Protein AF-A0A4P9WCX5-F1 (afdb_monomer)

pLDDT: mean 70.74, std 22.82, range [24.03, 95.81]

Organism: NCBI:txid388810

Sequence (407 aa):
MIKIRRFYTFLVVFSREDASEALGAHTALRAFDELIESEYTDEAGVLLNRIITFFSETEYRLDWGEIGRALEACVVLSEQESAFAILRLLLDKISDGDGIWYRPEDCKSLVPVLEAVVNEFGGHDVASTLDVEALMTPNGAQPSCSSTTSSLPAAATPTRLCPSRRAHHLFHRKNGTPATSPTLLTMPEPEIAESFADAVIQASPDAAAQLLPAVLSSSACTASESAQYTRPVIRYLATLFRGDTPHVVDAAHWLLTTPAPSVAQAFADVVTSASPSVSDPLLPTVLKAAPRAAGSPQYTPLARHRLAMLPQTDSAPAVSWSQPDATLPDYPNLEAFLRGPNKGAIVTGIFSGIHQAREFAARFTGAYNATMKCSATAKASGSGSSPAALLRRSLCRMGARVWNGGR

Radius of gyration: 34.43 Å; Cα contacts (8 Å, |Δi|>4): 401; chains: 1; bounding box: 81×79×103 Å

Foldseek 3Di:
DVVLVVVVCQVVPDDLPPRCVPQHLVNLLVNLVVCVVVVVLVVSVVSLVSSLVCLVVDPDQDQLVSLLSSLLSCLSSVPLVSNLSSLVSVLVCVVVVVDNPDDLVSVLSNLVSVLSSLQSVPVVVSLVSNPLVVLVDDPDDDPDDDDDDDDDDDDDDDDDDDDDDYDDDDDDDDDDDPDDDPDDDDHDDLVSLLVSLVSSLVRDPVSLLSCVVVVCVVLLVPLPPSLSNLLSSLLSLLVSLLDPDPSNLVSLQCQLPPPRVSSVQSNLVNLLVSCPALPRCNLVSSCVSHVVSCPGPSSVVSVVSNVVRPPPDPDDPDQAQALCQFADPVCVVVNVVNRDRDQKDKDWDPDQALVVLVVVQVVACQAQDPVRRFGWGWDWDDHDRTTMIIIGGHRHCPPVVVVPPPD

Solvent-accessible surface area (backbone atoms only — not comparable to full-atom values): 24352 Å² total; per-residue (Å²): 114,77,65,60,56,54,54,48,53,49,68,71,66,43,57,100,71,54,51,59,72,74,57,34,69,70,50,54,52,51,55,36,50,57,24,55,79,65,71,37,58,70,62,29,52,56,50,50,55,49,52,52,50,50,59,72,75,42,94,69,84,79,50,52,68,55,51,29,50,54,41,43,51,18,52,78,68,69,36,59,70,61,36,50,52,51,53,45,54,51,50,52,49,60,68,69,66,66,72,73,82,79,49,69,72,47,56,58,65,29,50,67,35,53,41,48,43,25,59,73,63,36,22,68,59,51,43,65,66,61,42,59,70,68,78,64,56,76,91,76,82,73,86,79,82,82,80,86,81,85,89,88,88,84,90,81,86,88,82,90,81,86,81,89,80,90,85,82,88,87,85,89,81,80,93,74,78,82,82,77,74,85,78,77,87,73,77,80,60,68,70,56,54,45,51,50,44,54,40,46,56,74,43,26,71,68,40,46,66,65,50,42,64,54,59,50,56,64,41,58,75,44,86,83,68,33,72,71,61,47,48,53,57,42,49,47,49,54,58,56,37,70,48,98,49,75,67,43,29,57,51,42,29,47,46,53,60,45,90,48,64,67,60,20,40,54,42,39,52,42,46,52,68,74,38,86,47,76,85,44,61,42,52,61,48,42,56,69,41,21,62,89,26,64,83,32,85,45,41,48,57,49,54,48,53,54,58,67,54,43,84,84,58,94,60,73,76,77,87,68,62,44,31,76,70,34,51,39,87,96,37,58,73,56,28,53,43,43,38,35,77,62,62,61,50,76,49,64,88,83,41,90,26,48,65,53,21,40,60,56,18,66,75,25,77,42,56,77,38,79,88,35,42,38,34,28,31,36,45,50,45,67,63,69,92,55,18,26,27,44,36,34,60,37,82,69,60,86,66,57,66,74,66,74,75,76,126

Structure (mmCIF, N/CA/C/O backbone):
data_AF-A0A4P9WCX5-F1
#
_entry.id   AF-A0A4P9WCX5-F1
#
loop_
_atom_site.group_PDB
_atom_site.id
_atom_site.type_symbol
_atom_site.label_atom_id
_atom_site.label_alt_id
_atom_site.label_comp_id
_atom_site.label_asym_id
_atom_site.label_entity_id
_atom_site.label_seq_id
_atom_site.pdbx_PDB_ins_code
_atom_site.Cartn_x
_atom_site.Cartn_y
_atom_site.Cartn_z
_atom_site.occupancy
_atom_site.B_iso_or_equiv
_atom_site.auth_seq_id
_atom_site.auth_comp_id
_atom_site.auth_asym_id
_atom_site.auth_atom_id
_atom_site.pdbx_PDB_model_num
ATOM 1 N N . MET A 1 1 ? -39.458 -10.944 41.171 1.00 47.16 1 MET A N 1
ATOM 2 C CA . MET A 1 1 ? -40.546 -10.781 40.174 1.00 47.16 1 MET A CA 1
ATOM 3 C C . MET A 1 1 ? -41.413 -9.522 40.333 1.00 47.16 1 MET A C 1
ATOM 5 O O . MET A 1 1 ? -41.577 -8.824 39.345 1.00 47.16 1 MET A O 1
ATOM 9 N N . ILE A 1 2 ? -41.959 -9.163 41.508 1.00 45.25 2 ILE A N 1
ATOM 10 C CA . ILE A 1 2 ? -42.890 -8.002 41.619 1.00 45.25 2 ILE A CA 1
ATOM 11 C C . ILE A 1 2 ? -42.202 -6.625 41.432 1.00 45.25 2 ILE A C 1
ATOM 13 O O . ILE A 1 2 ? -42.839 -5.685 40.963 1.00 45.25 2 ILE A O 1
ATOM 17 N N . LYS A 1 3 ? -40.903 -6.493 41.746 1.00 47.34 3 LYS A N 1
ATOM 18 C CA . LYS A 1 3 ? -40.152 -5.232 41.563 1.00 47.34 3 LYS A CA 1
ATOM 19 C C . LYS A 1 3 ? -39.859 -4.905 40.089 1.00 47.34 3 LYS A C 1
ATOM 21 O O . LYS A 1 3 ? -40.093 -3.773 39.687 1.00 47.34 3 LYS A O 1
ATOM 26 N N . ILE A 1 4 ? -39.477 -5.903 39.288 1.00 50.22 4 ILE A N 1
ATOM 27 C CA . ILE A 1 4 ? -39.166 -5.745 37.853 1.00 50.22 4 ILE A CA 1
ATOM 28 C C . ILE A 1 4 ? -40.412 -5.298 37.073 1.00 50.22 4 ILE A C 1
ATOM 30 O O . ILE A 1 4 ? -40.366 -4.322 36.330 1.00 50.22 4 ILE A O 1
ATOM 34 N N . ARG A 1 5 ? -41.583 -5.897 37.349 1.00 51.50 5 ARG A N 1
ATOM 35 C CA . ARG A 1 5 ? -42.853 -5.458 36.737 1.00 51.50 5 ARG A CA 1
ATOM 36 C C . ARG A 1 5 ? -43.216 -4.003 37.054 1.00 51.50 5 ARG A C 1
ATOM 38 O O . ARG A 1 5 ? -43.783 -3.331 36.198 1.00 51.50 5 ARG A O 1
ATOM 45 N N . ARG A 1 6 ? -42.905 -3.497 38.256 1.00 52.69 6 ARG A N 1
ATOM 46 C CA . ARG A 1 6 ? -43.191 -2.095 38.621 1.00 52.69 6 ARG A CA 1
ATOM 47 C C . ARG A 1 6 ? -42.276 -1.106 37.901 1.00 52.69 6 ARG A C 1
ATOM 49 O O . ARG A 1 6 ? -42.759 -0.050 37.514 1.00 52.69 6 ARG A O 1
ATOM 56 N N . PHE A 1 7 ? -41.013 -1.466 37.684 1.00 51.97 7 PHE A N 1
ATOM 57 C CA . PHE A 1 7 ? -40.073 -0.650 36.911 1.00 51.97 7 PHE A CA 1
ATOM 58 C C . PHE A 1 7 ? -40.469 -0.592 35.426 1.00 51.97 7 PHE A C 1
ATOM 60 O O . PHE A 1 7 ? -40.500 0.474 34.819 1.00 51.97 7 PHE A O 1
ATOM 67 N N . TYR A 1 8 ? -40.930 -1.719 34.881 1.00 50.72 8 TYR A N 1
ATOM 68 C CA . TYR A 1 8 ? -41.467 -1.801 33.522 1.00 50.72 8 TYR A CA 1
ATOM 69 C C . TYR A 1 8 ? -42.765 -1.031 33.318 1.00 50.72 8 TYR A C 1
ATOM 71 O O . TYR A 1 8 ? -42.955 -0.376 32.299 1.00 50.72 8 TYR A O 1
ATOM 79 N N . THR A 1 9 ? -43.650 -1.054 34.315 1.00 52.22 9 THR A N 1
ATOM 80 C CA . THR A 1 9 ? -44.855 -0.220 34.270 1.00 52.22 9 THR A CA 1
ATOM 81 C C . THR A 1 9 ? -44.480 1.267 34.266 1.00 52.22 9 THR A C 1
ATOM 83 O O . THR A 1 9 ? -45.201 2.061 33.684 1.00 52.22 9 THR A O 1
ATOM 86 N N . PHE A 1 10 ? -43.335 1.657 34.835 1.00 48.38 10 PHE A N 1
ATOM 87 C CA . PHE A 1 10 ? -42.815 3.022 34.728 1.00 48.38 10 PHE A CA 1
ATOM 88 C C . PHE A 1 10 ? -42.277 3.334 33.313 1.00 48.38 10 PHE A C 1
ATOM 90 O O . PHE A 1 10 ? -42.664 4.342 32.735 1.00 48.38 10 PHE A O 1
ATOM 97 N N . LEU A 1 11 ? -41.476 2.455 32.700 1.00 47.53 11 LEU A N 1
ATOM 98 C CA . LEU A 1 11 ? -40.892 2.671 31.357 1.00 47.53 11 LEU A CA 1
ATOM 99 C C . LEU A 1 11 ? -41.883 2.552 30.180 1.00 47.53 11 LEU A C 1
ATOM 101 O O . LEU A 1 11 ? -41.611 3.052 29.087 1.00 47.53 11 LEU A O 1
ATOM 105 N N . VAL A 1 12 ? -43.019 1.878 30.378 1.00 49.12 12 VAL A N 1
ATOM 106 C CA . VAL A 1 12 ? -44.081 1.732 29.362 1.00 49.12 12 VAL A CA 1
ATOM 107 C C . VAL A 1 12 ? -45.147 2.833 29.475 1.00 49.12 12 VAL A C 1
ATOM 109 O O . VAL A 1 12 ? -45.846 3.097 28.501 1.00 49.12 12 VAL A O 1
ATOM 112 N N . VAL A 1 13 ? -45.280 3.488 30.636 1.00 45.97 13 VAL A N 1
ATOM 113 C CA . VAL A 1 13 ? -46.341 4.486 30.893 1.00 45.97 13 VAL A CA 1
ATOM 114 C C . VAL A 1 13 ? -45.868 5.931 30.718 1.00 45.97 13 VAL A C 1
ATOM 116 O O . VAL A 1 13 ? -46.693 6.798 30.436 1.00 45.97 13 VAL A O 1
ATOM 119 N N . PHE A 1 14 ? -44.572 6.217 30.847 1.00 44.09 14 PHE A N 1
ATOM 120 C CA . PHE A 1 14 ? -44.064 7.560 30.576 1.00 44.09 14 PHE A CA 1
ATOM 121 C C . PHE A 1 14 ? -43.942 7.827 29.071 1.00 44.09 14 PHE A C 1
ATOM 123 O O . PHE A 1 14 ? -43.569 6.950 28.289 1.00 44.09 14 PHE A O 1
ATOM 130 N N . SER A 1 15 ? -44.308 9.049 28.680 1.00 51.72 15 SER A N 1
ATOM 131 C CA . SER A 1 15 ? -44.218 9.536 27.307 1.00 51.72 15 SER A CA 1
ATOM 132 C C . SER A 1 15 ? -42.763 9.510 26.814 1.00 51.72 15 SER A C 1
ATOM 134 O O . SER A 1 15 ? -41.828 9.441 27.614 1.00 51.72 15 SER A O 1
ATOM 136 N N . ARG A 1 16 ? -42.588 9.567 25.488 1.00 50.97 16 ARG A N 1
ATOM 137 C CA . ARG A 1 16 ? -41.303 9.522 24.767 1.00 50.97 16 ARG A CA 1
ATOM 138 C C . ARG A 1 16 ? -40.243 10.500 25.310 1.00 50.97 16 ARG A C 1
ATOM 140 O O . ARG A 1 16 ? -39.065 10.247 25.106 1.00 50.97 16 ARG A O 1
ATOM 147 N N . GLU A 1 17 ? -40.655 11.558 26.005 1.00 52.25 17 GLU A N 1
ATOM 148 C CA . GLU A 1 17 ? -39.787 12.652 26.459 1.00 52.25 17 GLU A CA 1
ATOM 149 C C . GLU A 1 17 ? -39.430 12.565 27.962 1.00 52.25 17 GLU A C 1
ATOM 151 O O . GLU A 1 17 ? -38.344 12.967 28.360 1.00 52.25 17 GLU A O 1
ATOM 156 N N . ASP A 1 18 ? -40.266 11.949 28.807 1.00 53.28 18 ASP A N 1
ATOM 157 C CA . ASP A 1 18 ? -40.163 12.129 30.267 1.00 53.28 18 ASP A CA 1
ATOM 158 C C . ASP A 1 18 ? -39.355 11.040 31.010 1.00 53.28 18 ASP A C 1
ATOM 160 O O . ASP A 1 18 ? -38.816 11.279 32.094 1.00 53.28 18 ASP A O 1
ATOM 164 N N . ALA A 1 19 ? -39.289 9.810 30.485 1.00 52.75 19 ALA A N 1
ATOM 165 C CA . ALA A 1 19 ? -38.733 8.671 31.234 1.00 52.75 19 ALA A CA 1
ATOM 166 C C . ALA A 1 19 ? -37.197 8.667 31.291 1.00 52.75 19 ALA A C 1
ATOM 168 O O . ALA A 1 19 ? -36.610 8.328 32.321 1.00 52.75 19 ALA A O 1
ATOM 169 N N . SER A 1 20 ? -36.544 9.014 30.180 1.00 50.69 20 SER A N 1
ATOM 170 C CA . SER A 1 20 ? -35.083 9.035 30.062 1.00 50.69 20 SER A CA 1
ATOM 171 C C . SER A 1 20 ? -34.480 10.309 30.651 1.00 50.69 20 SER A C 1
ATOM 173 O O . SER A 1 20 ? -33.439 10.224 31.302 1.00 50.69 20 SER A O 1
ATOM 175 N N . GLU A 1 21 ? -35.160 11.458 30.533 1.00 54.97 21 GLU A N 1
ATOM 176 C CA . GLU A 1 21 ? -34.751 12.694 31.214 1.00 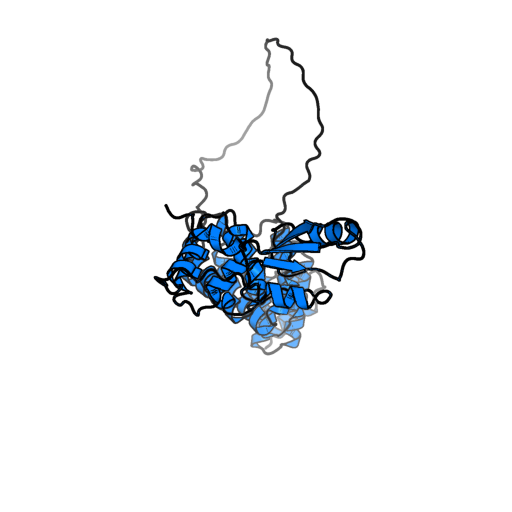54.97 21 GLU A CA 1
ATOM 177 C C . GLU A 1 21 ? -34.812 12.561 32.743 1.00 54.97 21 GLU A C 1
ATOM 179 O O . GLU A 1 21 ? -33.905 13.018 33.438 1.00 54.97 21 GLU A O 1
ATOM 184 N N . ALA A 1 22 ? -35.841 11.902 33.290 1.00 52.94 22 ALA A N 1
ATOM 185 C CA . ALA A 1 22 ? -36.034 11.830 34.741 1.00 52.94 22 ALA A CA 1
ATOM 186 C C . ALA A 1 22 ? -35.112 10.824 35.459 1.00 52.94 22 ALA A C 1
ATOM 188 O O . ALA A 1 22 ? -34.839 10.990 36.650 1.00 52.94 22 ALA A O 1
ATOM 189 N N . LEU A 1 23 ? -34.656 9.768 34.774 1.00 65.31 23 LEU A N 1
ATOM 190 C CA . LEU A 1 23 ? -33.861 8.681 35.373 1.00 65.31 23 LEU A CA 1
ATOM 191 C C . LEU A 1 23 ? -32.391 8.671 34.924 1.00 65.31 23 LEU A C 1
ATOM 193 O O . LEU A 1 23 ? -31.553 8.114 35.638 1.00 65.31 23 LEU A O 1
ATOM 197 N N . GLY A 1 24 ? -32.061 9.313 33.800 1.00 81.88 24 GLY A N 1
ATOM 198 C CA . GLY A 1 24 ? -30.706 9.386 33.254 1.00 81.88 24 GLY A CA 1
ATOM 199 C C . GLY A 1 24 ? -30.243 8.105 32.546 1.00 81.88 24 GLY A C 1
ATOM 200 O O . GLY A 1 24 ? -30.719 6.999 32.824 1.00 81.88 24 GLY A O 1
ATOM 201 N N . ALA A 1 25 ? -29.273 8.269 31.643 1.00 81.44 25 ALA A N 1
ATOM 202 C CA . ALA A 1 25 ? -28.664 7.214 30.827 1.00 81.44 25 ALA A CA 1
ATOM 203 C C . ALA A 1 25 ? -28.180 6.017 31.658 1.00 81.44 25 ALA A C 1
ATOM 205 O O . ALA A 1 25 ? -28.523 4.868 31.377 1.00 81.44 25 ALA A O 1
ATOM 206 N N . HIS A 1 26 ? -27.472 6.304 32.749 1.00 84.25 26 HIS A N 1
ATOM 207 C CA . HIS A 1 26 ? -26.986 5.310 33.696 1.00 84.25 26 HIS A CA 1
ATOM 208 C C . HIS A 1 26 ? -28.076 4.367 34.226 1.00 84.25 26 HIS A C 1
ATOM 210 O O . HIS A 1 26 ? -27.865 3.159 34.334 1.00 84.25 26 HIS A O 1
ATOM 216 N N . THR A 1 27 ? -29.253 4.898 34.568 1.00 88.00 27 THR A N 1
ATOM 217 C CA . THR A 1 27 ? -30.344 4.076 35.110 1.00 88.00 27 THR A CA 1
ATOM 218 C C . THR A 1 27 ? -30.988 3.224 34.024 1.00 88.00 27 THR A C 1
ATOM 220 O O . THR A 1 27 ? -31.379 2.090 34.295 1.00 88.00 27 THR A O 1
ATOM 223 N N . ALA A 1 28 ? -31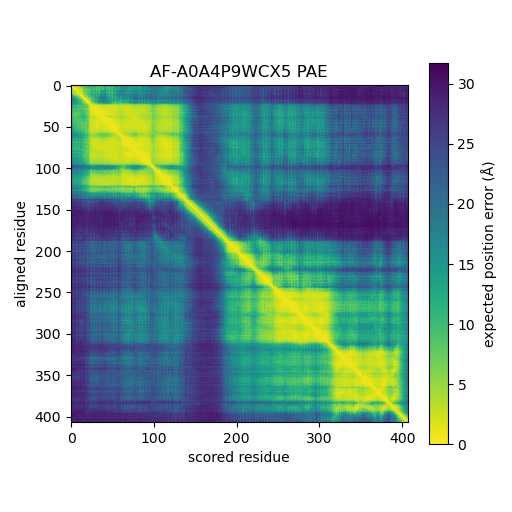.068 3.742 32.796 1.00 87.19 28 ALA A N 1
ATOM 224 C CA . ALA A 1 28 ? -31.549 2.981 31.650 1.00 87.19 28 ALA A CA 1
ATOM 225 C C . ALA A 1 28 ? -30.598 1.822 31.308 1.00 87.19 28 ALA A C 1
ATOM 227 O O . ALA A 1 28 ? -31.062 0.697 31.145 1.00 87.19 28 ALA A O 1
ATOM 228 N N . LEU A 1 29 ? -29.282 2.061 31.304 1.00 88.38 29 LEU A N 1
ATOM 229 C CA . LEU A 1 29 ? -28.271 1.013 31.112 1.00 88.38 29 LEU A CA 1
ATOM 230 C C . LEU A 1 29 ? -28.308 -0.036 32.230 1.00 88.38 29 LEU A C 1
ATOM 232 O O . LEU A 1 29 ? -28.245 -1.227 31.965 1.00 88.38 29 LEU A O 1
ATOM 236 N N . ARG A 1 30 ? -28.525 0.371 33.483 1.00 90.00 30 ARG A N 1
ATOM 237 C CA . ARG A 1 30 ? -28.704 -0.593 34.577 1.00 90.00 30 ARG A CA 1
ATOM 238 C C . ARG A 1 30 ? -29.968 -1.446 34.413 1.00 90.00 30 ARG A C 1
ATOM 240 O O . ARG A 1 30 ? -29.956 -2.632 34.721 1.00 90.00 30 ARG A O 1
ATOM 247 N N . ALA A 1 31 ? -31.071 -0.847 33.965 1.00 88.81 31 ALA A N 1
ATOM 248 C CA . ALA A 1 31 ? -32.296 -1.593 33.682 1.00 88.81 31 ALA A CA 1
ATOM 249 C C . ALA A 1 31 ? -32.112 -2.552 32.494 1.00 88.81 31 ALA A C 1
ATOM 251 O O . ALA A 1 31 ? -32.724 -3.617 32.478 1.00 88.81 31 ALA A O 1
ATOM 252 N N . PHE A 1 32 ? -31.263 -2.182 31.533 1.00 90.75 32 PHE A N 1
ATOM 253 C CA . PHE A 1 32 ? -30.822 -3.061 30.458 1.00 90.75 32 PHE A CA 1
ATOM 254 C C . PHE A 1 32 ? -30.051 -4.270 31.005 1.00 90.75 32 PHE A C 1
ATOM 256 O O . PHE A 1 32 ? -30.420 -5.398 30.687 1.00 90.75 32 PHE A O 1
ATOM 263 N N . ASP A 1 33 ? -29.078 -4.064 31.898 1.00 89.88 33 ASP A N 1
ATOM 264 C CA . ASP A 1 33 ? -28.328 -5.166 32.524 1.00 89.88 33 ASP A CA 1
ATOM 265 C C . ASP A 1 33 ? -29.275 -6.152 33.237 1.00 89.88 33 ASP A C 1
ATOM 267 O O . ASP A 1 33 ? -29.197 -7.364 33.036 1.00 89.88 33 ASP A O 1
ATOM 271 N N . GLU A 1 34 ? -30.256 -5.637 33.992 1.00 91.62 34 GLU A N 1
ATOM 272 C CA . GLU A 1 34 ? -31.268 -6.463 34.673 1.00 91.62 34 GLU A CA 1
ATOM 273 C C . GLU A 1 34 ? -32.137 -7.284 33.698 1.00 91.62 34 GLU A C 1
ATOM 275 O O . GLU A 1 34 ? -32.651 -8.347 34.068 1.00 91.62 34 GLU A O 1
ATOM 280 N N . LEU A 1 35 ? -32.325 -6.808 32.462 1.00 90.69 35 LEU A N 1
ATOM 281 C CA . LEU A 1 35 ? -33.081 -7.514 31.426 1.00 90.69 35 LEU A CA 1
ATOM 282 C C . LEU A 1 35 ? -32.282 -8.622 30.771 1.00 90.69 35 LEU A C 1
ATOM 284 O O . LEU A 1 35 ? -32.819 -9.717 30.600 1.00 90.69 35 LEU A O 1
ATOM 288 N N . ILE A 1 36 ? -31.018 -8.344 30.460 1.00 91.00 36 ILE A N 1
ATOM 289 C CA . ILE A 1 36 ? -30.084 -9.340 29.939 1.00 91.00 36 ILE A CA 1
ATOM 290 C C . ILE A 1 36 ? -29.913 -10.472 30.954 1.00 91.00 36 ILE A C 1
ATOM 292 O O . ILE A 1 36 ? -30.078 -11.636 30.596 1.00 91.00 36 ILE A O 1
ATOM 296 N N . GLU A 1 37 ? -29.700 -10.150 32.236 1.00 91.62 37 GLU A N 1
ATOM 297 C CA . GLU A 1 37 ? -29.608 -11.148 33.316 1.00 91.62 37 GLU A CA 1
ATOM 298 C C . GLU A 1 37 ? -30.886 -11.986 33.476 1.00 91.62 37 GLU A C 1
ATOM 300 O O . GLU A 1 37 ? -30.843 -13.114 33.968 1.00 91.62 37 GLU A O 1
ATOM 305 N N . SER A 1 38 ? -32.031 -11.430 33.082 1.00 92.88 38 SER A N 1
ATOM 306 C CA . SER A 1 38 ? -33.333 -12.092 33.162 1.00 92.88 38 SER A CA 1
ATOM 307 C C . SER A 1 38 ? -33.766 -12.761 31.847 1.00 92.88 38 SER A C 1
ATOM 309 O O . SER A 1 38 ? -34.910 -13.207 31.770 1.00 92.88 38 SER A O 1
ATOM 311 N N . GLU A 1 39 ? -32.882 -12.829 30.843 1.00 92.44 39 GLU A N 1
ATOM 312 C CA . GLU A 1 39 ? -33.108 -13.432 29.516 1.00 92.44 39 GLU A CA 1
ATOM 313 C C . GLU A 1 39 ? -34.236 -12.775 28.682 1.00 92.44 39 GLU A C 1
ATOM 315 O O . GLU A 1 39 ? -34.808 -13.401 27.792 1.00 92.44 39 GLU A O 1
ATOM 320 N N . TYR A 1 40 ? -34.558 -11.500 28.931 1.00 92.62 40 TYR A N 1
ATOM 321 C CA . TYR A 1 40 ? -35.544 -10.729 28.151 1.00 92.62 40 TYR A CA 1
ATOM 322 C C . TYR A 1 40 ? -34.857 -9.937 27.025 1.00 92.62 40 TYR A C 1
ATOM 324 O O . TYR A 1 40 ? -34.746 -8.709 27.085 1.00 92.62 40 TYR A O 1
ATOM 332 N N . THR A 1 41 ? -34.334 -10.644 26.018 1.00 92.56 41 THR A N 1
ATOM 333 C CA . THR A 1 41 ? -33.506 -10.056 24.945 1.00 92.56 41 THR A CA 1
ATOM 334 C C . THR A 1 41 ? -34.273 -9.090 24.043 1.00 92.56 41 THR A C 1
ATOM 336 O O . THR A 1 41 ? -33.740 -8.039 23.691 1.00 92.56 41 THR A O 1
ATOM 339 N N . ASP A 1 42 ? -35.533 -9.391 23.719 1.00 91.88 42 ASP A N 1
ATOM 340 C CA . ASP A 1 42 ? -36.357 -8.547 22.843 1.00 91.88 42 ASP A CA 1
ATOM 341 C C . ASP A 1 42 ? -36.634 -7.186 23.498 1.00 91.88 42 ASP A C 1
ATOM 343 O O . ASP A 1 42 ? -36.483 -6.124 22.888 1.00 91.88 42 ASP A O 1
ATOM 347 N N . GLU A 1 43 ? -37.001 -7.193 24.781 1.00 91.19 43 GLU A N 1
ATOM 348 C CA . GLU A 1 43 ? -37.235 -5.967 25.535 1.00 91.19 43 GLU A CA 1
ATOM 349 C C . GLU A 1 43 ? -35.942 -5.186 25.798 1.00 91.19 43 GLU A C 1
ATOM 351 O O . GLU A 1 43 ? -35.963 -3.949 25.783 1.00 91.19 43 GLU A O 1
ATOM 356 N N . ALA A 1 44 ? -34.819 -5.884 25.991 1.00 90.38 44 ALA A N 1
ATOM 357 C CA . ALA A 1 44 ? -33.501 -5.265 26.089 1.00 90.38 44 ALA A CA 1
ATOM 358 C C . ALA A 1 44 ? -33.137 -4.524 24.789 1.00 90.38 44 ALA A C 1
ATOM 360 O O . ALA A 1 44 ? -32.733 -3.362 24.853 1.00 90.38 44 ALA A O 1
ATOM 361 N N . GLY A 1 45 ? -33.379 -5.126 23.618 1.00 90.94 45 GLY A N 1
ATOM 362 C CA . GLY A 1 45 ? -33.164 -4.482 22.315 1.00 90.94 45 GLY A CA 1
ATOM 363 C C . GLY A 1 45 ? -34.026 -3.229 22.115 1.00 90.94 45 GLY A C 1
ATOM 364 O O . GLY A 1 45 ? -33.541 -2.183 21.672 1.00 90.94 45 GLY A O 1
ATOM 365 N N . VAL A 1 46 ? -35.298 -3.268 22.531 1.00 91.88 46 VAL A N 1
ATOM 366 C CA . VAL A 1 46 ? -36.174 -2.078 22.507 1.00 91.88 46 VAL A CA 1
ATOM 367 C C . VAL A 1 46 ? -35.643 -0.975 23.428 1.00 91.88 46 VAL A C 1
ATOM 369 O O . VAL A 1 46 ? -35.676 0.202 23.056 1.00 91.88 46 VAL A O 1
ATOM 372 N N . LEU A 1 47 ? -35.160 -1.324 24.623 1.00 90.12 47 LEU A N 1
ATOM 373 C CA . LEU A 1 47 ? -34.595 -0.356 25.563 1.00 90.12 47 LEU A CA 1
ATOM 374 C C . LEU A 1 47 ? -33.289 0.253 25.034 1.00 90.12 47 LEU A C 1
ATOM 376 O O . LEU A 1 47 ? -33.124 1.469 25.110 1.00 90.12 47 LEU A O 1
ATOM 380 N N . LEU A 1 48 ? -32.409 -0.554 24.438 1.00 91.94 48 LEU A N 1
ATOM 381 C CA . LEU A 1 48 ? -31.162 -0.102 23.819 1.00 91.94 48 LEU A CA 1
ATOM 382 C C . LEU A 1 48 ? -31.422 0.900 22.688 1.00 91.94 48 LEU A C 1
ATOM 384 O O . LEU A 1 48 ? -30.845 1.984 22.679 1.00 91.94 48 LEU A O 1
ATOM 388 N N . ASN A 1 49 ? -32.371 0.611 21.794 1.00 91.50 49 ASN A N 1
ATOM 389 C CA . ASN A 1 49 ? -32.742 1.545 20.727 1.00 91.50 49 ASN A CA 1
ATOM 390 C C . ASN A 1 49 ? -33.293 2.875 21.264 1.00 91.50 49 ASN A C 1
ATOM 392 O O . ASN A 1 49 ? -33.016 3.941 20.705 1.00 91.50 49 ASN A O 1
ATOM 396 N N . ARG A 1 50 ? -34.025 2.847 22.385 1.00 89.75 50 ARG A N 1
ATOM 397 C CA . ARG A 1 50 ? -34.472 4.075 23.065 1.00 89.75 50 ARG A CA 1
ATOM 398 C C . ARG A 1 50 ? -33.304 4.855 23.659 1.00 89.75 50 ARG A C 1
ATOM 400 O O . ARG A 1 50 ? -33.287 6.075 23.537 1.00 89.75 50 ARG A O 1
ATOM 407 N N . ILE A 1 51 ? -32.339 4.166 24.266 1.00 88.94 51 ILE A N 1
ATOM 408 C CA . ILE A 1 51 ? -31.117 4.769 24.811 1.00 88.94 51 ILE A CA 1
ATOM 409 C C . ILE A 1 51 ? -30.327 5.470 23.694 1.00 88.94 51 ILE A C 1
ATOM 411 O O . ILE A 1 51 ? -29.966 6.634 23.840 1.00 88.94 51 ILE A O 1
ATOM 415 N N . ILE A 1 52 ? -30.139 4.812 22.548 1.00 89.88 52 ILE A N 1
ATOM 416 C CA . ILE A 1 52 ? -29.432 5.378 21.386 1.00 89.88 52 ILE A CA 1
ATOM 417 C C . ILE A 1 52 ? -30.169 6.594 20.826 1.00 89.88 52 ILE A C 1
ATOM 419 O O . ILE A 1 52 ? -29.555 7.629 20.573 1.00 89.88 52 ILE A O 1
ATOM 423 N N . THR A 1 53 ? -31.493 6.493 20.676 1.00 90.12 53 THR A N 1
ATOM 424 C CA . THR A 1 53 ? -32.323 7.618 20.218 1.00 90.12 53 THR A CA 1
ATOM 425 C C . THR A 1 53 ? -32.173 8.808 21.166 1.00 90.12 53 THR A C 1
ATOM 427 O O . THR A 1 53 ? -31.906 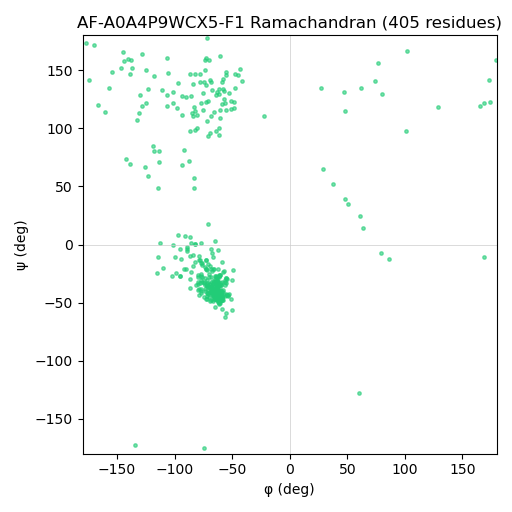9.923 20.721 1.00 90.12 53 THR A O 1
ATOM 430 N N . PHE A 1 54 ? -32.241 8.565 22.476 1.00 87.38 54 PHE A N 1
ATOM 431 C CA . PHE A 1 54 ? -32.037 9.595 23.491 1.00 87.38 54 PHE A CA 1
ATOM 432 C C . PHE A 1 54 ? -30.648 10.244 23.390 1.00 87.38 54 PHE A C 1
ATOM 434 O O . PHE A 1 54 ? -30.541 11.467 23.466 1.00 87.38 54 PHE A O 1
ATOM 441 N N . PHE A 1 55 ? -29.592 9.462 23.151 1.00 85.62 55 PHE A N 1
ATOM 442 C CA . PHE A 1 55 ? -28.243 9.996 22.931 1.00 85.62 55 PHE A CA 1
ATOM 443 C C . PHE A 1 55 ? -28.123 10.841 21.666 1.00 85.62 55 PHE A C 1
ATOM 445 O O . PHE A 1 55 ? -27.367 11.808 21.659 1.00 85.62 55 PHE A O 1
ATOM 452 N N . SER A 1 56 ? -28.869 10.503 20.614 1.00 86.94 56 SER A N 1
ATOM 453 C CA . SER A 1 56 ? -28.877 11.288 19.378 1.00 86.94 56 SER A CA 1
ATOM 454 C C . SER A 1 56 ? -29.651 12.600 19.484 1.00 86.94 56 SER A C 1
ATOM 456 O O . SER A 1 56 ? -29.278 13.581 18.847 1.00 86.94 56 SER A O 1
ATOM 458 N N . GLU A 1 57 ? -30.715 12.631 20.289 1.00 88.00 57 GLU A N 1
ATOM 459 C CA . GLU A 1 57 ? -31.617 13.783 20.385 1.00 88.00 57 GLU A CA 1
ATOM 460 C C . GLU A 1 57 ? -31.189 14.787 21.469 1.00 88.00 57 GLU A C 1
ATOM 462 O O . GLU A 1 57 ? -31.576 15.954 21.411 1.00 88.00 57 GLU A O 1
ATOM 467 N N . THR A 1 58 ? -30.386 14.368 22.452 1.00 82.94 58 THR A N 1
ATOM 468 C CA . THR A 1 58 ? -30.013 15.219 23.590 1.00 82.94 58 THR A CA 1
ATOM 469 C C . THR A 1 58 ? -28.572 15.724 23.516 1.00 82.94 58 THR A C 1
ATOM 471 O O . THR A 1 58 ? -27.651 15.028 23.098 1.00 82.94 58 THR A O 1
ATOM 474 N N . GLU A 1 59 ? -28.329 16.934 24.034 1.00 81.00 59 GLU A N 1
ATOM 475 C CA . GLU A 1 59 ? -26.972 17.437 24.326 1.00 81.00 59 GLU A CA 1
ATOM 476 C C . GLU A 1 59 ? -26.329 16.727 25.539 1.00 81.00 59 GLU A C 1
ATOM 478 O O . GLU A 1 59 ? -25.373 17.223 26.143 1.00 81.00 59 GLU A O 1
ATOM 483 N N . TYR A 1 60 ? -26.857 15.567 25.936 1.00 77.50 60 TYR A N 1
ATOM 484 C CA . TYR A 1 60 ? -26.379 14.843 27.097 1.00 77.50 60 TYR A CA 1
ATOM 485 C C . TYR A 1 60 ? -24.932 14.397 26.884 1.00 77.50 60 TYR A C 1
ATOM 487 O O . TYR A 1 60 ? -24.571 13.789 25.875 1.00 77.50 60 TYR A O 1
ATOM 495 N N . ARG A 1 61 ? -24.083 14.711 27.864 1.00 78.38 61 ARG A N 1
ATOM 496 C CA . ARG A 1 61 ? -22.686 14.286 27.864 1.00 78.38 61 ARG A CA 1
ATOM 497 C C . ARG A 1 61 ? -22.606 12.850 28.344 1.00 78.38 61 ARG A C 1
ATOM 499 O O . ARG A 1 61 ? -22.644 12.594 29.543 1.00 78.38 61 ARG A O 1
ATOM 506 N N . LEU A 1 62 ? -22.485 11.954 27.379 1.00 77.06 62 LEU A N 1
ATOM 507 C CA . LEU A 1 62 ? -22.174 10.555 27.598 1.00 77.06 62 LEU A CA 1
ATOM 508 C C . LEU A 1 62 ? -20.811 10.385 28.272 1.00 77.06 62 LEU A C 1
ATOM 510 O O . LEU A 1 62 ? -19.798 10.918 27.815 1.00 77.06 62 LEU A O 1
ATOM 514 N N . ASP A 1 63 ? -20.805 9.606 29.347 1.00 86.38 63 ASP A N 1
ATOM 515 C CA . ASP A 1 63 ? -19.593 9.041 29.933 1.00 86.38 63 ASP A CA 1
ATOM 516 C C . ASP A 1 63 ? -19.089 7.884 29.042 1.00 86.38 63 ASP A C 1
ATOM 518 O O . ASP A 1 63 ? -19.870 7.078 28.536 1.00 86.38 63 ASP A O 1
ATOM 522 N N . TRP A 1 64 ? -17.773 7.773 28.846 1.00 84.31 64 TRP A N 1
ATOM 523 C CA . TRP A 1 64 ? -17.144 6.671 28.107 1.00 84.31 64 TRP A CA 1
ATOM 524 C C . TRP A 1 64 ? -17.511 5.287 28.656 1.00 84.31 64 TRP A C 1
ATOM 526 O O . TRP A 1 64 ? -17.643 4.338 27.887 1.00 84.31 64 TRP A O 1
ATOM 536 N N . GLY A 1 65 ? -17.715 5.162 29.967 1.00 88.19 65 GLY A N 1
ATOM 537 C CA . GLY A 1 65 ? -18.197 3.945 30.612 1.00 88.19 65 GLY A CA 1
ATOM 538 C C . GLY A 1 65 ? -19.662 3.624 30.304 1.00 88.19 65 GLY A C 1
ATOM 539 O O . GLY A 1 65 ? -20.048 2.455 30.356 1.00 88.19 65 GLY A O 1
ATOM 540 N N . GLU A 1 66 ? -20.481 4.623 29.968 1.00 89.00 66 GLU A N 1
ATOM 541 C CA . GLU A 1 66 ? -21.843 4.423 29.457 1.00 89.00 66 GLU A CA 1
ATOM 542 C C . GLU A 1 66 ? -21.809 3.995 27.988 1.00 89.00 66 GLU A C 1
ATOM 544 O O . GLU A 1 66 ? -22.508 3.055 27.619 1.00 89.00 66 GLU A O 1
ATOM 549 N N . ILE A 1 67 ? -20.943 4.614 27.176 1.00 90.94 67 ILE A N 1
ATOM 550 C CA . ILE A 1 67 ? -20.722 4.227 25.773 1.00 90.94 67 ILE A CA 1
ATOM 551 C C . ILE A 1 67 ? -20.197 2.793 25.688 1.00 90.94 67 ILE A C 1
ATOM 553 O O . ILE A 1 67 ? -20.724 1.993 24.920 1.00 90.94 67 ILE A O 1
ATOM 557 N N . GLY A 1 68 ? -19.196 2.448 26.501 1.00 91.62 68 GLY A N 1
ATOM 558 C CA . GLY A 1 68 ? -18.642 1.098 26.566 1.00 91.62 68 GLY A CA 1
ATOM 559 C C . GLY A 1 68 ? -19.705 0.067 26.932 1.00 91.62 68 GLY A C 1
ATOM 560 O O . GLY A 1 68 ? -19.866 -0.915 26.219 1.00 91.62 68 GLY A O 1
ATOM 561 N N . ARG A 1 69 ? -20.516 0.330 27.962 1.00 90.06 69 ARG A N 1
ATOM 562 C CA . ARG A 1 69 ? -21.624 -0.572 28.315 1.00 90.06 69 ARG A CA 1
ATOM 563 C C . ARG A 1 69 ? -22.682 -0.676 27.221 1.00 90.06 69 ARG A C 1
ATOM 565 O O . ARG A 1 69 ? -23.174 -1.767 26.965 1.00 90.06 69 ARG A O 1
ATOM 572 N N . ALA A 1 70 ? -23.013 0.426 26.552 1.00 91.69 70 ALA A N 1
ATOM 573 C CA . ALA A 1 70 ? -23.970 0.408 25.451 1.00 91.69 70 ALA A CA 1
ATOM 574 C C . ALA A 1 70 ? -23.447 -0.380 24.233 1.00 91.69 70 ALA A C 1
ATOM 576 O O . ALA A 1 70 ? -24.215 -1.081 23.581 1.00 91.69 70 ALA A O 1
ATOM 577 N N . LEU A 1 71 ? -22.148 -0.307 23.933 1.00 94.12 71 LEU A N 1
ATOM 578 C CA . LEU A 1 71 ? -21.525 -1.101 22.870 1.00 94.12 71 LEU A CA 1
ATOM 579 C C . LEU A 1 71 ? -21.426 -2.584 23.246 1.00 94.12 71 LEU A C 1
ATOM 581 O O . LEU A 1 71 ? -21.740 -3.436 22.421 1.00 94.12 71 LEU A O 1
ATOM 585 N N . GLU A 1 72 ? -21.056 -2.898 24.488 1.00 93.25 72 GLU A N 1
ATOM 586 C CA . GLU A 1 72 ? -21.047 -4.271 25.007 1.00 93.25 72 GLU A CA 1
ATOM 587 C C . GLU A 1 72 ? -22.452 -4.889 24.944 1.00 93.25 72 GLU A C 1
ATOM 589 O O . GLU A 1 72 ? -22.625 -6.004 24.459 1.00 93.25 72 GLU A O 1
ATOM 594 N N . ALA A 1 73 ? -23.473 -4.114 25.314 1.00 91.38 73 ALA A N 1
ATOM 595 C CA . ALA A 1 73 ? -24.879 -4.459 25.146 1.00 91.38 73 ALA A CA 1
ATOM 596 C C . ALA A 1 73 ? -25.251 -4.788 23.690 1.00 91.38 73 ALA A C 1
ATOM 598 O O . ALA A 1 73 ? -25.959 -5.766 23.447 1.00 91.38 73 ALA A O 1
ATOM 599 N N . CYS A 1 74 ? -24.760 -4.008 22.719 1.00 94.88 74 CYS A N 1
ATOM 600 C CA . CYS A 1 74 ? -24.988 -4.297 21.302 1.00 94.88 74 CYS A CA 1
ATOM 601 C C . CYS A 1 74 ? -24.348 -5.626 20.890 1.00 94.88 74 CYS A C 1
ATOM 603 O O . CYS A 1 74 ? -24.977 -6.392 20.167 1.00 94.88 74 CYS A O 1
ATOM 605 N N . VAL A 1 75 ? -23.127 -5.907 21.358 1.00 94.69 75 VAL A N 1
ATOM 606 C CA . VAL A 1 75 ? -22.424 -7.171 21.083 1.00 94.69 75 VAL A CA 1
ATOM 607 C C . VAL A 1 75 ? -23.192 -8.356 21.665 1.00 94.69 75 VAL A C 1
ATOM 609 O O . VAL A 1 75 ? -23.430 -9.327 20.958 1.00 94.69 75 VAL A O 1
ATOM 612 N N . VAL A 1 76 ? -23.647 -8.264 22.920 1.00 93.25 76 VAL A N 1
ATOM 613 C CA . VAL A 1 76 ? -24.409 -9.337 23.588 1.00 93.25 76 VAL A CA 1
ATOM 614 C C . VAL A 1 76 ? -25.726 -9.647 22.870 1.00 93.25 76 VAL A C 1
ATOM 616 O O . VAL A 1 76 ? -26.146 -10.802 22.835 1.00 93.25 76 VAL A O 1
ATOM 619 N N . LEU A 1 77 ? -26.378 -8.632 22.300 1.00 93.69 77 LEU A N 1
ATOM 620 C CA . LEU A 1 77 ? -27.623 -8.791 21.545 1.00 93.69 77 LEU A CA 1
ATOM 621 C C . LEU A 1 77 ? -27.410 -9.064 20.046 1.00 93.69 77 LEU A C 1
ATOM 623 O O . LEU A 1 77 ? -28.389 -9.244 19.327 1.00 93.69 77 LEU A O 1
ATOM 627 N N . SER A 1 78 ? -26.161 -9.080 19.568 1.00 94.88 78 SER A N 1
ATOM 628 C CA . SER A 1 78 ? -25.807 -9.111 18.142 1.00 94.88 78 SER A CA 1
ATOM 629 C C . SER A 1 78 ? -26.528 -8.026 17.307 1.00 94.88 78 SER A C 1
ATOM 631 O O . SER A 1 78 ? -26.851 -8.229 16.136 1.00 94.88 78 SER A O 1
ATOM 633 N N . GLU A 1 79 ? -26.752 -6.844 17.891 1.00 95.19 79 GLU A N 1
ATOM 634 C CA . GLU A 1 79 ? -27.441 -5.701 17.268 1.00 95.19 79 GLU A CA 1
ATOM 635 C C . GLU A 1 79 ? -26.437 -4.767 16.565 1.00 95.19 79 GLU A C 1
ATOM 637 O O . GLU A 1 79 ? -26.008 -3.737 17.099 1.00 95.19 79 GLU A O 1
ATOM 642 N N . GLN A 1 80 ? -26.041 -5.138 15.342 1.00 94.19 80 GLN A N 1
ATOM 643 C CA . GLN A 1 80 ? -25.010 -4.434 14.563 1.00 94.19 80 GLN A CA 1
ATOM 644 C C . GLN A 1 80 ? -25.359 -2.960 14.289 1.00 94.19 80 GLN A C 1
ATOM 646 O O . GLN A 1 80 ? -24.516 -2.075 14.454 1.00 94.19 80 GLN A O 1
ATOM 651 N N . GLU A 1 81 ? -26.598 -2.672 13.878 1.00 93.12 81 GLU A N 1
ATOM 652 C CA . GLU A 1 81 ? -27.017 -1.307 13.526 1.00 93.12 81 GLU A CA 1
ATOM 653 C C . GLU A 1 81 ? -26.953 -0.365 14.735 1.00 93.12 81 GLU A C 1
ATOM 655 O O . GLU A 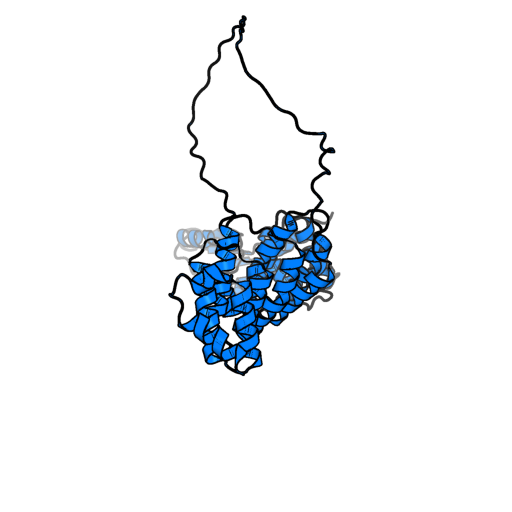1 81 ? -26.503 0.779 14.617 1.00 93.12 81 GLU A O 1
ATOM 660 N N . SER A 1 82 ? -27.333 -0.867 15.912 1.00 94.06 82 SER A N 1
ATOM 661 C CA . SER A 1 82 ? -27.253 -0.149 17.184 1.00 94.06 82 SER A CA 1
ATOM 662 C C . SER A 1 82 ? -25.801 0.154 17.573 1.00 94.06 82 SER A C 1
ATOM 664 O O . SER A 1 82 ? -25.492 1.296 17.926 1.00 94.06 82 SER A O 1
ATOM 666 N N . ALA A 1 83 ? -24.888 -0.816 17.426 1.00 94.44 83 ALA A N 1
ATOM 667 C CA . ALA A 1 83 ? -23.461 -0.601 17.682 1.00 94.44 83 ALA A CA 1
ATOM 668 C C . ALA A 1 83 ? -22.898 0.510 16.785 1.00 94.44 83 ALA A C 1
ATOM 670 O O . ALA A 1 83 ? -22.196 1.413 17.244 1.00 94.44 83 ALA A O 1
ATOM 671 N N . PHE A 1 84 ? -23.252 0.480 15.501 1.00 92.56 84 PHE A N 1
ATOM 672 C CA . PHE A 1 84 ? -22.783 1.450 14.513 1.00 92.56 84 PHE A CA 1
ATOM 673 C C . PHE A 1 84 ? -23.356 2.845 14.753 1.00 92.56 84 PHE A C 1
ATOM 675 O O . PHE A 1 84 ? -22.641 3.835 14.589 1.00 92.56 84 PHE A O 1
ATOM 682 N N . ALA A 1 85 ? -24.611 2.942 15.191 1.00 92.44 85 ALA A N 1
ATOM 683 C CA . ALA A 1 85 ? -25.211 4.210 15.588 1.00 92.44 85 ALA A CA 1
ATOM 684 C C . ALA A 1 85 ? -24.473 4.842 16.780 1.00 92.44 85 ALA A C 1
ATOM 686 O O . ALA A 1 85 ? -24.174 6.036 16.743 1.00 92.44 85 ALA A O 1
ATOM 687 N N . ILE A 1 86 ? -24.111 4.048 17.796 1.00 92.19 86 ILE A N 1
ATOM 688 C CA . ILE A 1 86 ? -23.342 4.529 18.956 1.00 92.19 86 ILE A CA 1
ATOM 689 C C . ILE A 1 86 ? -21.936 4.971 18.542 1.00 92.19 86 ILE A C 1
ATOM 691 O O . ILE A 1 86 ? -21.477 6.029 18.970 1.00 92.19 86 ILE A O 1
ATOM 695 N N . LEU A 1 87 ? -21.256 4.195 17.693 1.00 92.00 87 LEU A N 1
ATOM 696 C CA . LEU A 1 87 ? -19.927 4.558 17.197 1.00 92.00 87 LEU A CA 1
ATOM 697 C C . LEU A 1 87 ? -19.949 5.865 16.399 1.00 92.00 87 LEU A C 1
ATOM 699 O O . LEU A 1 87 ? -19.085 6.712 16.609 1.00 92.00 87 LEU A O 1
ATOM 703 N N . ARG A 1 88 ? -20.948 6.072 15.533 1.00 90.31 88 ARG A N 1
ATOM 704 C CA . ARG A 1 88 ? -21.114 7.341 14.802 1.00 90.31 88 ARG A CA 1
ATOM 705 C C . ARG A 1 88 ? -21.360 8.512 15.745 1.00 90.31 88 ARG A C 1
ATOM 707 O O . ARG A 1 88 ? -20.685 9.526 15.630 1.00 90.31 88 ARG A O 1
ATOM 714 N N . LEU A 1 89 ? -22.248 8.336 16.724 1.00 88.12 89 LEU A N 1
ATOM 715 C CA . LEU A 1 89 ? -22.490 9.330 17.773 1.00 88.12 89 LEU A CA 1
ATOM 716 C C . LEU A 1 89 ? -21.204 9.717 18.505 1.00 88.12 89 LEU A C 1
ATOM 718 O O . LEU A 1 89 ? -20.951 10.896 18.746 1.00 88.12 89 LEU A O 1
ATOM 722 N N . LEU A 1 90 ? -20.381 8.724 18.840 1.00 88.12 90 LEU A N 1
ATOM 723 C CA . LEU A 1 90 ? -19.098 8.949 19.485 1.00 88.12 90 LEU A CA 1
ATOM 724 C C . LEU A 1 90 ? -18.155 9.769 18.590 1.00 88.12 90 LEU A C 1
ATOM 726 O O . LEU A 1 90 ? -17.543 10.726 19.064 1.00 88.12 90 LEU A O 1
ATOM 730 N N . LEU A 1 91 ? -18.048 9.417 17.308 1.00 85.62 91 LEU A N 1
ATOM 731 C CA . LEU A 1 91 ? -17.196 10.123 16.351 1.00 85.62 91 LEU A CA 1
ATOM 732 C C . LEU A 1 91 ? -17.635 11.567 16.108 1.00 85.62 91 LEU A C 1
ATOM 734 O O . LEU A 1 91 ? -16.780 12.457 16.094 1.00 85.62 91 LEU A O 1
ATOM 738 N N . ASP A 1 92 ? -18.937 11.809 15.966 1.00 84.44 92 ASP A N 1
ATOM 739 C CA . ASP A 1 92 ? -19.491 13.154 15.788 1.00 84.44 92 ASP A CA 1
ATOM 740 C C . ASP A 1 92 ? -19.132 14.029 16.996 1.00 84.44 92 ASP A C 1
ATOM 742 O O . ASP A 1 92 ? -18.571 15.116 16.847 1.00 84.44 92 ASP A O 1
ATOM 746 N N . LYS A 1 93 ? -19.314 13.506 18.217 1.00 80.69 93 LYS A N 1
ATOM 747 C CA . LYS A 1 93 ? -18.973 14.233 19.451 1.00 80.69 93 LYS A CA 1
ATOM 748 C C . LYS A 1 93 ? -17.473 14.497 19.609 1.00 80.69 93 LYS A C 1
ATOM 750 O O . LYS A 1 93 ? -17.097 15.529 20.166 1.00 80.69 93 LYS A O 1
ATOM 755 N N . ILE A 1 94 ? -16.609 13.595 19.136 1.00 80.12 94 ILE A N 1
ATOM 756 C CA . ILE A 1 94 ? -15.155 13.832 19.090 1.00 80.12 94 ILE A CA 1
ATOM 757 C C . ILE A 1 94 ? -14.829 14.938 18.073 1.00 80.12 94 ILE A C 1
ATOM 759 O O . ILE A 1 94 ? -13.990 15.801 18.346 1.00 80.12 94 ILE A O 1
ATOM 763 N N . SER A 1 95 ? -15.498 14.924 16.920 1.00 77.81 95 SER A N 1
ATOM 764 C CA . SER A 1 95 ? -15.240 15.831 15.794 1.00 77.81 95 SER A CA 1
ATOM 765 C C . SER A 1 95 ? -15.689 17.266 16.061 1.00 77.81 95 SER A C 1
ATOM 767 O O . SER A 1 95 ? -14.986 18.205 15.676 1.00 77.81 95 SER A O 1
ATOM 769 N N . ASP A 1 96 ? -16.796 17.442 16.784 1.00 79.50 96 ASP A N 1
ATOM 770 C CA . ASP A 1 96 ? -17.334 18.758 17.151 1.00 79.50 96 ASP A CA 1
ATOM 771 C C . ASP A 1 96 ? -16.432 19.529 18.130 1.00 79.50 96 ASP A C 1
ATOM 773 O O . ASP A 1 96 ? -16.669 20.703 18.423 1.00 79.50 96 ASP A O 1
ATOM 777 N N . GLY A 1 97 ? -15.367 18.897 18.643 1.00 64.50 97 GLY A N 1
ATOM 778 C CA . GLY A 1 97 ? -14.440 19.515 19.590 1.00 64.50 97 GLY A CA 1
ATOM 779 C C . GLY A 1 97 ? -15.111 19.889 20.911 1.00 64.50 97 GLY A C 1
ATOM 780 O O . GLY A 1 97 ? -14.537 20.637 21.709 1.00 64.50 97 GLY A O 1
ATOM 781 N N . ASP A 1 98 ? -16.315 19.364 21.149 1.00 57.50 98 ASP A N 1
ATOM 782 C CA . ASP A 1 98 ? -17.205 19.760 22.227 1.00 57.50 98 ASP A CA 1
ATOM 783 C C . ASP A 1 98 ? -16.821 19.047 23.528 1.00 57.50 98 ASP A C 1
ATOM 785 O O . ASP A 1 98 ? -17.588 18.312 24.141 1.00 57.50 98 ASP A O 1
ATOM 789 N N . GLY A 1 99 ? -15.561 19.243 23.929 1.00 48.78 99 GLY A N 1
ATOM 790 C CA . GLY A 1 99 ? -15.018 18.977 25.255 1.00 48.78 99 GLY A CA 1
ATOM 791 C C . GLY A 1 99 ? -15.554 17.725 25.940 1.00 48.78 99 GLY A C 1
ATOM 792 O O . GLY A 1 99 ? -15.987 17.819 27.098 1.00 48.78 99 GLY A O 1
ATOM 793 N N . ILE A 1 100 ? -15.510 16.572 25.260 1.00 53.66 100 ILE A N 1
ATOM 794 C CA . ILE A 1 100 ? -15.515 15.295 25.966 1.00 53.66 100 ILE A CA 1
ATOM 795 C C . ILE A 1 100 ? -14.265 15.335 26.839 1.00 53.66 100 ILE A C 1
ATOM 797 O O . ILE A 1 100 ? -13.137 15.333 26.344 1.00 53.66 100 ILE A O 1
ATOM 801 N N . TRP A 1 101 ? -14.456 15.463 28.149 1.00 52.09 101 TRP A N 1
ATOM 802 C CA . TRP A 1 101 ? -13.354 15.400 29.094 1.00 52.09 101 TRP A CA 1
ATOM 803 C C . TRP A 1 101 ? -12.852 13.961 29.091 1.00 52.09 101 TRP A C 1
ATOM 805 O O . TRP A 1 101 ? -13.419 13.095 29.747 1.00 52.09 101 TRP A O 1
ATOM 815 N N . TYR A 1 102 ? -11.817 13.699 28.302 1.00 62.59 102 TYR A N 1
ATOM 816 C CA . TYR A 1 102 ? -11.164 12.404 28.268 1.00 62.59 102 TYR A CA 1
ATOM 817 C C . TYR A 1 102 ? -10.307 12.267 29.524 1.00 62.59 102 TYR A C 1
ATOM 819 O O . TYR A 1 102 ? -9.340 13.006 29.732 1.00 62.59 102 TYR A O 1
ATOM 827 N N . ARG A 1 103 ? -10.658 11.312 30.383 1.00 64.88 103 ARG A N 1
ATOM 828 C CA . ARG A 1 103 ? -9.667 10.729 31.281 1.00 64.88 103 ARG A CA 1
ATOM 829 C C . ARG A 1 103 ? -9.057 9.543 30.544 1.00 64.88 103 ARG A C 1
ATOM 831 O O . ARG A 1 103 ? -9.811 8.701 30.058 1.00 64.88 103 ARG A O 1
ATOM 838 N N . PRO A 1 104 ? -7.724 9.464 30.413 1.00 63.34 104 PRO A N 1
ATOM 839 C CA . PRO A 1 104 ? -7.061 8.328 29.776 1.00 63.34 104 PRO A CA 1
ATOM 840 C C . PRO A 1 104 ? -7.517 6.971 30.330 1.00 63.34 104 PRO A C 1
ATOM 842 O O . PRO A 1 104 ? -7.543 5.984 29.600 1.00 63.34 104 PRO A O 1
ATOM 845 N N . GLU A 1 105 ? -7.896 6.921 31.608 1.00 71.25 105 GLU A N 1
ATOM 846 C CA . GLU A 1 105 ? -8.427 5.738 32.282 1.00 71.25 105 GLU A CA 1
ATOM 847 C C . GLU A 1 105 ? -9.758 5.259 31.692 1.00 71.25 105 GLU A C 1
ATOM 849 O O . GLU A 1 105 ? -9.961 4.052 31.574 1.00 71.25 105 GLU A O 1
ATOM 854 N N . ASP A 1 106 ? -10.619 6.179 31.261 1.00 69.56 106 ASP A N 1
ATOM 855 C CA . ASP A 1 106 ? -11.943 5.853 30.728 1.00 69.56 106 ASP A CA 1
ATOM 856 C C . ASP A 1 106 ? -11.858 5.387 29.260 1.00 69.56 106 ASP A C 1
ATOM 858 O O . ASP A 1 106 ? -12.657 4.574 28.806 1.00 69.56 106 ASP A O 1
ATOM 862 N N . CYS A 1 107 ? -10.834 5.817 28.512 1.00 71.94 107 CYS A N 1
ATOM 863 C CA . CYS A 1 107 ? -10.562 5.271 27.177 1.00 71.94 107 CYS A CA 1
ATOM 864 C C . CYS A 1 107 ? -10.004 3.838 27.238 1.00 71.94 107 CYS A C 1
ATOM 866 O O . CYS A 1 107 ? -10.242 3.045 26.327 1.00 71.94 107 CYS A O 1
ATOM 868 N N . LYS A 1 108 ? -9.266 3.485 28.305 1.00 74.31 108 LYS A N 1
ATOM 869 C CA . LYS A 1 108 ? -8.714 2.128 28.480 1.00 74.31 108 LYS A CA 1
ATOM 870 C C . LYS A 1 108 ? -9.813 1.076 28.608 1.00 74.31 108 LYS A C 1
ATOM 872 O O . LYS A 1 108 ? -9.638 -0.026 28.100 1.00 74.31 108 LYS A O 1
ATOM 877 N N . SER A 1 109 ? -10.924 1.396 29.269 1.00 80.12 109 SER A N 1
ATOM 878 C CA . SER A 1 109 ? -12.051 0.464 29.407 1.00 80.12 109 SER A CA 1
ATOM 879 C C . SER A 1 109 ? -12.839 0.289 28.107 1.00 80.12 109 SER A C 1
ATOM 881 O O . SER A 1 109 ? -13.488 -0.738 27.938 1.00 80.12 109 SER A O 1
ATOM 883 N N . LEU A 1 110 ? -12.746 1.237 27.167 1.00 84.94 110 LEU A N 1
ATOM 884 C CA . LEU A 1 110 ? -13.428 1.160 25.874 1.00 84.94 110 LEU A CA 1
ATOM 885 C C . LEU A 1 110 ? -12.729 0.215 24.884 1.00 84.94 110 LEU A C 1
ATOM 887 O O . LEU A 1 110 ? -13.384 -0.402 24.052 1.00 84.94 110 LEU A O 1
ATOM 891 N N . VAL A 1 111 ? -11.404 0.082 24.980 1.00 81.25 111 VAL A N 1
ATOM 892 C CA . VAL A 1 111 ? -10.589 -0.785 24.110 1.00 81.25 111 VAL A CA 1
ATOM 893 C C . VAL A 1 111 ? -11.124 -2.221 23.991 1.00 81.25 111 VAL A C 1
ATOM 895 O O . VAL A 1 111 ? -11.397 -2.630 22.861 1.00 81.25 111 VAL A O 1
ATOM 898 N N . PRO A 1 112 ? -11.312 -2.985 25.086 1.00 87.69 112 PRO A N 1
ATOM 899 C CA . PRO A 1 112 ? -11.798 -4.364 24.982 1.00 87.69 112 PRO A CA 1
ATOM 900 C C . PRO A 1 112 ? -13.212 -4.442 24.393 1.00 87.69 112 PRO A C 1
ATOM 902 O O . PRO A 1 112 ? -13.558 -5.415 23.729 1.00 87.69 112 PRO A O 1
ATOM 905 N N . VAL A 1 113 ? -14.025 -3.401 24.586 1.00 91.19 113 VAL A N 1
ATOM 906 C CA . VAL A 1 113 ? -15.370 -3.332 24.011 1.00 91.19 113 VAL A CA 1
ATOM 907 C C . VAL A 1 113 ? -15.309 -3.103 22.502 1.00 91.19 113 VAL A C 1
ATOM 909 O O . VAL A 1 113 ? -16.009 -3.776 21.753 1.00 91.19 113 VAL A O 1
ATOM 912 N N . LEU A 1 114 ? -14.452 -2.193 22.031 1.00 88.62 114 LEU A N 1
ATOM 913 C CA . LEU A 1 114 ? -14.248 -1.980 20.596 1.00 88.62 114 LEU A CA 1
ATOM 914 C C . LEU A 1 114 ? -13.707 -3.242 19.921 1.00 88.62 114 LEU A C 1
ATOM 916 O O . LEU A 1 114 ? -14.163 -3.589 18.837 1.00 88.62 114 LEU A O 1
ATOM 920 N N . GLU A 1 115 ? -12.787 -3.953 20.570 1.00 81.00 115 GLU A N 1
ATOM 921 C CA . GLU A 1 115 ? -12.317 -5.258 20.100 1.00 81.00 115 GLU A CA 1
ATOM 922 C C . GLU A 1 115 ? -13.475 -6.257 19.966 1.00 81.00 115 GLU A C 1
ATOM 924 O O . GLU A 1 115 ? -13.623 -6.885 18.917 1.00 81.00 115 GLU A O 1
ATOM 929 N N . ALA A 1 116 ? -14.340 -6.357 20.980 1.00 87.56 116 ALA A N 1
ATOM 930 C CA . ALA A 1 116 ? -15.516 -7.224 20.937 1.00 87.56 116 ALA A CA 1
ATOM 931 C C . ALA A 1 116 ? -16.471 -6.855 19.785 1.00 87.56 116 ALA A C 1
ATOM 933 O O . ALA A 1 116 ? -16.926 -7.739 19.065 1.00 87.56 116 ALA A O 1
ATOM 934 N N . VAL A 1 117 ? -16.708 -5.560 19.551 1.00 90.62 117 VAL A N 1
ATOM 935 C CA . VAL A 1 117 ? -17.536 -5.054 18.437 1.00 90.62 117 VAL A CA 1
ATOM 936 C C . VAL A 1 117 ? -16.943 -5.437 17.077 1.00 90.62 117 VAL A C 1
ATOM 938 O O . VAL A 1 117 ? -17.672 -5.886 16.194 1.00 90.62 117 VAL A O 1
ATOM 941 N N . VAL A 1 118 ? -15.629 -5.280 16.889 1.00 83.81 118 VAL A N 1
ATOM 942 C CA . VAL A 1 118 ? -14.951 -5.621 15.623 1.00 83.81 118 VAL A CA 1
ATOM 943 C C . VAL A 1 118 ? -14.955 -7.133 15.384 1.00 83.81 118 VAL A C 1
ATOM 945 O O . VAL A 1 118 ? -15.147 -7.564 14.246 1.00 83.81 118 VAL A O 1
ATOM 948 N N . ASN A 1 119 ? -14.782 -7.928 16.441 1.00 84.25 119 ASN A N 1
ATOM 949 C CA . ASN A 1 119 ? -14.812 -9.386 16.359 1.00 84.25 119 ASN A CA 1
ATOM 950 C C . ASN A 1 119 ? -16.217 -9.928 16.053 1.00 84.25 119 ASN A C 1
ATOM 952 O O . ASN A 1 119 ? -16.337 -10.839 15.238 1.00 84.25 119 ASN A O 1
ATOM 956 N N . GLU A 1 120 ? -17.263 -9.362 16.663 1.00 92.88 120 GLU A N 1
ATOM 957 C CA . GLU A 1 120 ? -18.650 -9.812 16.473 1.00 92.88 120 GLU A CA 1
ATOM 958 C C . GLU A 1 120 ? -19.217 -9.386 15.110 1.00 92.88 120 GLU A C 1
ATOM 960 O O . GLU A 1 120 ? -19.811 -10.195 14.399 1.00 92.88 120 GLU A O 1
ATOM 965 N N . PHE A 1 121 ? -19.009 -8.128 14.707 1.00 90.81 121 PHE A N 1
ATOM 966 C CA . PHE A 1 121 ? -19.654 -7.560 13.512 1.00 90.81 121 PHE A CA 1
ATOM 967 C C . PHE A 1 121 ? -18.757 -7.493 12.272 1.00 90.81 121 PHE A C 1
ATOM 969 O O . PHE A 1 121 ? -19.200 -7.044 11.217 1.00 90.81 121 PHE A O 1
ATOM 976 N N . GLY A 1 122 ? -17.503 -7.934 12.380 1.00 83.25 122 GLY A N 1
ATOM 977 C CA . GLY A 1 122 ? -16.532 -7.928 11.290 1.00 83.25 122 GLY A CA 1
ATOM 978 C C . GLY A 1 122 ? -15.872 -6.563 11.071 1.00 83.25 122 GLY A C 1
ATOM 979 O O . GLY A 1 122 ? -16.518 -5.527 10.896 1.00 83.25 122 GLY A O 1
ATOM 980 N N . GLY A 1 123 ? -14.537 -6.548 11.011 1.00 70.50 123 GLY A N 1
ATOM 981 C CA . GLY A 1 123 ? -13.791 -5.289 10.961 1.00 70.50 123 GLY A CA 1
ATOM 982 C C . GLY A 1 123 ? -13.928 -4.473 9.678 1.00 70.50 123 GLY A C 1
ATOM 983 O O . GLY A 1 123 ? -13.663 -3.274 9.708 1.00 70.50 123 GLY A O 1
ATOM 984 N N . HIS A 1 124 ? -14.368 -5.072 8.569 1.00 68.44 124 HIS A N 1
ATOM 985 C CA . HIS A 1 124 ? -14.642 -4.326 7.339 1.00 68.44 124 HIS A CA 1
ATOM 986 C C . HIS A 1 124 ? -15.853 -3.390 7.506 1.00 68.44 124 HIS A C 1
ATOM 988 O O . HIS A 1 124 ? -15.796 -2.218 7.128 1.00 68.44 124 HIS A O 1
ATOM 994 N N . ASP A 1 125 ? -16.925 -3.876 8.131 1.00 73.88 125 ASP A N 1
ATOM 995 C CA . ASP A 1 125 ? -18.169 -3.119 8.281 1.00 73.88 125 ASP A CA 1
ATOM 996 C C . ASP A 1 125 ? -18.015 -2.007 9.325 1.00 73.88 125 ASP A C 1
ATOM 998 O O . ASP A 1 125 ? -18.441 -0.870 9.093 1.00 73.88 125 ASP A O 1
ATOM 1002 N N . VAL A 1 126 ? -17.288 -2.288 10.413 1.00 73.00 126 VAL A N 1
ATOM 1003 C CA . VAL A 1 126 ? -16.908 -1.278 11.413 1.00 73.00 126 VAL A CA 1
ATOM 1004 C C . VAL A 1 126 ? -16.032 -0.187 10.788 1.00 73.00 126 VAL A C 1
ATOM 1006 O O . VAL A 1 126 ? -16.328 0.996 10.948 1.00 73.00 126 VAL A O 1
ATOM 1009 N N . ALA A 1 127 ? -14.992 -0.555 10.029 1.00 66.62 127 ALA A N 1
ATOM 1010 C CA . ALA A 1 127 ? -14.095 0.416 9.397 1.00 66.62 127 ALA A CA 1
ATOM 1011 C C . ALA A 1 127 ? -14.827 1.320 8.393 1.00 66.62 127 ALA A C 1
ATOM 1013 O O . ALA A 1 127 ? -14.611 2.530 8.389 1.00 66.62 127 ALA A O 1
ATOM 1014 N N . SER A 1 128 ? -15.736 0.752 7.592 1.00 69.56 128 SER A N 1
ATOM 1015 C CA . SER A 1 128 ? -16.549 1.525 6.642 1.00 69.56 128 SER A CA 1
ATOM 1016 C C . SER A 1 128 ? -17.502 2.511 7.330 1.00 69.56 128 SER A C 1
ATOM 1018 O O . SER A 1 128 ? -17.782 3.583 6.802 1.00 69.56 128 SER A O 1
ATOM 1020 N N . THR A 1 129 ? -17.977 2.166 8.528 1.00 66.94 129 THR A N 1
ATOM 1021 C CA . THR A 1 129 ? -18.904 2.986 9.317 1.00 66.94 129 THR A CA 1
ATOM 1022 C C . THR A 1 129 ? -18.205 4.143 10.017 1.00 66.94 129 THR A C 1
ATOM 1024 O O . THR A 1 129 ? -18.809 5.203 10.174 1.00 66.94 129 THR A O 1
ATOM 1027 N N . LEU A 1 130 ? -16.950 3.947 10.428 1.00 65.75 130 LEU A N 1
ATOM 1028 C CA . LEU A 1 130 ? -16.158 4.946 11.144 1.00 65.75 130 LEU A CA 1
ATOM 1029 C C . LEU A 1 130 ? -15.603 6.061 10.240 1.00 65.75 130 LEU A C 1
ATOM 1031 O O . LEU A 1 130 ? -14.892 6.915 10.758 1.00 65.75 130 LEU A O 1
ATOM 1035 N N . ASP A 1 131 ? -15.897 6.037 8.930 1.00 57.69 131 ASP A N 1
ATOM 1036 C CA . ASP A 1 131 ? -15.403 6.966 7.897 1.00 57.69 131 ASP A CA 1
ATOM 1037 C C . ASP A 1 131 ? -14.019 7.534 8.241 1.00 57.69 131 ASP A C 1
ATOM 1039 O O . ASP A 1 131 ? -13.835 8.710 8.564 1.00 57.69 131 ASP A O 1
ATOM 1043 N N . VAL A 1 132 ? -13.033 6.634 8.267 1.00 47.44 132 VAL A N 1
ATOM 1044 C CA . VAL A 1 132 ? -11.686 6.927 8.767 1.00 47.44 132 VAL A CA 1
ATOM 1045 C C . VAL A 1 132 ? -11.044 8.098 8.006 1.00 47.44 132 VAL A C 1
ATOM 1047 O O . VAL A 1 132 ? -10.191 8.783 8.564 1.00 47.44 132 VAL A O 1
ATOM 1050 N N . GLU A 1 133 ? -11.479 8.400 6.775 1.00 36.91 133 GLU A N 1
ATOM 1051 C CA . GLU A 1 133 ? -11.054 9.597 6.035 1.00 36.91 133 GLU A CA 1
ATOM 1052 C C . GLU A 1 133 ? -11.511 10.910 6.693 1.00 36.91 133 GLU A C 1
ATOM 1054 O O . GLU A 1 133 ? -10.720 11.856 6.754 1.00 36.91 133 GLU A O 1
ATOM 1059 N N . ALA A 1 134 ? -12.725 10.976 7.248 1.00 38.06 134 ALA A N 1
ATOM 1060 C CA . ALA A 1 134 ? -13.244 12.167 7.926 1.00 38.06 134 ALA A CA 1
ATOM 1061 C C . ALA A 1 134 ? -12.459 12.491 9.213 1.00 38.06 134 ALA A C 1
ATOM 1063 O O . ALA A 1 134 ? -12.164 13.658 9.490 1.00 38.06 134 ALA A O 1
ATOM 1064 N N . LEU A 1 135 ? -12.016 11.458 9.942 1.00 34.31 135 LEU A N 1
ATOM 1065 C CA . LEU A 1 135 ? -11.129 11.573 11.112 1.00 34.31 135 LEU A CA 1
ATOM 1066 C C . LEU A 1 135 ? -9.717 12.076 10.765 1.00 34.31 135 LEU A C 1
ATOM 1068 O O . LEU A 1 135 ? -8.996 12.566 11.638 1.00 34.31 135 LEU A O 1
ATOM 1072 N N . MET A 1 136 ? -9.304 11.943 9.503 1.00 31.61 136 MET A N 1
ATOM 1073 C CA . MET A 1 136 ? -7.953 12.262 9.027 1.00 31.61 136 MET A CA 1
ATOM 1074 C C . MET A 1 136 ? -7.822 13.676 8.461 1.00 31.61 136 MET A C 1
ATOM 1076 O O . MET A 1 136 ? -6.700 14.138 8.241 1.00 31.61 136 MET A O 1
ATOM 1080 N N . THR A 1 137 ? -8.929 14.381 8.220 1.00 30.31 137 THR A N 1
ATOM 1081 C CA . THR A 1 137 ? -8.899 15.784 7.794 1.00 30.31 137 THR A CA 1
ATOM 1082 C C . THR A 1 137 ? -8.677 16.708 8.994 1.00 30.31 137 THR A C 1
ATOM 1084 O O . THR A 1 137 ? -9.568 16.851 9.829 1.00 30.31 137 THR A O 1
ATOM 1087 N N . PRO A 1 138 ? -7.519 17.388 9.112 1.00 30.23 138 PRO A N 1
ATOM 1088 C CA . PRO A 1 138 ? -7.311 18.341 10.192 1.00 30.23 138 PRO A CA 1
ATOM 1089 C C . PRO A 1 138 ? -8.271 19.528 10.035 1.00 30.23 138 PRO A C 1
ATOM 1091 O O . PRO A 1 138 ? -8.151 20.325 9.098 1.00 30.23 138 PRO A O 1
ATOM 1094 N N . ASN A 1 139 ? -9.199 19.672 10.982 1.00 35.25 139 ASN A N 1
ATOM 1095 C CA . ASN A 1 139 ? -10.032 20.861 11.133 1.00 35.25 139 ASN A CA 1
ATOM 1096 C C . ASN A 1 139 ? -9.130 22.076 11.415 1.00 35.25 139 ASN A C 1
ATOM 1098 O O . ASN A 1 139 ? -8.652 22.273 12.530 1.00 35.25 139 ASN A O 1
ATOM 1102 N N . GLY A 1 140 ? -8.853 22.886 10.386 1.00 35.91 140 GLY A N 1
ATOM 1103 C CA . GLY A 1 140 ? -8.064 24.112 10.554 1.00 35.91 140 GLY A CA 1
ATOM 1104 C C . GLY A 1 140 ? -7.584 24.838 9.295 1.00 35.91 140 GLY A C 1
ATOM 1105 O O . GLY A 1 140 ? -7.132 25.976 9.405 1.00 35.91 140 GLY A O 1
ATOM 1106 N N . ALA A 1 141 ? -7.689 24.267 8.093 1.00 30.58 141 ALA A N 1
ATOM 1107 C CA . ALA A 1 141 ? -7.286 24.974 6.874 1.00 30.58 141 ALA A CA 1
ATOM 1108 C C . ALA A 1 141 ? -8.436 25.825 6.296 1.00 30.58 141 ALA A C 1
ATOM 1110 O O . ALA A 1 141 ? -8.995 25.506 5.249 1.00 30.58 141 ALA A O 1
ATOM 1111 N N . GLN A 1 142 ? -8.787 26.936 6.956 1.00 33.06 142 GLN A N 1
ATOM 1112 C CA . GLN A 1 142 ? -9.526 28.000 6.267 1.00 33.06 142 GLN A CA 1
ATOM 1113 C C . GLN A 1 142 ? -8.614 28.656 5.211 1.00 33.06 142 GLN A C 1
ATOM 1115 O O . GLN A 1 142 ? -7.477 29.020 5.529 1.00 33.06 142 GLN A O 1
ATOM 1120 N N . PRO A 1 143 ? -9.084 28.863 3.967 1.00 32.81 143 PRO A N 1
ATOM 1121 C CA . PRO A 1 143 ? -8.337 29.609 2.966 1.00 32.81 143 PRO A CA 1
ATOM 1122 C C . PRO A 1 143 ? -8.352 31.092 3.347 1.00 32.81 143 PRO A C 1
ATOM 1124 O O . PRO A 1 143 ? -9.365 31.779 3.227 1.00 32.81 143 PRO A O 1
ATOM 1127 N N . SER A 1 144 ? -7.223 31.604 3.827 1.00 31.06 144 SER A N 1
ATOM 1128 C CA . SER A 1 144 ? -7.057 33.031 4.080 1.00 31.06 144 SER A CA 1
ATOM 1129 C C . SER A 1 144 ? -7.039 33.795 2.751 1.00 31.06 144 SER A C 1
ATOM 1131 O O . SER A 1 144 ? -6.106 33.699 1.954 1.00 31.06 144 SER A O 1
ATOM 1133 N N . CYS A 1 145 ? -8.096 34.575 2.508 1.00 30.73 145 CYS A N 1
ATOM 1134 C CA . CYS A 1 145 ? -8.130 35.587 1.460 1.00 30.73 145 CYS A CA 1
ATOM 1135 C C . CYS A 1 145 ? -7.036 36.633 1.716 1.00 30.73 145 CYS A C 1
ATOM 1137 O O . CYS A 1 145 ? -7.071 37.371 2.700 1.00 30.73 145 CYS A O 1
ATOM 1139 N N . SER A 1 146 ? -6.072 36.719 0.807 1.00 30.03 146 SER A N 1
ATOM 1140 C CA . SER A 1 146 ? -5.030 37.738 0.798 1.00 30.03 146 SER A CA 1
ATOM 1141 C C . SER A 1 146 ? -5.545 39.029 0.152 1.00 30.03 146 SER A C 1
ATOM 1143 O O . SER A 1 146 ? -5.537 39.188 -1.066 1.00 30.03 146 SER A O 1
ATOM 1145 N N . SER A 1 147 ? -5.964 39.997 0.969 1.00 33.22 147 SER A N 1
ATOM 1146 C CA . SER A 1 147 ? -6.091 41.392 0.535 1.00 33.22 147 SER A CA 1
ATOM 1147 C C . SER A 1 147 ? -4.740 42.095 0.667 1.00 33.22 147 SER A C 1
ATOM 1149 O O . SER A 1 147 ? -4.215 42.284 1.764 1.00 33.22 147 SER A O 1
ATOM 1151 N N . THR A 1 148 ? -4.170 42.469 -0.474 1.00 33.56 148 THR A N 1
ATOM 11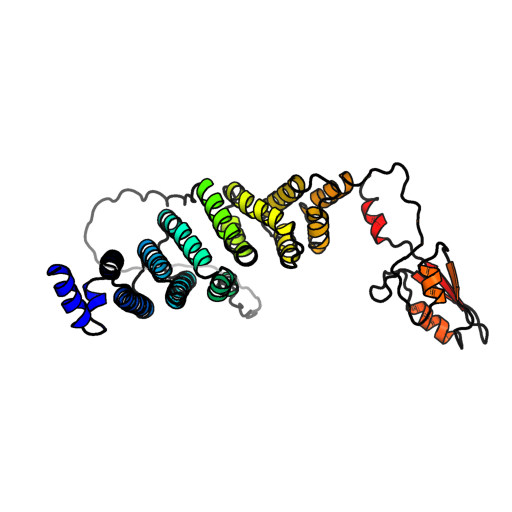52 C CA . THR A 1 148 ? -2.946 43.259 -0.604 1.00 33.56 148 THR A CA 1
ATOM 1153 C C . THR A 1 148 ? -3.253 44.733 -0.329 1.00 33.56 148 THR A C 1
ATOM 1155 O O . THR A 1 148 ? -4.040 45.332 -1.058 1.00 33.56 148 THR A O 1
ATOM 1158 N N . THR A 1 149 ? -2.599 45.358 0.654 1.00 33.22 149 THR A N 1
ATOM 1159 C CA . THR A 1 149 ? -2.524 46.828 0.727 1.00 33.22 149 THR A CA 1
ATOM 1160 C C . THR A 1 149 ? -1.098 47.308 0.934 1.00 33.22 149 THR A C 1
ATOM 1162 O O . THR A 1 149 ? -0.359 46.841 1.796 1.00 33.22 149 THR A O 1
ATOM 1165 N N . SER A 1 150 ? -0.756 48.237 0.050 1.00 30.70 150 SER A N 1
ATOM 1166 C CA . SER A 1 150 ? 0.528 48.862 -0.218 1.00 30.70 150 SER A CA 1
ATOM 1167 C C . SER A 1 150 ? 0.952 49.872 0.856 1.00 30.70 150 SER A C 1
ATOM 1169 O O . SER A 1 150 ? 0.134 50.570 1.447 1.00 30.70 150 SER A O 1
ATOM 1171 N N . SER A 1 151 ? 2.269 49.968 1.008 1.00 33.62 151 SER A N 1
ATOM 1172 C CA . SER A 1 151 ? 3.107 50.913 1.756 1.00 33.62 151 SER A CA 1
ATOM 1173 C C . SER A 1 151 ? 2.773 52.410 1.638 1.00 33.62 151 SER A C 1
ATOM 1175 O O . SER A 1 151 ? 2.509 52.877 0.533 1.00 33.62 151 SER A O 1
ATOM 1177 N N . LEU A 1 152 ? 2.976 53.176 2.726 1.00 33.62 152 LEU A N 1
ATOM 1178 C CA . LEU A 1 152 ? 3.984 54.262 2.861 1.00 33.62 152 LEU A CA 1
ATOM 1179 C C . LEU A 1 152 ? 3.915 54.946 4.260 1.00 33.62 152 LEU A C 1
ATOM 1181 O O . LEU A 1 152 ? 2.895 54.828 4.936 1.00 33.62 152 LEU A O 1
ATOM 1185 N N . PRO A 1 153 ? 4.994 55.625 4.720 1.00 51.19 153 PRO A N 1
ATOM 1186 C CA . PRO A 1 153 ? 5.211 55.999 6.120 1.00 51.19 153 PRO A CA 1
ATOM 1187 C C . PRO A 1 153 ? 5.020 57.500 6.406 1.00 51.19 153 PRO A C 1
ATOM 1189 O O . PRO A 1 153 ? 5.192 58.334 5.521 1.00 51.19 153 PRO A O 1
ATOM 1192 N N . ALA A 1 154 ? 4.801 57.857 7.676 1.00 33.25 154 ALA A N 1
ATOM 1193 C CA . ALA A 1 154 ? 5.136 59.183 8.202 1.00 33.25 154 ALA A CA 1
ATOM 1194 C C . ALA A 1 154 ? 5.331 59.152 9.727 1.00 33.25 154 ALA A C 1
ATOM 1196 O O . ALA A 1 154 ? 4.548 58.561 10.467 1.00 33.25 154 ALA A O 1
ATOM 1197 N N . ALA A 1 155 ? 6.403 59.802 10.172 1.00 37.31 155 ALA A N 1
ATOM 1198 C CA . ALA A 1 155 ? 6.772 60.027 11.561 1.00 37.31 155 ALA A CA 1
ATOM 1199 C C . ALA A 1 155 ? 6.034 61.237 12.162 1.00 37.31 155 ALA A C 1
ATOM 1201 O O . ALA A 1 155 ? 5.850 62.224 11.457 1.00 37.31 155 ALA A O 1
ATOM 1202 N N . ALA A 1 156 ? 5.708 61.180 13.461 1.00 30.98 156 ALA A N 1
ATOM 1203 C CA . ALA A 1 156 ? 5.802 62.282 14.436 1.00 30.98 156 ALA A CA 1
ATOM 1204 C C . ALA A 1 156 ? 5.187 61.879 15.798 1.00 30.98 156 ALA A C 1
ATOM 1206 O O . ALA A 1 156 ? 4.016 61.525 15.895 1.00 30.98 156 ALA A O 1
ATOM 1207 N N . THR A 1 157 ? 5.981 61.967 16.864 1.00 33.44 157 THR A N 1
ATOM 1208 C CA . THR A 1 157 ? 5.565 62.132 18.276 1.00 33.44 157 THR A CA 1
ATOM 1209 C C . THR A 1 157 ? 5.029 63.569 18.505 1.00 33.44 157 THR A C 1
ATOM 1211 O O . THR A 1 157 ? 5.213 64.391 17.607 1.00 33.44 157 THR A O 1
ATOM 1214 N N . PRO A 1 158 ? 4.538 64.005 19.696 1.00 47.88 158 PRO A N 1
ATOM 1215 C CA . PRO A 1 158 ? 4.059 63.312 20.910 1.00 47.88 158 PRO A CA 1
ATOM 1216 C C . PRO A 1 158 ? 2.719 63.896 21.469 1.00 47.88 158 PRO A C 1
ATOM 1218 O O . PRO A 1 158 ? 2.161 64.840 20.919 1.00 47.88 158 PRO A O 1
ATOM 1221 N N . THR A 1 159 ? 2.294 63.435 22.662 1.00 29.77 159 THR A N 1
ATOM 1222 C CA . THR A 1 159 ? 1.809 64.242 23.828 1.00 29.77 159 THR A CA 1
ATOM 1223 C C . THR A 1 159 ? 0.453 63.822 24.439 1.00 29.77 159 THR A C 1
ATOM 1225 O O . THR A 1 159 ? -0.586 63.905 23.805 1.00 29.77 159 THR A O 1
ATOM 1228 N N . ARG A 1 160 ? 0.535 63.436 25.729 1.00 27.50 160 ARG A N 1
ATOM 1229 C CA . ARG A 1 160 ? -0.395 63.542 26.884 1.00 27.50 160 ARG A CA 1
ATOM 1230 C C . ARG A 1 160 ? -1.923 63.602 26.663 1.00 27.50 160 ARG A C 1
ATOM 1232 O O . ARG A 1 160 ? -2.414 64.526 26.036 1.00 27.50 160 ARG A O 1
ATOM 1239 N N . LEU A 1 161 ? -2.658 62.813 27.460 1.00 27.47 161 LEU A N 1
ATOM 1240 C CA . LEU A 1 161 ? -3.459 63.252 28.632 1.00 27.47 161 LEU A CA 1
ATOM 1241 C C . LEU A 1 161 ? -4.433 62.131 29.056 1.00 27.47 161 LEU A C 1
ATOM 1243 O O . LEU A 1 161 ? -5.325 61.759 28.305 1.00 27.47 161 LEU A O 1
ATOM 1247 N N . CYS A 1 162 ? -4.305 61.638 30.292 1.00 30.19 162 CYS A N 1
ATOM 1248 C CA . CYS A 1 162 ? -5.446 61.089 31.042 1.00 30.19 162 CYS A CA 1
ATOM 1249 C C . CYS A 1 162 ? -6.323 62.279 31.505 1.00 30.19 162 CYS A C 1
ATOM 1251 O O . CYS A 1 162 ? -5.773 63.379 31.637 1.00 30.19 162 CYS A O 1
ATOM 1253 N N . PRO A 1 163 ? -7.626 62.113 31.834 1.00 40.72 163 PRO A N 1
ATOM 1254 C CA . PRO A 1 163 ? -7.946 61.548 33.150 1.00 40.72 163 PRO A CA 1
ATOM 1255 C C . PRO A 1 163 ? -9.300 60.803 33.290 1.00 40.72 163 PRO A C 1
ATOM 1257 O O . PRO A 1 163 ? -10.320 61.173 32.730 1.00 40.72 163 PRO A O 1
ATOM 1260 N N . SER A 1 164 ? -9.278 59.795 34.171 1.00 26.73 164 SER A N 1
ATOM 1261 C CA . SER A 1 164 ? -10.227 59.527 35.270 1.00 26.73 164 SER A CA 1
ATOM 1262 C C . SER A 1 164 ? -11.751 59.581 35.046 1.00 26.73 164 SER A C 1
ATOM 1264 O O . SER A 1 164 ? -12.291 60.643 34.757 1.00 26.73 164 SER A O 1
ATOM 1266 N N . ARG A 1 165 ? -12.466 58.544 35.512 1.00 29.02 165 ARG A N 1
ATOM 1267 C CA . ARG A 1 165 ? -13.226 58.509 36.796 1.00 29.02 165 ARG A CA 1
ATOM 1268 C C . ARG A 1 165 ? -14.134 57.267 36.833 1.00 29.02 165 ARG A C 1
ATOM 1270 O O . ARG A 1 165 ? -14.845 57.020 35.877 1.00 29.02 165 ARG A O 1
ATOM 1277 N N . ARG A 1 166 ? -13.961 56.405 37.851 1.00 28.50 166 ARG A N 1
ATOM 1278 C CA . ARG A 1 166 ? -14.819 56.233 39.061 1.00 28.50 166 ARG A CA 1
ATOM 1279 C C . ARG A 1 166 ? -16.144 55.507 38.760 1.00 28.50 166 ARG A C 1
ATOM 1281 O O . ARG A 1 166 ? -16.792 55.841 37.791 1.00 28.50 166 ARG A O 1
ATOM 1288 N N . ALA A 1 167 ? -16.666 54.610 39.591 1.00 27.09 167 ALA A N 1
ATOM 1289 C CA . ALA A 1 167 ? -16.257 54.076 40.891 1.00 27.09 167 ALA A CA 1
ATOM 1290 C C . ALA A 1 167 ? -17.264 52.990 41.330 1.00 27.09 167 ALA A C 1
ATOM 1292 O O . ALA A 1 167 ? -18.344 52.889 40.758 1.00 27.09 167 ALA A O 1
ATOM 1293 N N . HIS A 1 168 ? -16.898 52.346 42.447 1.00 26.53 168 HIS A N 1
ATOM 1294 C CA . HIS A 1 168 ? -17.678 51.563 43.420 1.00 26.53 168 HIS A CA 1
ATOM 1295 C C . HIS A 1 168 ? -17.572 50.037 43.249 1.00 26.53 168 HIS A C 1
ATOM 1297 O O . HIS A 1 168 ? -18.078 49.480 42.288 1.00 26.53 168 HIS A O 1
ATOM 1303 N N . HIS A 1 169 ? -16.702 49.358 44.026 1.00 26.86 169 HIS A N 1
ATOM 1304 C CA . HIS A 1 169 ? -16.851 48.940 45.449 1.00 26.86 169 HIS A CA 1
ATOM 1305 C C . HIS A 1 169 ? -18.041 47.977 45.618 1.00 26.86 169 HIS A C 1
ATOM 1307 O O . HIS A 1 169 ? -19.115 48.285 45.135 1.00 26.86 169 HIS A O 1
ATOM 1313 N N . LEU A 1 170 ? -18.008 46.847 46.328 1.00 25.67 170 LEU A N 1
ATOM 1314 C CA . LEU A 1 170 ? -17.122 46.239 47.332 1.00 25.67 170 LEU A CA 1
ATOM 1315 C C . LEU A 1 170 ? -17.711 44.826 47.575 1.00 25.67 170 LEU A C 1
ATOM 1317 O O . LEU A 1 170 ? -18.929 44.727 47.632 1.00 25.67 170 LEU A O 1
ATOM 1321 N N . PHE A 1 171 ? -16.909 43.771 47.762 1.00 27.34 171 PHE A N 1
ATOM 1322 C CA . PHE A 1 171 ? -16.878 42.959 48.997 1.00 27.34 171 PHE A CA 1
ATOM 1323 C C . PHE A 1 171 ? -15.987 41.708 48.881 1.00 27.34 171 PHE A C 1
ATOM 1325 O O . PHE A 1 171 ? -15.909 41.029 47.865 1.00 27.34 171 PHE A O 1
ATOM 1332 N N . HIS A 1 172 ? -15.312 41.459 50.001 1.00 25.64 172 HIS A N 1
ATOM 1333 C CA . HIS A 1 172 ? -14.384 40.393 50.364 1.00 25.64 172 HIS A CA 1
ATOM 1334 C C . HIS A 1 172 ? -14.722 38.961 49.915 1.00 25.64 172 HIS A C 1
ATOM 1336 O O . HIS A 1 172 ? -15.803 38.469 50.230 1.00 25.64 172 HIS A O 1
ATOM 1342 N N . ARG A 1 173 ? -13.695 38.201 49.490 1.00 27.00 173 ARG A N 1
ATOM 1343 C CA . ARG A 1 173 ? -13.452 36.848 50.037 1.00 27.00 173 ARG A CA 1
ATOM 1344 C C . ARG A 1 173 ? -12.021 36.327 49.801 1.00 27.00 173 ARG A C 1
ATOM 1346 O O . ARG A 1 173 ? -11.620 36.072 48.680 1.00 27.00 173 ARG A O 1
ATOM 1353 N N . LYS A 1 174 ? -11.309 36.168 50.924 1.00 27.34 174 LYS A N 1
ATOM 1354 C CA . LYS A 1 174 ? -10.458 35.035 51.348 1.00 27.34 174 LYS A CA 1
ATOM 1355 C C . LYS A 1 174 ? -9.431 34.443 50.357 1.00 27.34 174 LYS A C 1
ATOM 1357 O O . LYS A 1 174 ? -9.781 33.774 49.398 1.00 27.34 174 LYS A O 1
ATOM 1362 N N . ASN A 1 175 ? -8.163 34.613 50.740 1.00 30.52 175 ASN A N 1
ATOM 1363 C CA . ASN A 1 175 ? -6.942 33.921 50.314 1.00 30.52 175 ASN A CA 1
ATOM 1364 C C . ASN A 1 175 ? -7.167 32.527 49.698 1.00 30.52 175 ASN A C 1
ATOM 1366 O O . ASN A 1 175 ? -7.488 31.578 50.416 1.00 30.52 175 ASN A O 1
ATOM 1370 N N . GLY A 1 176 ? -6.924 32.419 48.391 1.00 28.11 176 GLY A N 1
ATOM 1371 C CA . GLY A 1 176 ? -6.688 31.163 47.685 1.00 28.11 176 GLY A CA 1
ATOM 1372 C C . GLY A 1 176 ? -5.191 30.978 47.441 1.00 28.11 176 GLY A C 1
ATOM 1373 O O . GLY A 1 176 ? -4.506 31.900 47.001 1.00 28.11 176 GLY A O 1
ATOM 1374 N N . THR A 1 177 ? -4.695 29.794 47.780 1.00 32.97 177 THR A N 1
ATOM 1375 C CA . THR A 1 177 ? -3.385 29.239 47.419 1.00 32.97 177 THR A CA 1
ATOM 1376 C C . THR A 1 177 ? -3.084 29.389 45.921 1.00 32.97 177 THR A C 1
ATOM 1378 O O . THR A 1 177 ? -4.012 29.300 45.115 1.00 32.97 177 THR A O 1
ATOM 1381 N N . PRO A 1 178 ? -1.814 29.593 45.518 1.00 30.98 178 PRO A N 1
ATOM 1382 C CA . PRO A 1 178 ? -1.457 29.665 44.106 1.00 30.98 178 PRO A CA 1
ATOM 1383 C C . PRO A 1 178 ? -1.783 28.336 43.420 1.00 30.98 178 PRO A C 1
ATOM 1385 O O . PRO A 1 178 ? -1.479 27.266 43.947 1.00 30.98 178 PRO A O 1
ATOM 1388 N N . ALA A 1 179 ? -2.427 28.438 42.258 1.00 28.20 179 ALA A N 1
ATOM 1389 C CA . ALA A 1 179 ? -2.741 27.327 41.378 1.00 28.20 179 ALA A CA 1
ATOM 1390 C C . ALA A 1 179 ? -1.493 26.462 41.151 1.00 28.20 179 ALA A C 1
ATOM 1392 O O . ALA A 1 179 ? -0.487 26.928 40.615 1.00 28.20 179 ALA A O 1
ATOM 1393 N N . THR A 1 180 ? -1.566 25.202 41.573 1.00 28.80 180 THR A N 1
ATOM 1394 C CA . THR A 1 180 ? -0.678 24.152 41.083 1.00 28.80 180 THR A CA 1
ATOM 1395 C C . THR A 1 180 ? -0.822 24.067 39.569 1.00 28.80 180 THR A C 1
ATOM 1397 O O . THR A 1 180 ? -1.932 24.071 39.038 1.00 28.80 180 THR A O 1
ATOM 1400 N N . SER A 1 181 ? 0.328 24.046 38.902 1.00 26.44 181 SER A N 1
ATOM 1401 C CA . SER A 1 181 ? 0.520 23.889 37.463 1.00 26.44 181 SER A CA 1
ATOM 1402 C C . SER A 1 181 ? -0.368 22.793 36.855 1.00 26.44 181 SER A C 1
ATOM 1404 O O . SER A 1 181 ? -0.674 21.822 37.549 1.00 26.44 181 SER A O 1
ATOM 1406 N N . PRO A 1 182 ? -0.754 22.904 35.568 1.00 26.86 182 PRO A N 1
ATOM 1407 C CA . PRO A 1 182 ? -1.490 21.846 34.885 1.00 26.86 182 PRO A CA 1
ATOM 1408 C C . PRO A 1 182 ? -0.686 20.546 34.955 1.00 26.86 182 PRO A C 1
ATOM 1410 O O . PRO A 1 182 ? 0.476 20.493 34.547 1.00 26.86 182 PRO A O 1
ATOM 1413 N N . THR A 1 183 ? -1.301 19.521 35.538 1.00 25.45 183 THR A N 1
ATOM 1414 C CA . THR A 1 183 ? -0.753 18.172 35.633 1.00 25.45 183 THR A CA 1
ATOM 1415 C C . THR A 1 183 ? -0.499 17.649 34.222 1.00 25.45 183 THR A C 1
ATOM 1417 O O . THR A 1 183 ? -1.405 17.606 33.392 1.00 25.45 183 THR A O 1
ATOM 1420 N N . LEU A 1 184 ? 0.760 17.309 33.952 1.00 24.03 184 LEU A N 1
ATOM 1421 C CA . LEU A 1 184 ? 1.215 16.683 32.718 1.00 24.03 184 LEU A CA 1
ATOM 1422 C C . LEU A 1 184 ? 0.454 15.371 32.485 1.00 24.03 184 LEU A C 1
ATOM 1424 O O . LEU A 1 184 ? 0.429 14.493 33.346 1.00 24.03 184 LEU A O 1
ATOM 1428 N N . LEU A 1 185 ? -0.159 15.288 31.304 1.00 26.44 185 LEU A N 1
ATOM 1429 C CA . LEU A 1 185 ? -0.803 14.113 30.726 1.00 26.44 185 LEU A CA 1
ATOM 1430 C C . LEU A 1 185 ? 0.133 12.904 30.822 1.00 26.44 185 LEU A C 1
ATOM 1432 O O . LEU A 1 185 ? 1.246 12.949 30.305 1.00 26.44 185 LEU A O 1
ATOM 1436 N N . THR A 1 186 ? -0.320 11.835 31.467 1.00 25.31 186 THR A N 1
ATOM 1437 C CA . THR A 1 186 ? 0.361 10.536 31.466 1.00 25.31 186 THR A CA 1
ATOM 1438 C C . THR A 1 186 ? -0.454 9.594 30.582 1.00 25.31 186 THR A C 1
ATOM 1440 O O . THR A 1 186 ? -1.645 9.393 30.806 1.00 25.31 186 THR A O 1
ATOM 1443 N N . MET A 1 187 ? 0.170 9.098 29.514 1.00 35.06 187 MET A N 1
ATOM 1444 C CA . MET A 1 187 ? -0.408 8.133 28.570 1.00 35.06 187 MET A CA 1
ATOM 1445 C C . MET A 1 187 ? -0.569 6.740 29.220 1.00 35.06 187 MET A C 1
ATOM 1447 O O . MET A 1 187 ? 0.100 6.460 30.217 1.00 35.06 187 MET A O 1
ATOM 1451 N N . PRO A 1 188 ? -1.453 5.862 28.695 1.00 38.16 188 PRO A N 1
ATOM 1452 C CA . PRO A 1 188 ? -1.630 4.492 29.186 1.00 38.16 188 PRO A CA 1
ATOM 1453 C C . PRO A 1 188 ? -0.313 3.702 29.186 1.00 38.16 188 PRO A C 1
ATOM 1455 O O . PRO A 1 188 ? 0.526 3.927 28.326 1.00 38.16 188 PRO A O 1
ATOM 1458 N N . GLU A 1 189 ? -0.152 2.761 30.124 1.00 44.16 189 GLU A N 1
ATOM 1459 C CA . GLU A 1 189 ? 1.040 1.909 30.214 1.00 44.16 189 GLU A CA 1
ATOM 1460 C C . GLU A 1 189 ? 1.318 1.153 28.896 1.00 44.16 189 GLU A C 1
ATOM 1462 O O . GLU A 1 189 ? 0.373 0.750 28.208 1.00 44.16 189 GLU A O 1
ATOM 1467 N N . PRO A 1 190 ? 2.599 0.929 28.543 1.00 44.34 190 PRO A N 1
ATOM 1468 C CA . PRO A 1 190 ? 3.020 0.318 27.276 1.00 44.34 190 PRO A CA 1
ATOM 1469 C C . PRO A 1 190 ? 2.383 -1.051 26.989 1.00 44.34 190 PRO A C 1
ATOM 1471 O O . PRO A 1 190 ? 2.117 -1.360 25.829 1.00 44.34 190 PRO A O 1
ATOM 1474 N N . GLU A 1 191 ? 2.056 -1.823 28.026 1.00 45.56 191 GLU A N 1
ATOM 1475 C CA . GLU A 1 191 ? 1.403 -3.136 27.916 1.00 45.56 191 GLU A CA 1
ATOM 1476 C C . GLU A 1 191 ? -0.009 -3.049 27.298 1.00 45.56 191 GLU A C 1
ATOM 1478 O O . GLU A 1 191 ? -0.440 -3.940 26.569 1.00 45.56 191 GLU A O 1
ATOM 1483 N N . ILE A 1 192 ? -0.720 -1.938 27.516 1.00 44.72 192 ILE A N 1
ATOM 1484 C CA . ILE A 1 192 ? -2.096 -1.738 27.033 1.00 44.72 192 ILE A CA 1
ATOM 1485 C C . ILE A 1 192 ? -2.106 -1.341 25.554 1.00 44.72 192 ILE A C 1
ATOM 1487 O O . ILE A 1 192 ? -2.999 -1.732 24.806 1.00 44.72 192 ILE A O 1
ATOM 1491 N N . ALA A 1 193 ? -1.102 -0.586 25.107 1.00 45.75 193 ALA A N 1
ATOM 1492 C CA . ALA A 1 193 ? -0.957 -0.241 23.697 1.00 45.75 193 ALA A CA 1
ATOM 1493 C C . ALA A 1 193 ? -0.526 -1.445 22.846 1.00 45.75 193 ALA A C 1
ATOM 1495 O O . ALA A 1 193 ? -0.963 -1.555 21.702 1.00 45.75 193 ALA A O 1
ATOM 1496 N N . GLU A 1 194 ? 0.291 -2.348 23.403 1.00 46.59 194 GLU A N 1
ATOM 1497 C CA . GLU A 1 194 ? 0.572 -3.653 22.791 1.00 46.59 194 GLU A CA 1
ATOM 1498 C C . GLU A 1 194 ? -0.705 -4.493 22.692 1.00 46.59 194 GLU A C 1
ATOM 1500 O O . GLU A 1 194 ? -1.024 -4.954 21.602 1.00 46.59 194 GLU A O 1
ATOM 1505 N N . SER A 1 195 ? -1.494 -4.585 23.770 1.00 47.28 195 SER A N 1
ATOM 1506 C CA . SER A 1 195 ? -2.774 -5.310 23.773 1.00 47.28 195 SER A CA 1
ATOM 1507 C C . SER A 1 195 ? -3.795 -4.740 22.777 1.00 47.28 195 SER A C 1
ATOM 1509 O O . SER A 1 195 ? -4.468 -5.505 22.097 1.00 47.28 195 SER A O 1
ATOM 1511 N N . PHE A 1 196 ? -3.919 -3.411 22.665 1.00 47.19 196 PHE A N 1
ATOM 1512 C CA . PHE A 1 196 ? -4.825 -2.762 21.706 1.00 47.19 196 PHE A CA 1
ATOM 1513 C C . PHE A 1 196 ? -4.377 -2.965 20.261 1.00 47.19 196 PHE A C 1
ATOM 1515 O O . PHE A 1 196 ? -5.205 -3.214 19.387 1.00 47.19 196 PHE A O 1
ATOM 1522 N N . ALA A 1 197 ? -3.069 -2.859 20.004 1.00 48.31 197 ALA A N 1
ATOM 1523 C CA . ALA A 1 197 ? -2.535 -3.209 18.704 1.00 48.31 197 ALA A CA 1
ATOM 1524 C C . ALA A 1 197 ? -2.888 -4.673 18.417 1.00 48.31 197 ALA A C 1
ATOM 1526 O O . ALA A 1 197 ? -3.600 -4.911 17.456 1.00 48.31 197 ALA A O 1
ATOM 1527 N N . ASP A 1 198 ? -2.523 -5.625 19.279 1.00 45.25 198 ASP A N 1
ATOM 1528 C CA . ASP A 1 198 ? -2.778 -7.063 19.087 1.00 45.25 198 ASP A CA 1
ATOM 1529 C C . ASP A 1 198 ? -4.268 -7.411 18.881 1.00 45.25 198 ASP A C 1
ATOM 1531 O O . ASP A 1 198 ? -4.588 -8.268 18.057 1.00 45.25 198 ASP A O 1
ATOM 1535 N N . ALA A 1 199 ? -5.177 -6.695 19.541 1.00 45.72 199 ALA A N 1
ATOM 1536 C CA . ALA A 1 199 ? -6.625 -6.783 19.352 1.00 45.72 199 ALA A CA 1
ATOM 1537 C C . ALA A 1 199 ? -7.082 -6.323 17.955 1.00 45.72 199 ALA A C 1
ATOM 1539 O O . ALA A 1 199 ? -7.724 -7.065 17.210 1.00 45.72 199 ALA A O 1
ATOM 1540 N N . VAL A 1 200 ? -6.694 -5.107 17.550 1.00 43.78 200 VAL A N 1
ATOM 1541 C CA . VAL A 1 200 ? -6.994 -4.552 16.213 1.00 43.78 200 VAL A CA 1
ATOM 1542 C C . VAL A 1 200 ? -6.350 -5.408 15.108 1.00 43.78 200 VAL A C 1
ATOM 1544 O O . VAL A 1 200 ? -6.913 -5.572 14.024 1.00 43.78 200 VAL A O 1
ATOM 1547 N N . ILE A 1 201 ? -5.189 -5.995 15.412 1.00 46.88 201 ILE A N 1
ATOM 1548 C CA . ILE A 1 201 ? -4.400 -6.909 14.579 1.00 46.88 201 ILE A CA 1
ATOM 1549 C C . ILE A 1 201 ? -5.119 -8.237 14.330 1.00 46.88 201 ILE A C 1
ATOM 1551 O O . ILE A 1 201 ? -5.107 -8.727 13.200 1.00 46.88 201 ILE A O 1
ATOM 1555 N N . GLN A 1 202 ? -5.729 -8.834 15.357 1.00 45.25 202 GLN A N 1
ATOM 1556 C CA . GLN A 1 202 ? -6.467 -10.094 15.209 1.00 45.25 202 GLN A CA 1
ATOM 1557 C C . GLN A 1 202 ? -7.805 -9.902 14.493 1.00 45.25 202 GLN A C 1
ATOM 1559 O O . GLN A 1 202 ? -8.257 -10.810 13.796 1.00 45.25 202 GLN A O 1
ATOM 1564 N N . ALA A 1 203 ? -8.401 -8.719 14.625 1.00 43.03 203 ALA A N 1
ATOM 1565 C CA . ALA A 1 203 ? -9.759 -8.473 14.175 1.00 43.03 203 ALA A CA 1
ATOM 1566 C C . ALA A 1 203 ? -9.863 -8.057 12.689 1.00 43.03 203 ALA A C 1
ATOM 1568 O O . ALA A 1 203 ? -10.796 -8.482 12.006 1.00 43.03 203 ALA A O 1
ATOM 1569 N N . SER A 1 204 ? -8.925 -7.257 12.143 1.00 52.47 204 SER A N 1
ATOM 1570 C CA . SER A 1 204 ? -8.876 -6.975 10.691 1.00 52.47 204 SER A CA 1
ATOM 1571 C C . SER A 1 204 ? -7.568 -6.313 10.204 1.00 52.47 204 SER A C 1
ATOM 1573 O O . SER A 1 204 ? -7.271 -5.170 10.574 1.00 52.47 204 SER A O 1
ATOM 1575 N N . PRO A 1 205 ? -6.817 -6.952 9.281 1.00 52.44 205 PRO A N 1
ATOM 1576 C CA . PRO A 1 205 ? -5.603 -6.375 8.704 1.00 52.44 205 PRO A CA 1
ATOM 1577 C C . PRO A 1 205 ? -5.829 -5.108 7.863 1.00 52.44 205 PRO A C 1
ATOM 1579 O O . PRO A 1 205 ? -4.967 -4.224 7.850 1.00 52.44 205 PRO A O 1
ATOM 1582 N N . ASP A 1 206 ? -6.998 -4.971 7.235 1.00 51.38 206 ASP A N 1
ATOM 1583 C CA . ASP A 1 206 ? -7.344 -3.802 6.417 1.00 51.38 206 ASP A CA 1
ATOM 1584 C C . ASP A 1 206 ? -7.760 -2.597 7.275 1.00 51.38 206 ASP A C 1
ATOM 1586 O O . ASP A 1 206 ? -7.357 -1.467 6.992 1.00 51.38 206 ASP A O 1
ATOM 1590 N N . ALA A 1 207 ? -8.496 -2.824 8.371 1.00 52.53 207 ALA A N 1
ATOM 1591 C CA . ALA A 1 207 ? -8.878 -1.761 9.307 1.00 52.53 207 ALA A CA 1
ATOM 1592 C C . ALA A 1 207 ? -7.644 -1.151 9.986 1.00 52.53 207 ALA A C 1
ATOM 1594 O O . ALA A 1 207 ? -7.526 0.068 10.133 1.00 52.53 207 ALA A O 1
ATOM 1595 N N . ALA A 1 208 ? -6.674 -1.998 10.331 1.00 52.94 208 ALA A N 1
ATOM 1596 C CA . ALA A 1 208 ? -5.432 -1.553 10.931 1.00 52.94 208 ALA A CA 1
ATOM 1597 C C . ALA A 1 208 ? -4.613 -0.668 9.975 1.00 52.94 208 ALA A C 1
ATOM 1599 O O . ALA A 1 208 ? -4.090 0.354 10.411 1.00 52.94 208 ALA A O 1
ATOM 1600 N N . ALA A 1 209 ? -4.548 -0.999 8.678 1.00 54.03 209 ALA A N 1
ATOM 1601 C CA . ALA A 1 209 ? -3.864 -0.178 7.674 1.00 54.03 209 ALA A CA 1
ATOM 1602 C C . ALA A 1 209 ? -4.499 1.219 7.505 1.00 54.03 209 ALA A C 1
ATOM 1604 O O . ALA A 1 209 ? -3.776 2.187 7.262 1.00 54.03 209 ALA A O 1
ATOM 1605 N N . GLN A 1 210 ? -5.821 1.334 7.676 1.00 54.88 210 GLN A N 1
ATOM 1606 C CA . GLN A 1 210 ? -6.557 2.600 7.563 1.00 54.88 210 GLN A CA 1
ATOM 1607 C C . GLN A 1 210 ? -6.459 3.474 8.822 1.00 54.88 210 GLN A C 1
ATOM 1609 O O . GLN A 1 210 ? -6.307 4.687 8.710 1.00 54.88 210 GLN A O 1
ATOM 1614 N N . LEU A 1 211 ? -6.493 2.883 10.020 1.00 53.75 211 LEU A N 1
ATOM 1615 C CA . LEU A 1 211 ? -6.402 3.618 11.296 1.00 53.75 211 LEU A CA 1
ATOM 1616 C C . LEU A 1 211 ? -4.974 4.086 11.620 1.00 53.75 211 LEU A C 1
ATOM 1618 O O . LEU A 1 211 ? -4.750 4.982 12.437 1.00 53.75 211 LEU A O 1
ATOM 1622 N N . LEU A 1 212 ? -3.989 3.487 10.962 1.00 57.41 212 LEU A N 1
ATOM 1623 C CA . LEU A 1 212 ? -2.576 3.648 11.264 1.00 57.41 212 LEU A CA 1
ATOM 1624 C C . LEU A 1 212 ? -2.039 5.081 11.123 1.00 57.41 212 LEU A C 1
ATOM 1626 O O . LEU A 1 212 ? -1.334 5.532 12.030 1.00 57.41 212 LEU A O 1
ATOM 1630 N N . PRO A 1 213 ? -2.364 5.839 10.058 1.00 55.50 213 PRO A N 1
ATOM 1631 C CA . PRO A 1 213 ? -1.934 7.228 9.961 1.00 55.50 213 PRO A CA 1
ATOM 1632 C C . PRO A 1 213 ? -2.511 8.105 11.084 1.00 55.50 213 PRO A C 1
ATOM 1634 O O . PRO A 1 213 ? -1.813 9.010 11.535 1.00 55.50 213 PRO A O 1
ATOM 1637 N N . ALA A 1 214 ? -3.712 7.816 11.603 1.00 54.06 214 ALA A N 1
ATOM 1638 C CA . ALA A 1 214 ? -4.340 8.577 12.689 1.00 54.06 214 ALA A CA 1
ATOM 1639 C C . ALA A 1 214 ? -3.641 8.305 14.028 1.00 54.06 214 ALA A C 1
ATOM 1641 O O . ALA A 1 214 ? -3.256 9.239 14.734 1.00 54.06 214 ALA A O 1
ATOM 1642 N N . VAL A 1 215 ? -3.387 7.028 14.334 1.00 56.47 215 VAL A N 1
ATOM 1643 C CA . VAL A 1 215 ? -2.660 6.596 15.543 1.00 56.47 215 VAL A CA 1
ATOM 1644 C C . VAL A 1 215 ? -1.218 7.121 15.541 1.00 56.47 215 VAL A C 1
ATOM 1646 O O . VAL A 1 215 ? -0.688 7.563 16.564 1.00 56.47 215 VAL A O 1
ATOM 1649 N N . LEU A 1 216 ? -0.562 7.119 14.380 1.00 57.62 216 LEU A N 1
ATOM 1650 C CA . LEU A 1 216 ? 0.801 7.633 14.253 1.00 57.62 216 LEU A CA 1
ATOM 1651 C C . LEU A 1 216 ? 0.864 9.162 14.242 1.00 57.62 216 LEU A C 1
ATOM 1653 O O . LEU A 1 216 ? 1.822 9.725 14.767 1.00 57.62 216 LEU A O 1
ATOM 1657 N N . SER A 1 217 ? -0.150 9.846 13.709 1.00 55.19 217 SER A N 1
ATOM 1658 C CA . SER A 1 217 ? -0.222 11.312 13.748 1.00 55.19 217 SER A CA 1
ATOM 1659 C C . SER A 1 217 ? -0.512 11.829 15.158 1.00 55.19 217 SER A C 1
ATOM 1661 O O . SER A 1 217 ? 0.109 12.804 15.577 1.00 55.19 217 SER A O 1
ATOM 1663 N N . SER A 1 218 ? -1.376 11.152 15.924 1.00 50.28 218 SER A N 1
ATOM 1664 C CA . SER A 1 218 ? -1.650 11.524 17.319 1.00 50.28 218 SER A CA 1
ATOM 1665 C C . SER A 1 218 ? -0.446 11.264 18.235 1.00 50.28 218 SER A C 1
ATOM 1667 O O . SER A 1 218 ? -0.120 12.096 19.081 1.00 50.28 218 SER A O 1
ATOM 1669 N N . SER A 1 219 ? 0.283 10.160 18.021 1.00 50.19 219 SER A N 1
ATOM 1670 C CA . SER A 1 219 ? 1.491 9.831 18.795 1.00 50.19 219 SER A CA 1
ATOM 1671 C C . SER A 1 219 ? 2.733 10.638 18.389 1.00 50.19 219 SER A C 1
ATOM 1673 O O . SER A 1 219 ? 3.616 10.868 19.217 1.00 50.19 219 SER A O 1
ATOM 1675 N N . ALA A 1 220 ? 2.813 11.134 17.149 1.00 48.78 220 ALA A N 1
ATOM 1676 C CA . ALA A 1 220 ? 3.893 12.021 16.706 1.00 48.78 220 ALA A CA 1
ATOM 1677 C C . ALA A 1 220 ? 3.884 13.390 17.418 1.00 48.78 220 ALA A C 1
ATOM 1679 O O . ALA A 1 220 ? 4.927 14.044 17.493 1.00 48.78 220 ALA A O 1
ATOM 1680 N N . CYS A 1 221 ? 2.749 13.811 17.988 1.00 43.28 221 CYS A N 1
ATOM 1681 C CA . CYS A 1 221 ? 2.633 15.067 18.733 1.00 43.28 221 CYS A CA 1
ATOM 1682 C C . CYS A 1 221 ? 3.326 15.048 20.113 1.00 43.28 221 CYS A C 1
ATOM 1684 O O . CYS A 1 221 ? 3.556 16.116 20.680 1.00 43.28 221 CYS A O 1
ATOM 1686 N N . THR A 1 222 ? 3.725 13.885 20.646 1.00 47.97 222 THR A N 1
ATOM 1687 C CA . THR A 1 222 ? 4.387 13.757 21.962 1.00 47.97 222 THR A CA 1
ATOM 1688 C C . THR A 1 222 ? 5.807 13.187 21.821 1.00 47.97 222 THR A C 1
ATOM 1690 O O . THR A 1 222 ? 6.089 12.009 22.025 1.00 47.97 222 THR A O 1
ATOM 1693 N N . ALA A 1 223 ? 6.751 14.060 21.457 1.00 45.19 223 ALA A N 1
ATOM 1694 C CA . ALA A 1 223 ? 8.081 13.710 20.938 1.00 45.19 223 ALA A CA 1
ATOM 1695 C C . ALA A 1 223 ? 9.045 12.922 21.865 1.00 45.19 223 ALA A C 1
ATOM 1697 O O . ALA A 1 223 ? 10.127 12.558 21.410 1.00 45.19 223 ALA A O 1
ATOM 1698 N N . SER A 1 224 ? 8.707 12.651 23.134 1.00 44.09 224 SER A N 1
ATOM 1699 C CA . SER A 1 224 ? 9.637 12.031 24.101 1.00 44.09 224 SER A CA 1
ATOM 1700 C C . SER A 1 224 ? 9.235 10.637 24.599 1.00 44.09 224 SER A C 1
ATOM 1702 O O . SER A 1 224 ? 10.115 9.878 24.995 1.00 44.09 224 SER A O 1
ATOM 1704 N N . GLU A 1 225 ? 7.950 10.273 24.578 1.00 51.38 225 GLU A N 1
ATOM 1705 C CA . GLU A 1 225 ? 7.462 8.975 25.094 1.00 51.38 225 GLU A CA 1
ATOM 1706 C C . GLU A 1 225 ? 6.882 8.074 23.992 1.00 51.38 225 GLU A C 1
ATOM 1708 O O . GLU A 1 225 ? 6.693 6.877 24.198 1.00 51.38 225 GLU A O 1
ATOM 1713 N N . SER A 1 226 ? 6.672 8.604 22.780 1.00 54.28 226 SER A N 1
ATOM 1714 C CA . SER A 1 226 ? 5.976 7.896 21.700 1.00 54.28 226 SER A CA 1
ATOM 1715 C C . SER A 1 226 ? 6.716 6.676 21.143 1.00 54.28 226 SER A C 1
ATOM 1717 O O . SER A 1 226 ? 6.067 5.766 20.631 1.00 54.28 226 SER A O 1
ATOM 1719 N N . ALA A 1 227 ? 8.045 6.600 21.289 1.00 54.66 227 ALA A N 1
ATOM 1720 C CA . ALA A 1 227 ? 8.871 5.534 20.709 1.00 54.66 227 ALA A CA 1
ATOM 1721 C C . ALA A 1 227 ? 8.569 4.128 21.265 1.00 54.66 227 ALA A C 1
ATOM 1723 O O . ALA A 1 227 ? 8.764 3.137 20.556 1.00 54.66 227 ALA A O 1
ATOM 1724 N N . GLN A 1 228 ? 8.092 4.025 22.513 1.00 54.38 228 GLN A N 1
ATOM 1725 C CA . GLN A 1 228 ? 7.678 2.741 23.096 1.00 54.38 228 GLN A CA 1
ATOM 1726 C C . GLN A 1 228 ? 6.367 2.239 22.476 1.00 54.38 228 GLN A C 1
ATOM 1728 O O . GLN A 1 228 ? 6.240 1.048 22.214 1.00 54.38 228 GLN A O 1
ATOM 1733 N N . TYR A 1 229 ? 5.455 3.149 22.130 1.00 58.88 229 TYR A N 1
ATOM 1734 C CA . TYR A 1 229 ? 4.140 2.837 21.562 1.00 58.88 229 TYR A CA 1
ATOM 1735 C C . TYR A 1 229 ? 4.159 2.659 20.040 1.00 58.88 229 TYR A C 1
ATOM 1737 O O . TYR A 1 229 ? 3.313 1.971 19.476 1.00 58.88 229 TYR A O 1
ATOM 1745 N N . THR A 1 230 ? 5.140 3.249 19.349 1.00 60.94 230 THR A N 1
ATOM 1746 C CA . THR A 1 230 ? 5.260 3.094 17.891 1.00 60.94 230 THR A CA 1
ATOM 1747 C C . THR A 1 230 ? 5.785 1.717 17.507 1.00 60.94 230 THR A C 1
ATOM 1749 O O . THR A 1 230 ? 5.432 1.196 16.454 1.00 60.94 230 THR A O 1
ATOM 1752 N N . ARG A 1 231 ? 6.638 1.113 18.342 1.00 62.25 231 ARG A N 1
ATOM 1753 C CA . ARG A 1 231 ? 7.304 -0.159 18.032 1.00 62.25 231 ARG A CA 1
ATOM 1754 C C . ARG A 1 231 ? 6.340 -1.324 17.776 1.00 62.25 231 ARG A C 1
ATOM 1756 O O . ARG A 1 231 ? 6.567 -1.998 16.774 1.00 62.25 231 ARG A O 1
ATOM 1763 N N . PRO A 1 232 ? 5.298 -1.568 18.589 1.00 64.25 232 PRO A N 1
ATOM 1764 C CA . PRO A 1 232 ? 4.327 -2.637 18.342 1.00 64.25 232 PRO A CA 1
ATOM 1765 C C . PRO A 1 232 ? 3.581 -2.459 17.019 1.00 64.25 232 PRO A C 1
ATOM 1767 O O . PRO A 1 232 ? 3.577 -3.361 16.186 1.00 64.25 232 PRO A O 1
ATOM 1770 N N . VAL A 1 233 ? 3.070 -1.250 16.765 1.00 64.62 233 VAL A N 1
ATOM 1771 C CA . VAL A 1 233 ? 2.367 -0.893 15.519 1.00 64.62 233 VAL A CA 1
ATOM 1772 C C . VAL A 1 233 ? 3.276 -1.078 14.300 1.00 64.62 233 VAL A C 1
ATOM 1774 O O . VAL A 1 233 ? 2.885 -1.636 13.279 1.00 64.62 233 VAL A O 1
ATOM 1777 N N . ILE A 1 234 ? 4.532 -0.659 14.420 1.00 64.69 234 ILE A N 1
ATOM 1778 C CA . ILE A 1 234 ? 5.547 -0.815 13.381 1.00 64.69 234 ILE A CA 1
ATOM 1779 C C . ILE A 1 234 ? 5.918 -2.295 13.166 1.00 64.69 234 ILE A C 1
ATOM 1781 O O . ILE A 1 234 ? 6.123 -2.727 12.029 1.00 64.69 234 ILE A O 1
ATOM 1785 N N . ARG A 1 235 ? 6.013 -3.087 14.238 1.00 66.62 235 ARG A N 1
ATOM 1786 C CA . ARG A 1 235 ? 6.279 -4.534 14.178 1.00 66.62 235 ARG A CA 1
ATOM 1787 C C . ARG A 1 235 ? 5.140 -5.262 13.488 1.00 66.62 235 ARG A C 1
ATOM 1789 O O . ARG A 1 235 ? 5.393 -6.129 12.655 1.00 66.62 235 ARG A O 1
ATOM 1796 N N . TYR A 1 236 ? 3.918 -4.844 13.771 1.00 67.00 236 TYR A N 1
ATOM 1797 C CA . TYR A 1 236 ? 2.739 -5.351 13.108 1.00 67.00 236 TYR A CA 1
ATOM 1798 C C . TYR A 1 236 ? 2.706 -5.011 11.618 1.00 67.00 236 TYR A C 1
ATOM 1800 O O . TYR A 1 236 ? 2.514 -5.900 10.790 1.00 67.00 236 TYR A O 1
ATOM 1808 N N . LEU A 1 237 ? 2.984 -3.761 11.253 1.00 65.12 237 LEU A N 1
ATOM 1809 C CA . LEU A 1 237 ? 3.141 -3.375 9.853 1.00 65.12 237 LEU A CA 1
ATOM 1810 C C . LEU A 1 237 ? 4.165 -4.261 9.147 1.00 65.12 237 LEU A C 1
ATOM 1812 O O . LEU A 1 237 ? 3.890 -4.774 8.072 1.00 65.12 237 LEU A O 1
ATOM 1816 N N . ALA A 1 238 ? 5.312 -4.528 9.775 1.00 62.78 238 ALA A N 1
ATOM 1817 C CA . ALA A 1 238 ? 6.306 -5.437 9.212 1.00 62.78 238 ALA A CA 1
ATOM 1818 C C . ALA A 1 238 ? 5.790 -6.882 9.055 1.00 62.78 238 ALA A C 1
ATOM 1820 O O . ALA A 1 238 ? 6.197 -7.564 8.114 1.00 62.78 238 ALA A O 1
ATOM 1821 N N . THR A 1 239 ? 4.886 -7.352 9.925 1.00 66.69 239 THR A N 1
ATOM 1822 C CA . THR A 1 239 ? 4.210 -8.651 9.748 1.00 66.69 239 THR A CA 1
ATOM 1823 C C . THR A 1 239 ? 3.145 -8.628 8.650 1.00 66.69 239 THR A C 1
ATOM 1825 O O . THR A 1 239 ? 3.112 -9.562 7.852 1.00 66.69 239 THR A O 1
ATOM 1828 N N . LEU A 1 240 ? 2.353 -7.555 8.532 1.00 64.31 240 LEU A N 1
ATOM 1829 C CA . LEU A 1 240 ? 1.408 -7.335 7.429 1.00 64.31 240 LEU A CA 1
ATOM 1830 C C . LEU A 1 240 ? 2.120 -7.278 6.081 1.00 64.31 240 LEU A C 1
ATOM 1832 O O . LEU A 1 240 ? 1.649 -7.833 5.095 1.00 64.31 240 LEU A O 1
ATOM 1836 N N . PHE A 1 241 ? 3.293 -6.650 6.053 1.00 64.25 241 PHE A N 1
ATOM 1837 C CA . PHE A 1 241 ? 4.116 -6.475 4.863 1.00 64.25 241 PHE A CA 1
ATOM 1838 C C . PHE A 1 241 ? 4.734 -7.778 4.334 1.00 64.25 241 PHE A C 1
ATOM 1840 O O . PHE A 1 241 ? 5.375 -7.769 3.282 1.00 64.25 241 PHE A O 1
ATOM 1847 N N . ARG A 1 242 ? 4.543 -8.907 5.032 1.00 65.44 242 ARG A N 1
ATOM 1848 C CA . ARG A 1 242 ? 4.812 -10.246 4.482 1.00 65.44 242 ARG A CA 1
ATOM 1849 C C . ARG A 1 242 ? 3.715 -10.721 3.522 1.00 65.44 242 ARG A C 1
ATOM 1851 O O . ARG A 1 242 ? 3.955 -11.670 2.779 1.00 65.44 242 ARG A O 1
ATOM 1858 N N . GLY A 1 243 ? 2.546 -10.080 3.532 1.00 62.19 243 GLY A N 1
ATOM 1859 C CA . GLY A 1 243 ? 1.494 -10.244 2.534 1.00 62.19 243 GLY A CA 1
ATOM 1860 C C . GLY A 1 243 ? 1.704 -9.320 1.333 1.00 62.19 243 GLY A C 1
ATOM 1861 O O . GLY A 1 243 ? 2.205 -8.206 1.462 1.00 62.19 243 GLY A O 1
ATOM 1862 N N . ASP A 1 244 ? 1.317 -9.784 0.148 1.00 57.53 244 ASP A N 1
ATOM 1863 C CA . ASP A 1 244 ? 1.499 -9.085 -1.133 1.00 57.53 244 ASP A CA 1
ATOM 1864 C C . ASP A 1 244 ? 0.371 -8.054 -1.374 1.00 57.53 244 ASP A C 1
ATOM 1866 O O . ASP A 1 244 ? -0.294 -8.058 -2.411 1.00 57.53 244 ASP A O 1
ATOM 1870 N N . THR A 1 245 ? 0.073 -7.205 -0.383 1.00 61.50 245 THR A N 1
ATOM 1871 C CA . THR A 1 245 ? -1.075 -6.286 -0.449 1.00 61.50 245 THR A CA 1
ATOM 1872 C C . THR A 1 245 ? -0.679 -4.875 -0.918 1.00 61.50 245 THR A C 1
ATOM 1874 O O . THR A 1 245 ? 0.340 -4.329 -0.498 1.00 61.50 245 THR A O 1
ATOM 1877 N N . PRO A 1 246 ? -1.473 -4.219 -1.785 1.00 69.19 246 PRO A N 1
ATOM 1878 C CA . PRO A 1 246 ? -1.220 -2.840 -2.219 1.00 69.19 246 PRO A CA 1
ATOM 1879 C C . PRO A 1 246 ? -1.106 -1.844 -1.050 1.00 69.19 246 PRO A C 1
ATOM 1881 O O . PRO A 1 246 ? -0.323 -0.902 -1.124 1.00 69.19 246 PRO A O 1
ATOM 1884 N N . HIS A 1 247 ? -1.778 -2.111 0.073 1.00 68.06 247 HIS A N 1
ATOM 1885 C CA . HIS A 1 247 ? -1.688 -1.320 1.306 1.00 68.06 247 HIS A CA 1
ATOM 1886 C C . HIS A 1 247 ? -0.275 -1.271 1.907 1.00 68.06 247 HIS A C 1
ATOM 1888 O O . HIS A 1 247 ? 0.090 -0.287 2.554 1.00 68.06 247 HIS A O 1
ATOM 1894 N N . VAL A 1 248 ? 0.556 -2.286 1.637 1.00 70.19 248 VAL A N 1
ATOM 1895 C CA . VAL A 1 248 ? 1.972 -2.296 2.024 1.00 70.19 248 VAL A CA 1
ATOM 1896 C C . VAL A 1 248 ? 2.728 -1.137 1.397 1.00 70.19 248 VAL A C 1
ATOM 1898 O O . VAL A 1 248 ? 3.590 -0.521 2.029 1.00 70.19 248 VAL A O 1
ATOM 1901 N N . VAL A 1 249 ? 2.398 -0.837 0.142 1.00 72.62 249 VAL A N 1
ATOM 1902 C CA . VAL A 1 249 ? 3.118 0.148 -0.653 1.00 72.62 249 VAL A CA 1
ATOM 1903 C C . VAL A 1 249 ? 2.877 1.554 -0.118 1.00 72.62 249 VAL A C 1
ATOM 1905 O O . VAL A 1 249 ? 3.830 2.301 0.127 1.00 72.62 249 VAL A O 1
ATOM 1908 N N . ASP A 1 250 ? 1.611 1.880 0.119 1.00 75.75 250 ASP A N 1
ATOM 1909 C CA . ASP A 1 250 ? 1.204 3.211 0.556 1.00 75.75 250 ASP A CA 1
ATOM 1910 C C . ASP A 1 250 ? 1.642 3.486 2.001 1.00 75.75 250 ASP A C 1
ATOM 1912 O O . ASP A 1 250 ? 2.220 4.542 2.280 1.00 75.75 250 ASP A O 1
ATOM 1916 N N . ALA A 1 251 ? 1.491 2.504 2.900 1.00 83.69 251 ALA A N 1
ATOM 1917 C CA . ALA A 1 251 ? 1.926 2.631 4.289 1.00 83.69 251 ALA A CA 1
ATOM 1918 C C . ALA A 1 251 ? 3.452 2.782 4.400 1.00 83.69 251 ALA A C 1
ATOM 1920 O O . ALA A 1 251 ? 3.936 3.687 5.082 1.00 83.69 251 ALA A O 1
ATOM 1921 N N . ALA A 1 252 ? 4.231 1.952 3.695 1.00 88.31 252 ALA A N 1
ATOM 1922 C CA . ALA A 1 252 ? 5.691 2.049 3.712 1.00 88.31 252 ALA A CA 1
ATOM 1923 C C . ALA A 1 252 ? 6.188 3.395 3.163 1.00 88.31 252 ALA A C 1
ATOM 1925 O O . ALA A 1 252 ? 7.113 3.992 3.722 1.00 88.31 252 ALA A O 1
ATOM 1926 N N . HIS A 1 253 ? 5.573 3.893 2.085 1.00 88.06 253 HIS A N 1
ATOM 1927 C CA . HIS A 1 253 ? 5.905 5.209 1.549 1.00 88.06 253 HIS A CA 1
ATOM 1928 C C . HIS A 1 253 ? 5.619 6.320 2.564 1.00 88.06 253 HIS A C 1
ATOM 1930 O O . HIS A 1 253 ? 6.501 7.150 2.814 1.00 88.06 253 HIS A O 1
ATOM 1936 N N . TRP A 1 254 ? 4.431 6.318 3.170 1.00 88.38 254 TRP A N 1
ATOM 1937 C CA . TRP A 1 254 ? 4.036 7.314 4.164 1.00 88.38 254 TRP A CA 1
ATOM 1938 C C . TRP A 1 254 ? 4.959 7.288 5.390 1.00 88.38 254 TRP A C 1
ATOM 1940 O O . TRP A 1 254 ? 5.523 8.317 5.753 1.00 88.38 254 TRP A O 1
ATOM 1950 N N . LEU A 1 255 ? 5.230 6.110 5.961 1.00 90.19 255 LEU A N 1
ATOM 1951 C CA . LEU A 1 255 ? 6.094 5.952 7.140 1.00 90.19 255 LEU A CA 1
ATOM 1952 C C . LEU A 1 255 ? 7.530 6.418 6.902 1.00 90.19 255 LEU A C 1
ATOM 1954 O O . LEU A 1 255 ? 8.155 6.965 7.804 1.00 90.19 255 LEU A O 1
ATOM 1958 N N . LEU A 1 256 ? 8.068 6.217 5.696 1.00 91.69 256 LEU A N 1
ATOM 1959 C CA . LEU A 1 256 ? 9.425 6.656 5.350 1.00 91.69 256 LEU A CA 1
ATOM 1960 C C . LEU A 1 256 ? 9.512 8.132 4.954 1.00 91.69 256 LEU A C 1
ATOM 1962 O O . LEU A 1 256 ? 10.621 8.668 4.880 1.00 91.69 256 LEU A O 1
ATOM 1966 N N . THR A 1 257 ? 8.379 8.776 4.667 1.00 90.12 257 THR A N 1
ATOM 1967 C CA . THR A 1 257 ? 8.306 10.202 4.303 1.00 90.12 257 THR A CA 1
ATOM 1968 C C . THR A 1 257 ? 7.609 11.069 5.344 1.00 90.12 257 THR A C 1
ATOM 1970 O O . THR A 1 257 ? 7.520 12.282 5.160 1.00 90.12 257 THR A O 1
ATOM 1973 N N . THR A 1 258 ? 7.166 10.475 6.453 1.00 88.44 258 THR A N 1
ATOM 1974 C CA . THR A 1 258 ? 6.554 11.200 7.562 1.00 88.44 258 THR A CA 1
ATOM 1975 C C . THR A 1 258 ? 7.520 12.255 8.117 1.00 88.44 258 THR A C 1
ATOM 1977 O O . THR A 1 258 ? 8.723 11.994 8.240 1.00 88.44 258 THR A O 1
ATOM 1980 N N . PRO A 1 259 ? 7.032 13.456 8.476 1.00 87.06 259 PRO A N 1
ATOM 1981 C CA . PRO A 1 259 ? 7.869 14.510 9.043 1.00 87.06 259 PRO A CA 1
ATOM 1982 C C . PRO A 1 259 ? 8.422 14.169 10.435 1.00 87.06 259 PRO A C 1
ATOM 1984 O O . PRO A 1 259 ? 9.294 14.886 10.917 1.00 87.06 259 PRO A O 1
ATOM 1987 N N . ALA A 1 260 ? 7.944 13.098 11.080 1.00 87.00 260 ALA A N 1
ATOM 1988 C CA . ALA A 1 260 ? 8.430 12.624 12.373 1.00 87.00 260 ALA A CA 1
ATOM 1989 C C . ALA A 1 260 ? 9.634 11.665 12.203 1.00 87.00 260 ALA A C 1
ATOM 1991 O O . ALA A 1 260 ? 9.445 10.466 11.972 1.00 87.00 260 ALA A O 1
ATOM 1992 N N . PRO A 1 261 ? 10.893 12.133 12.349 1.00 88.12 261 PRO A N 1
ATOM 1993 C CA . PRO A 1 261 ? 12.075 11.323 12.046 1.00 88.12 261 PRO A CA 1
ATOM 1994 C C . PRO A 1 261 ? 12.229 10.099 12.959 1.00 88.12 261 PRO A C 1
ATOM 1996 O O . PRO A 1 261 ? 12.813 9.104 12.534 1.00 88.12 261 PRO A O 1
ATOM 1999 N N . SER A 1 262 ? 11.707 10.153 14.190 1.00 86.75 262 SER A N 1
ATOM 2000 C CA . SER A 1 262 ? 11.714 9.034 15.142 1.00 86.75 262 SER A CA 1
ATOM 2001 C C . SER A 1 262 ? 10.838 7.870 14.675 1.00 86.75 262 SER A C 1
ATOM 2003 O O . SER A 1 262 ? 11.271 6.723 14.755 1.00 86.75 262 SER A O 1
ATOM 2005 N N . VAL A 1 263 ? 9.651 8.157 14.131 1.00 84.38 263 VAL A N 1
ATOM 2006 C CA . VAL A 1 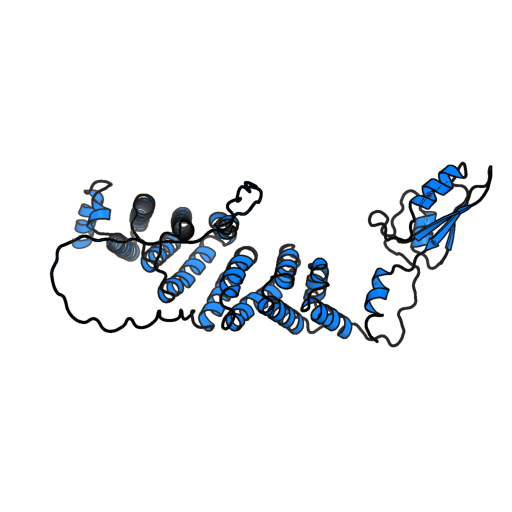263 ? 8.720 7.151 13.590 1.00 84.38 263 VAL A CA 1
ATOM 2007 C C . VAL A 1 263 ? 9.323 6.489 12.356 1.00 84.38 263 VAL A C 1
ATOM 2009 O O . VAL A 1 263 ? 9.398 5.263 12.285 1.00 84.38 263 VAL A O 1
ATOM 2012 N N . ALA A 1 264 ? 9.836 7.295 11.421 1.00 90.06 264 ALA A N 1
ATOM 2013 C CA . ALA A 1 264 ? 10.507 6.789 10.226 1.00 90.06 264 ALA A CA 1
ATOM 2014 C C . ALA A 1 264 ? 11.722 5.913 10.578 1.00 90.06 264 ALA A C 1
ATOM 2016 O O . ALA A 1 264 ? 11.952 4.881 9.944 1.00 90.06 264 ALA A O 1
ATOM 2017 N N . GLN A 1 265 ? 12.506 6.311 11.590 1.00 92.38 265 GLN A N 1
ATOM 2018 C CA . GLN A 1 265 ? 13.678 5.553 12.030 1.00 92.38 265 GLN A CA 1
ATOM 2019 C C . GLN A 1 265 ? 13.273 4.232 12.682 1.00 92.38 265 GLN A C 1
ATOM 2021 O O . GLN A 1 265 ? 13.801 3.190 12.308 1.00 92.38 265 GLN A O 1
ATOM 2026 N N . ALA A 1 266 ? 12.304 4.257 13.601 1.00 87.19 266 ALA A N 1
ATOM 2027 C CA . ALA A 1 266 ? 11.784 3.045 14.223 1.00 87.19 266 ALA A CA 1
ATOM 2028 C C . ALA A 1 266 ? 11.230 2.075 13.167 1.00 87.19 266 ALA A C 1
ATOM 2030 O O . ALA A 1 266 ? 11.467 0.871 13.256 1.00 87.19 266 ALA A O 1
ATOM 2031 N N . PHE A 1 267 ? 10.562 2.597 12.131 1.00 90.12 267 PHE A N 1
ATOM 2032 C CA . PHE A 1 267 ? 10.083 1.797 11.009 1.00 90.12 267 PHE A CA 1
ATOM 2033 C C . PHE A 1 267 ? 11.232 1.136 10.248 1.00 90.12 267 PHE A C 1
ATOM 2035 O O . PHE A 1 267 ? 11.222 -0.080 10.046 1.00 90.12 267 PHE A O 1
ATOM 2042 N N . ALA A 1 268 ? 12.262 1.905 9.894 1.00 92.69 268 ALA A N 1
ATOM 2043 C CA . ALA A 1 268 ? 13.441 1.373 9.222 1.00 92.69 268 ALA A CA 1
ATOM 2044 C C . ALA A 1 268 ? 14.173 0.305 10.062 1.00 92.69 268 ALA A C 1
ATOM 2046 O O . ALA A 1 268 ? 14.571 -0.736 9.529 1.00 92.69 268 ALA A O 1
ATOM 2047 N N . ASP A 1 269 ? 14.313 0.517 11.372 1.00 91.56 269 ASP A N 1
ATOM 2048 C CA . ASP A 1 269 ? 14.962 -0.435 12.283 1.00 91.56 269 ASP A CA 1
ATOM 2049 C C . ASP A 1 269 ? 14.182 -1.755 12.359 1.00 91.56 269 ASP A C 1
ATOM 2051 O O . ASP A 1 269 ? 14.763 -2.844 12.291 1.00 91.56 269 ASP A O 1
ATOM 2055 N N . VAL A 1 270 ? 12.851 -1.676 12.437 1.00 88.81 270 VAL A N 1
ATOM 2056 C CA . VAL A 1 270 ? 12.000 -2.867 12.457 1.00 88.81 270 VAL A CA 1
ATOM 2057 C C . VAL A 1 270 ? 12.070 -3.614 11.132 1.00 88.81 270 VAL A C 1
ATOM 2059 O O . VAL A 1 270 ? 12.310 -4.817 11.160 1.00 88.81 270 VAL A O 1
ATOM 2062 N N . VAL A 1 271 ? 11.957 -2.940 9.982 1.00 90.88 271 VAL A N 1
ATOM 2063 C CA . VAL A 1 271 ? 12.089 -3.595 8.664 1.00 90.88 271 VAL A CA 1
ATOM 2064 C C . VAL A 1 271 ? 13.450 -4.285 8.527 1.00 90.88 271 VAL A C 1
ATOM 2066 O O . VAL A 1 271 ? 13.524 -5.414 8.039 1.00 90.88 271 VAL A O 1
ATOM 2069 N N . THR A 1 272 ? 14.519 -3.639 9.002 1.00 93.19 272 THR A N 1
ATOM 2070 C CA . THR A 1 272 ? 15.882 -4.193 9.016 1.00 93.19 272 THR A CA 1
ATOM 2071 C C . THR A 1 272 ? 15.958 -5.461 9.868 1.00 93.19 272 THR A C 1
ATOM 2073 O O . THR A 1 272 ? 16.440 -6.489 9.395 1.00 93.19 272 THR A O 1
ATOM 2076 N N . SER A 1 273 ? 15.447 -5.413 11.104 1.00 89.75 273 SER A N 1
ATOM 2077 C CA . SER A 1 273 ? 15.462 -6.557 12.031 1.00 89.75 273 SER A CA 1
ATOM 2078 C C . SER A 1 273 ? 14.547 -7.707 11.595 1.00 89.75 273 SER A C 1
ATOM 2080 O O . SER A 1 273 ? 14.875 -8.871 11.816 1.00 89.75 273 SER A O 1
ATOM 2082 N N . ALA A 1 274 ? 13.428 -7.394 10.938 1.00 87.12 274 ALA A N 1
ATOM 2083 C CA . ALA A 1 274 ? 12.465 -8.365 10.432 1.00 87.12 274 ALA A CA 1
ATOM 2084 C C . ALA A 1 274 ? 12.910 -9.040 9.126 1.00 87.12 274 ALA A C 1
ATOM 2086 O O . ALA A 1 274 ? 12.330 -10.065 8.777 1.00 87.12 274 ALA A O 1
ATOM 2087 N N . SER A 1 275 ? 13.938 -8.502 8.451 1.00 90.62 275 SER A N 1
ATOM 2088 C CA . SER A 1 275 ? 14.480 -9.006 7.180 1.00 90.62 275 SER A CA 1
ATOM 2089 C C . SER A 1 275 ? 15.915 -9.543 7.347 1.00 90.62 275 SER A C 1
ATOM 2091 O O . SER A 1 275 ? 16.867 -8.906 6.883 1.00 90.62 275 SER A O 1
ATOM 2093 N 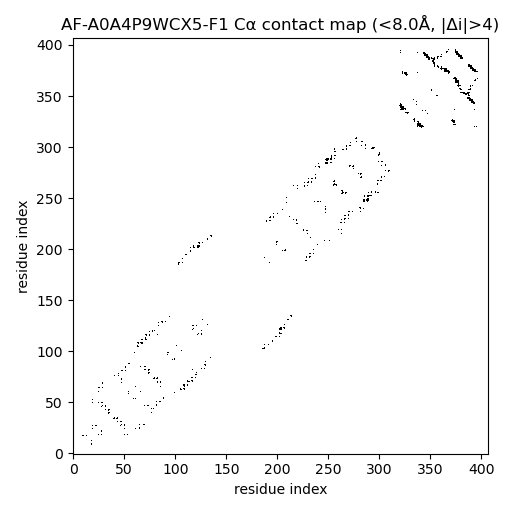N . PRO A 1 276 ? 16.118 -10.699 8.011 1.00 90.75 276 PRO A N 1
ATOM 2094 C CA . PRO A 1 276 ? 17.454 -11.242 8.276 1.00 90.75 276 PRO A CA 1
ATOM 2095 C C . PRO A 1 276 ? 18.088 -11.956 7.069 1.00 90.75 276 PRO A C 1
ATOM 2097 O O . PRO A 1 276 ? 19.275 -12.271 7.103 1.00 90.75 276 PRO A O 1
ATOM 2100 N N . SER A 1 277 ? 17.312 -12.258 6.021 1.00 91.31 277 SER A N 1
ATOM 2101 C CA . SER A 1 277 ? 17.747 -13.060 4.871 1.00 91.31 277 SER A CA 1
ATOM 2102 C C . SER A 1 277 ? 17.538 -12.332 3.544 1.00 91.31 277 SER A C 1
ATOM 2104 O O . SER A 1 277 ? 16.572 -11.593 3.357 1.00 91.31 277 SER A O 1
ATOM 2106 N N . VAL A 1 278 ? 18.392 -12.633 2.560 1.00 89.88 278 VAL A N 1
ATOM 2107 C CA . VAL A 1 278 ? 18.237 -12.199 1.158 1.00 89.88 278 VAL A CA 1
ATOM 2108 C C . VAL A 1 278 ? 16.904 -12.634 0.555 1.00 89.88 278 VAL A C 1
ATOM 2110 O O . VAL A 1 278 ? 16.368 -11.929 -0.306 1.00 89.88 278 VAL A O 1
ATOM 2113 N N . SER A 1 279 ? 16.391 -13.788 0.978 1.00 88.50 279 SER A N 1
ATOM 2114 C CA . SER A 1 279 ? 15.145 -14.364 0.471 1.00 88.50 279 SER A CA 1
ATOM 2115 C C . SER A 1 279 ? 13.889 -13.720 1.058 1.00 88.50 279 SER A C 1
ATOM 2117 O O . SER A 1 279 ? 12.802 -14.027 0.582 1.00 88.50 279 SER A O 1
ATOM 2119 N N . ASP A 1 280 ? 14.014 -12.867 2.081 1.00 87.88 280 ASP A N 1
ATOM 2120 C CA . ASP A 1 280 ? 12.860 -12.200 2.681 1.00 87.88 280 ASP A CA 1
ATOM 2121 C C . ASP A 1 280 ? 12.297 -11.137 1.712 1.00 87.88 280 ASP A C 1
ATOM 2123 O O . ASP A 1 280 ? 13.055 -10.257 1.271 1.00 87.88 280 ASP A O 1
ATOM 2127 N N . PRO A 1 281 ? 11.005 -11.214 1.335 1.00 87.12 281 PRO A N 1
ATOM 2128 C CA . PRO A 1 281 ? 10.397 -10.269 0.402 1.00 87.12 281 PRO A CA 1
ATOM 2129 C C . PRO A 1 281 ? 10.148 -8.887 1.018 1.00 87.12 281 PRO A C 1
ATOM 2131 O O . PRO A 1 281 ? 10.039 -7.921 0.264 1.00 87.12 281 PRO A O 1
ATOM 2134 N N . LEU A 1 282 ? 10.111 -8.762 2.350 1.00 87.31 282 LEU A N 1
ATOM 2135 C CA . LEU A 1 282 ? 9.713 -7.540 3.051 1.00 87.31 282 LEU A CA 1
ATOM 2136 C C . LEU A 1 282 ? 10.537 -6.322 2.617 1.00 87.31 282 LEU A C 1
ATOM 2138 O O . LEU A 1 282 ? 10.003 -5.331 2.116 1.00 87.31 282 LEU A O 1
ATOM 2142 N N . LEU A 1 283 ? 11.858 -6.396 2.781 1.00 91.31 283 LEU A N 1
ATOM 2143 C CA . LEU A 1 283 ? 12.751 -5.283 2.471 1.00 91.31 283 LEU A CA 1
ATOM 2144 C C . LEU A 1 283 ? 12.734 -4.895 0.976 1.00 91.31 283 LEU A C 1
ATOM 2146 O O . LEU A 1 283 ? 12.618 -3.702 0.686 1.00 91.31 283 LEU A O 1
ATOM 2150 N N . PRO A 1 284 ? 12.821 -5.833 0.007 1.00 91.12 284 PRO A N 1
ATOM 2151 C CA . PRO A 1 284 ? 12.592 -5.528 -1.407 1.00 91.12 284 PRO A CA 1
ATOM 2152 C C . PRO A 1 284 ? 11.255 -4.836 -1.686 1.00 91.12 284 PRO A C 1
ATOM 2154 O O . PRO A 1 284 ? 11.234 -3.869 -2.451 1.00 91.12 284 PRO A O 1
ATOM 2157 N N . THR A 1 285 ? 10.165 -5.300 -1.071 1.00 87.56 285 THR A N 1
ATOM 2158 C CA . THR A 1 285 ? 8.825 -4.727 -1.253 1.00 87.56 285 THR A CA 1
ATOM 2159 C C . THR A 1 285 ? 8.763 -3.300 -0.718 1.00 87.56 285 THR A C 1
ATOM 2161 O O . THR A 1 285 ? 8.360 -2.405 -1.457 1.00 87.56 285 THR A O 1
ATOM 2164 N N . VAL A 1 286 ? 9.275 -3.043 0.491 1.00 90.81 286 VAL A N 1
ATOM 2165 C CA . VAL A 1 286 ? 9.350 -1.696 1.093 1.00 90.81 286 VAL A CA 1
ATOM 2166 C C . VAL A 1 286 ? 10.198 -0.738 0.245 1.00 90.81 286 VAL A C 1
ATOM 2168 O O . VAL A 1 286 ? 9.788 0.392 -0.024 1.00 90.81 286 VAL A O 1
ATOM 2171 N N . LEU A 1 287 ? 11.367 -1.178 -0.237 1.00 92.81 287 LEU A N 1
ATOM 2172 C CA . LEU A 1 287 ? 12.230 -0.348 -1.090 1.00 92.81 287 LEU A CA 1
ATOM 2173 C C . LEU A 1 287 ? 11.575 -0.040 -2.445 1.00 92.81 287 LEU A C 1
ATOM 2175 O O . LEU A 1 287 ? 11.687 1.076 -2.953 1.00 92.81 287 LEU A O 1
ATOM 2179 N N . LYS A 1 288 ? 10.871 -1.015 -3.031 1.00 88.69 288 LYS A N 1
ATOM 2180 C CA . LYS A 1 288 ? 10.128 -0.840 -4.287 1.00 88.69 288 LYS A CA 1
ATOM 2181 C C . LYS A 1 288 ? 8.907 0.065 -4.111 1.00 88.69 288 LYS A C 1
ATOM 2183 O O . LYS A 1 288 ? 8.573 0.801 -5.037 1.00 88.69 288 LYS A O 1
ATOM 2188 N N . ALA A 1 289 ? 8.268 0.003 -2.948 1.00 86.31 289 ALA A N 1
ATOM 2189 C CA . ALA A 1 289 ? 7.089 0.776 -2.587 1.00 86.31 289 ALA A CA 1
ATOM 2190 C C . ALA A 1 289 ? 7.368 2.268 -2.388 1.00 86.31 289 ALA A C 1
ATOM 2192 O O . ALA A 1 289 ? 6.552 3.110 -2.751 1.00 86.31 289 ALA A O 1
ATOM 2193 N N . ALA A 1 290 ? 8.536 2.604 -1.835 1.00 88.38 290 ALA A N 1
ATOM 2194 C CA . ALA A 1 290 ? 8.854 3.960 -1.404 1.00 88.38 290 ALA A CA 1
ATOM 2195 C C . ALA A 1 290 ? 9.991 4.626 -2.213 1.00 88.38 290 ALA A C 1
ATOM 2197 O O . ALA A 1 290 ? 10.883 5.230 -1.615 1.00 88.38 290 ALA A O 1
ATOM 2198 N N . PRO A 1 291 ? 9.995 4.618 -3.565 1.00 87.81 291 PRO A N 1
ATOM 2199 C CA . PRO A 1 291 ? 11.102 5.180 -4.343 1.00 87.81 291 PRO A CA 1
ATOM 2200 C C . PRO A 1 291 ? 11.236 6.698 -4.152 1.00 87.81 291 PRO A C 1
ATOM 2202 O O . PRO A 1 291 ? 12.329 7.250 -4.257 1.00 87.81 291 PRO A O 1
ATOM 2205 N N . ARG A 1 292 ? 10.135 7.387 -3.826 1.00 87.19 292 ARG A N 1
ATOM 2206 C CA . ARG A 1 292 ? 10.134 8.820 -3.488 1.00 87.19 292 ARG A CA 1
ATOM 2207 C C . ARG A 1 292 ? 10.842 9.118 -2.162 1.00 87.19 292 ARG A C 1
ATOM 2209 O O . ARG A 1 292 ? 11.293 10.241 -1.971 1.00 87.19 292 ARG A O 1
ATOM 2216 N N . ALA A 1 293 ? 10.991 8.124 -1.286 1.00 89.50 293 ALA A N 1
ATOM 2217 C CA . ALA A 1 293 ? 11.750 8.244 -0.047 1.00 89.50 293 ALA A CA 1
ATOM 2218 C C . ALA A 1 293 ? 13.263 8.053 -0.250 1.00 89.50 293 ALA A C 1
ATOM 2220 O O . ALA A 1 293 ? 14.006 8.167 0.713 1.00 89.50 293 ALA A O 1
ATOM 2221 N N . ALA A 1 294 ? 13.758 7.817 -1.475 1.00 87.94 294 ALA A N 1
ATOM 2222 C CA . ALA A 1 294 ? 15.172 7.512 -1.731 1.00 87.94 294 ALA A CA 1
ATOM 2223 C C . ALA A 1 294 ? 16.181 8.590 -1.274 1.00 87.94 294 ALA A C 1
ATOM 2225 O O . ALA A 1 294 ? 17.376 8.314 -1.200 1.00 87.94 294 ALA A O 1
ATOM 2226 N N . GLY A 1 295 ? 15.717 9.807 -0.972 1.00 86.69 295 GLY A N 1
ATOM 2227 C CA . GLY A 1 295 ? 16.524 10.881 -0.386 1.00 86.69 295 GLY A CA 1
ATOM 2228 C C . GLY A 1 295 ? 16.439 10.998 1.139 1.00 86.69 295 GLY A C 1
ATOM 2229 O O . GLY A 1 295 ? 17.124 11.848 1.704 1.00 86.69 295 GLY A O 1
ATOM 2230 N N . SER A 1 296 ? 15.606 10.198 1.811 1.00 90.25 296 SER A N 1
ATOM 2231 C CA . SER A 1 296 ? 15.438 10.291 3.260 1.00 90.25 296 SER A CA 1
ATOM 2232 C C . SER A 1 296 ? 16.607 9.628 4.008 1.00 90.25 296 SER A C 1
ATOM 2234 O O . SER A 1 296 ? 17.169 8.622 3.541 1.00 90.25 296 SER A O 1
ATOM 2236 N N . PRO A 1 297 ? 16.988 10.159 5.187 1.00 92.94 297 PRO A N 1
ATOM 2237 C CA . PRO A 1 297 ? 18.010 9.554 6.039 1.00 92.94 297 PRO A CA 1
ATOM 2238 C C . PRO A 1 297 ? 17.721 8.095 6.406 1.00 92.94 297 PRO A C 1
ATOM 2240 O O . PRO A 1 297 ? 18.661 7.333 6.588 1.00 92.94 297 PRO A O 1
ATOM 2243 N N . GLN A 1 298 ? 16.446 7.702 6.474 1.00 94.06 298 GLN A N 1
ATOM 2244 C CA . GLN A 1 298 ? 15.982 6.378 6.901 1.00 94.06 298 GLN A CA 1
ATOM 2245 C C . GLN A 1 298 ? 15.937 5.360 5.754 1.00 94.06 298 GLN A C 1
ATOM 2247 O O . GLN A 1 298 ? 16.183 4.172 5.966 1.00 94.06 298 GLN A O 1
ATOM 2252 N N . TYR A 1 299 ? 15.704 5.807 4.516 1.00 94.56 299 TYR A N 1
ATOM 2253 C CA . TYR A 1 299 ? 15.742 4.927 3.343 1.00 94.56 299 TYR A CA 1
ATOM 2254 C C . TYR A 1 299 ? 17.162 4.424 3.048 1.00 94.56 299 TYR A C 1
ATOM 2256 O O . TYR A 1 299 ? 17.364 3.283 2.630 1.00 94.56 299 TYR A O 1
ATOM 2264 N N . THR A 1 300 ? 18.174 5.266 3.279 1.00 92.94 300 THR A N 1
ATOM 2265 C CA . THR A 1 300 ? 19.574 4.932 2.974 1.00 92.94 300 THR A CA 1
ATOM 2266 C C . THR A 1 300 ? 20.079 3.699 3.751 1.00 92.94 300 THR A C 1
ATOM 2268 O O . THR A 1 300 ? 20.641 2.804 3.114 1.00 92.94 300 THR A O 1
ATOM 2271 N N . PRO A 1 301 ? 19.883 3.584 5.081 1.00 93.38 301 PRO A N 1
ATOM 2272 C CA . PRO A 1 301 ? 20.168 2.372 5.848 1.00 93.38 301 PRO A CA 1
ATOM 2273 C C . PRO A 1 301 ? 19.460 1.128 5.318 1.00 93.38 301 PRO A C 1
ATOM 2275 O O . PRO A 1 301 ? 20.114 0.102 5.170 1.00 93.38 301 PRO A O 1
ATOM 2278 N N . LEU A 1 302 ? 18.175 1.219 4.957 1.00 95.00 302 LEU A N 1
ATOM 2279 C CA . LEU A 1 302 ? 17.419 0.092 4.393 1.00 95.00 302 LEU A CA 1
ATOM 2280 C C . LEU A 1 302 ? 18.031 -0.398 3.077 1.00 95.00 302 LEU A C 1
ATOM 2282 O O . LEU A 1 302 ? 18.265 -1.594 2.889 1.00 95.00 302 LEU A O 1
ATOM 2286 N N . ALA A 1 303 ? 18.353 0.532 2.177 1.00 94.62 303 ALA A N 1
ATOM 2287 C CA . ALA A 1 303 ? 19.005 0.211 0.913 1.00 94.62 303 ALA A CA 1
ATOM 2288 C C . ALA A 1 303 ? 20.399 -0.401 1.135 1.00 94.62 303 ALA A C 1
ATOM 2290 O O . ALA A 1 303 ? 20.747 -1.391 0.491 1.00 94.62 303 ALA A O 1
ATOM 2291 N N . ARG A 1 304 ? 21.186 0.140 2.076 1.00 93.12 304 ARG A N 1
ATOM 2292 C CA . ARG A 1 304 ? 22.501 -0.410 2.447 1.00 93.12 304 ARG A CA 1
ATOM 2293 C C . ARG A 1 304 ? 22.391 -1.802 3.056 1.00 93.12 304 ARG A C 1
ATOM 2295 O O . ARG A 1 304 ? 23.161 -2.669 2.661 1.00 93.12 304 ARG A O 1
ATOM 2302 N N . HIS A 1 305 ? 21.435 -2.026 3.954 1.00 94.50 305 HIS A N 1
ATOM 2303 C CA . HIS A 1 305 ? 21.170 -3.338 4.546 1.00 94.50 305 HIS A CA 1
ATOM 2304 C C . HIS A 1 305 ? 20.831 -4.359 3.461 1.00 94.50 305 HIS A C 1
ATOM 2306 O O . HIS A 1 305 ? 21.425 -5.435 3.411 1.00 94.50 305 HIS A O 1
ATOM 2312 N N . ARG A 1 306 ? 19.974 -3.987 2.498 1.00 93.94 306 ARG A N 1
ATOM 2313 C CA . ARG A 1 306 ? 19.675 -4.857 1.353 1.00 93.94 306 ARG A CA 1
ATOM 2314 C C . ARG A 1 306 ? 20.927 -5.193 0.551 1.00 93.94 306 ARG A C 1
ATOM 2316 O O . ARG A 1 306 ? 21.132 -6.358 0.227 1.00 93.94 306 ARG A O 1
ATOM 2323 N N . LEU A 1 307 ? 21.743 -4.192 0.225 1.00 91.06 307 LEU A N 1
ATOM 2324 C CA . LEU A 1 307 ? 22.982 -4.382 -0.533 1.00 91.06 307 LEU A CA 1
ATOM 2325 C C . LEU A 1 307 ? 23.996 -5.252 0.217 1.00 91.06 307 LEU A C 1
ATOM 2327 O O . LEU A 1 307 ? 24.663 -6.065 -0.414 1.00 91.06 307 LEU A O 1
ATOM 2331 N N . ALA A 1 308 ? 24.093 -5.106 1.540 1.00 92.56 308 ALA A N 1
ATOM 2332 C CA . ALA A 1 308 ? 24.980 -5.905 2.380 1.00 92.56 308 ALA A CA 1
ATOM 2333 C C . ALA A 1 308 ? 24.564 -7.381 2.424 1.00 92.56 308 ALA A C 1
ATOM 2335 O O . ALA A 1 308 ? 25.426 -8.253 2.481 1.00 92.56 308 ALA A O 1
ATOM 2336 N N . MET A 1 309 ? 23.258 -7.661 2.358 1.00 92.25 309 MET A N 1
ATOM 2337 C CA . MET A 1 309 ? 22.753 -9.031 2.303 1.00 92.25 309 MET A CA 1
ATOM 2338 C C . MET A 1 309 ? 23.013 -9.706 0.953 1.00 92.25 309 MET A C 1
ATOM 2340 O O . MET A 1 309 ? 23.205 -10.918 0.921 1.00 92.25 309 MET A O 1
ATOM 2344 N N . LEU A 1 310 ? 23.007 -8.965 -0.163 1.00 88.06 310 LEU A N 1
ATOM 2345 C CA . LEU A 1 310 ? 23.238 -9.563 -1.481 1.00 88.06 310 LEU A CA 1
ATOM 2346 C C . LEU A 1 310 ? 24.598 -10.285 -1.519 1.00 88.06 310 LEU A C 1
ATOM 2348 O O . LEU A 1 310 ? 25.563 -9.777 -0.941 1.00 88.06 310 LEU A O 1
ATOM 2352 N N . PRO A 1 311 ? 24.697 -11.439 -2.214 1.00 85.25 311 PRO A N 1
ATOM 2353 C CA . PRO A 1 311 ? 25.956 -12.155 -2.355 1.00 85.25 311 PRO A CA 1
ATOM 2354 C C . PRO A 1 311 ? 27.039 -11.198 -2.849 1.00 85.25 311 PRO A C 1
ATOM 2356 O O . PRO A 1 311 ? 26.927 -10.639 -3.942 1.00 85.25 311 PRO A O 1
ATOM 2359 N N . GLN A 1 312 ? 28.068 -10.989 -2.029 1.00 79.38 312 GLN A N 1
ATOM 2360 C CA . GLN A 1 312 ? 29.233 -10.208 -2.416 1.00 79.38 312 GLN A CA 1
ATOM 2361 C C . GLN A 1 312 ? 29.995 -11.042 -3.442 1.00 79.38 312 GLN A C 1
ATOM 2363 O O . GLN A 1 312 ? 30.742 -11.955 -3.102 1.00 79.38 312 GLN A O 1
ATOM 2368 N N . THR A 1 313 ? 29.722 -10.811 -4.721 1.00 75.31 313 THR A N 1
ATOM 2369 C CA . THR A 1 313 ? 30.487 -11.436 -5.791 1.00 75.31 313 THR A CA 1
ATOM 2370 C C . THR A 1 313 ? 31.757 -10.624 -5.996 1.00 75.31 313 THR A C 1
ATOM 2372 O O . THR A 1 313 ? 31.684 -9.482 -6.449 1.00 75.31 313 THR A O 1
ATOM 2375 N N . ASP A 1 314 ? 32.918 -11.223 -5.719 1.00 74.69 314 ASP A N 1
ATOM 2376 C CA . ASP A 1 314 ? 34.232 -10.618 -6.004 1.00 74.69 314 ASP A CA 1
ATOM 2377 C C . ASP A 1 314 ? 34.401 -10.281 -7.496 1.00 74.69 314 ASP A C 1
ATOM 2379 O O . ASP A 1 314 ? 35.166 -9.396 -7.884 1.00 74.69 314 ASP A O 1
ATOM 2383 N N . SER A 1 315 ? 33.644 -10.963 -8.358 1.00 70.56 315 SER A N 1
ATOM 2384 C CA . SER A 1 315 ? 33.489 -10.593 -9.754 1.00 70.56 315 SER A CA 1
ATOM 2385 C C . SER A 1 315 ? 32.422 -9.512 -9.896 1.00 70.56 315 SER A C 1
ATOM 2387 O O . SER A 1 315 ? 31.241 -9.767 -9.642 1.00 70.56 315 SER A O 1
ATOM 2389 N N . ALA A 1 316 ? 32.814 -8.336 -10.392 1.00 66.94 316 ALA A N 1
ATOM 2390 C CA . ALA A 1 316 ? 31.855 -7.382 -10.935 1.00 66.94 316 ALA A CA 1
ATOM 2391 C C . ALA A 1 316 ? 30.908 -8.126 -11.896 1.00 66.94 316 ALA A C 1
ATOM 2393 O O . ALA A 1 316 ? 31.395 -8.931 -12.704 1.00 66.94 316 ALA A O 1
ATOM 2394 N N . PRO A 1 317 ? 29.583 -7.902 -11.821 1.00 64.75 317 PRO A N 1
ATOM 2395 C CA . PRO A 1 317 ? 28.652 -8.564 -12.720 1.00 64.75 317 PRO A CA 1
ATOM 2396 C C . PRO A 1 317 ? 29.122 -8.323 -14.151 1.00 64.75 317 PRO A C 1
ATOM 2398 O O . PRO A 1 317 ? 29.444 -7.188 -14.521 1.00 64.75 317 PRO A O 1
ATOM 2401 N N . ALA A 1 318 ? 29.214 -9.398 -14.939 1.00 73.56 318 ALA A N 1
ATOM 2402 C CA . ALA A 1 318 ? 29.609 -9.283 -16.332 1.00 73.56 318 ALA A CA 1
ATOM 2403 C C . ALA A 1 318 ? 28.719 -8.219 -16.976 1.00 73.56 318 ALA A C 1
ATOM 2405 O O . ALA A 1 318 ? 27.493 -8.301 -16.884 1.00 73.56 318 ALA A O 1
ATOM 2406 N N . VAL A 1 319 ? 29.335 -7.186 -17.560 1.00 73.31 319 VAL A N 1
ATOM 2407 C CA . VAL A 1 319 ? 28.599 -6.084 -18.183 1.00 73.31 319 VAL A CA 1
ATOM 2408 C C . VAL A 1 319 ? 27.776 -6.667 -19.325 1.00 73.31 319 VAL A C 1
ATOM 2410 O O . VAL A 1 319 ? 28.275 -6.844 -20.439 1.00 73.31 319 VAL A O 1
ATOM 2413 N N . SER A 1 320 ? 26.517 -6.986 -19.036 1.00 78.25 320 SER A N 1
ATOM 2414 C CA . SER A 1 320 ? 25.592 -7.480 -20.033 1.00 78.25 320 SER A CA 1
ATOM 2415 C C . SER A 1 320 ? 24.945 -6.298 -20.727 1.00 78.25 320 SER A C 1
ATOM 2417 O O . SER A 1 320 ? 24.404 -5.386 -20.103 1.00 78.25 320 SER A O 1
ATOM 2419 N N . TRP A 1 321 ? 25.007 -6.324 -22.051 1.00 80.88 321 TRP A N 1
ATOM 2420 C CA . TRP A 1 321 ? 24.297 -5.368 -22.889 1.00 80.88 321 TRP A CA 1
ATOM 2421 C C . TRP A 1 321 ? 22.845 -5.803 -23.115 1.00 80.88 321 TRP A C 1
ATOM 2423 O O . TRP A 1 321 ? 22.070 -5.014 -23.655 1.00 80.88 321 TRP A O 1
ATOM 2433 N N . SER A 1 322 ? 22.473 -7.028 -22.713 1.00 86.69 322 SER A N 1
ATOM 2434 C CA . SER A 1 322 ? 21.137 -7.604 -22.892 1.00 86.69 322 SER A CA 1
ATOM 2435 C C . SER A 1 322 ? 20.071 -6.813 -22.141 1.00 86.69 322 SER A C 1
ATOM 2437 O O . SER A 1 322 ? 20.201 -6.561 -20.944 1.00 86.69 322 SER A O 1
ATOM 2439 N N . GLN A 1 323 ? 18.988 -6.489 -22.834 1.00 91.12 323 GLN A N 1
ATOM 2440 C CA . GLN A 1 323 ? 17.763 -5.936 -22.267 1.00 91.12 323 GLN A CA 1
ATOM 2441 C C . GLN A 1 323 ? 16.671 -6.994 -22.456 1.00 91.12 323 GLN A C 1
ATOM 2443 O O . GLN A 1 323 ? 15.944 -6.929 -23.447 1.00 91.12 323 GLN A O 1
ATOM 2448 N N . PRO A 1 324 ? 16.612 -8.023 -21.586 1.00 91.00 324 PRO A N 1
ATOM 2449 C CA . PRO A 1 324 ? 15.762 -9.200 -21.794 1.00 91.00 324 PRO A CA 1
ATOM 2450 C C . PRO A 1 324 ? 14.279 -8.832 -21.924 1.00 91.00 324 PRO A C 1
ATOM 2452 O O . PRO A 1 324 ? 13.567 -9.428 -22.727 1.00 91.00 324 PRO A O 1
ATOM 2455 N N . ASP A 1 325 ? 13.847 -7.781 -21.228 1.00 92.75 325 ASP A N 1
ATOM 2456 C CA . ASP A 1 325 ? 12.456 -7.328 -21.221 1.00 92.75 325 ASP A CA 1
ATOM 2457 C C . ASP A 1 325 ? 12.098 -6.370 -22.367 1.00 92.75 325 ASP A C 1
ATOM 2459 O O . ASP A 1 325 ? 10.956 -5.915 -22.430 1.00 92.75 325 ASP A O 1
ATOM 2463 N N . ALA A 1 326 ? 13.033 -6.041 -23.270 1.00 94.56 326 ALA A N 1
ATOM 2464 C CA . ALA A 1 326 ? 12.763 -5.139 -24.390 1.00 94.56 326 ALA A CA 1
ATOM 2465 C C . ALA A 1 326 ? 11.609 -5.674 -25.254 1.00 94.56 326 ALA A C 1
ATOM 2467 O O . ALA A 1 326 ? 11.584 -6.858 -25.585 1.00 94.56 326 ALA A O 1
ATOM 2468 N N . THR A 1 327 ? 10.659 -4.812 -25.620 1.00 95.81 327 THR A N 1
ATOM 2469 C CA . THR A 1 327 ? 9.452 -5.166 -26.393 1.00 95.81 327 THR A CA 1
ATOM 2470 C C . THR A 1 327 ? 9.264 -4.201 -27.559 1.00 95.81 327 THR A C 1
ATOM 2472 O O . THR A 1 327 ? 9.069 -3.000 -27.366 1.00 95.81 327 THR A O 1
ATOM 2475 N N . LEU A 1 328 ? 9.406 -4.714 -28.783 1.00 93.69 328 LEU A N 1
ATOM 2476 C CA . LEU A 1 328 ? 9.293 -3.956 -30.028 1.00 93.69 328 LEU A CA 1
ATOM 2477 C C . LEU A 1 328 ? 8.591 -4.827 -31.085 1.00 93.69 328 LEU A C 1
ATOM 2479 O O . LEU A 1 328 ? 9.244 -5.296 -32.021 1.00 93.69 328 LEU A O 1
ATOM 2483 N N . PRO A 1 329 ? 7.264 -5.024 -30.963 1.00 93.12 329 PRO A N 1
ATOM 2484 C CA . PRO A 1 329 ? 6.516 -5.949 -31.819 1.00 93.12 329 PRO A CA 1
ATOM 2485 C C . PRO A 1 329 ? 6.609 -5.591 -33.309 1.00 93.12 329 PRO A C 1
ATOM 2487 O O . PRO A 1 329 ? 6.686 -6.481 -34.152 1.00 93.12 329 PRO A O 1
ATOM 2490 N N . ASP A 1 330 ? 6.703 -4.298 -33.633 1.00 93.50 330 ASP A N 1
ATOM 2491 C CA . ASP A 1 330 ? 6.844 -3.817 -35.014 1.00 93.50 330 ASP A CA 1
ATOM 2492 C C . ASP A 1 330 ? 8.242 -4.087 -35.615 1.00 93.50 330 ASP A C 1
ATOM 2494 O O . ASP A 1 330 ? 8.441 -3.950 -36.822 1.00 93.50 330 ASP A O 1
ATOM 2498 N N . TYR A 1 331 ? 9.235 -4.448 -34.790 1.00 92.81 331 TYR A N 1
ATOM 2499 C CA . TYR A 1 331 ? 10.640 -4.601 -35.187 1.00 92.81 331 TYR A CA 1
ATOM 2500 C C . TYR A 1 331 ? 11.289 -5.841 -34.534 1.00 92.81 331 TYR A C 1
ATOM 2502 O O . TYR A 1 331 ? 12.214 -5.700 -33.726 1.00 92.81 331 TYR A O 1
ATOM 2510 N N . PRO A 1 332 ? 10.896 -7.073 -34.912 1.00 94.06 332 PRO A N 1
ATOM 2511 C CA . PRO A 1 332 ? 11.350 -8.304 -34.248 1.00 94.06 332 PRO A CA 1
ATOM 2512 C C . PRO A 1 332 ? 12.874 -8.504 -34.293 1.00 94.06 332 PRO A C 1
ATOM 2514 O O . PRO A 1 332 ? 13.479 -8.950 -33.321 1.00 94.06 332 PRO A O 1
ATOM 2517 N N . ASN A 1 333 ? 13.531 -8.098 -35.384 1.00 92.88 333 ASN A N 1
ATOM 2518 C CA . ASN A 1 333 ? 14.995 -8.151 -35.495 1.00 92.88 333 ASN A CA 1
ATOM 2519 C C . ASN A 1 333 ? 15.688 -7.202 -34.505 1.00 92.88 333 ASN A C 1
ATOM 2521 O O . ASN A 1 333 ? 16.782 -7.483 -34.016 1.00 92.88 333 ASN A O 1
ATOM 2525 N N . LEU A 1 334 ? 15.048 -6.070 -34.205 1.00 92.56 334 LEU A N 1
ATOM 2526 C CA . LEU A 1 334 ? 15.550 -5.088 -33.254 1.00 92.56 334 LEU A CA 1
ATOM 2527 C C . LEU A 1 334 ? 15.330 -5.538 -31.815 1.00 92.56 334 LEU A C 1
ATOM 2529 O O . LEU A 1 334 ? 16.205 -5.339 -30.979 1.00 92.56 334 LEU A O 1
ATOM 2533 N N . GLU A 1 335 ? 14.191 -6.172 -31.544 1.00 95.00 335 GLU A N 1
ATOM 2534 C CA . GLU A 1 335 ? 13.902 -6.827 -30.269 1.00 95.00 335 GLU A CA 1
ATOM 2535 C C . GLU A 1 335 ? 14.917 -7.943 -29.988 1.00 95.00 335 GLU A C 1
ATOM 2537 O O . GLU A 1 335 ? 15.565 -7.941 -28.941 1.00 95.00 335 GLU A O 1
ATOM 2542 N N . ALA A 1 336 ? 15.145 -8.834 -30.959 1.00 93.88 336 ALA A N 1
ATOM 2543 C CA . ALA A 1 336 ? 16.153 -9.890 -30.867 1.00 93.88 336 ALA A CA 1
ATOM 2544 C C . ALA A 1 336 ? 17.562 -9.316 -30.678 1.00 93.88 336 ALA A C 1
ATOM 2546 O O . ALA A 1 336 ? 18.330 -9.816 -29.851 1.00 93.88 336 ALA A O 1
ATOM 2547 N N . PHE A 1 337 ? 17.889 -8.226 -31.388 1.00 94.19 337 PHE A N 1
ATOM 2548 C CA . PHE A 1 337 ? 19.105 -7.474 -31.120 1.00 94.19 337 PHE A CA 1
ATOM 2549 C C . PHE A 1 337 ? 19.124 -7.034 -29.658 1.00 94.19 337 PHE A C 1
ATOM 2551 O O . PHE A 1 337 ? 19.984 -7.518 -28.941 1.00 94.19 337 PHE A O 1
ATOM 2558 N N . LEU A 1 338 ? 18.188 -6.208 -29.184 1.00 93.38 338 LEU A N 1
ATOM 2559 C CA . LEU A 1 338 ? 18.171 -5.648 -27.823 1.00 93.38 338 LEU A CA 1
ATOM 2560 C C . LEU A 1 338 ? 18.203 -6.706 -26.708 1.00 93.38 338 LEU A C 1
ATOM 2562 O O . LEU A 1 338 ? 18.806 -6.457 -25.663 1.00 93.38 338 LEU A O 1
ATOM 2566 N N . ARG A 1 339 ? 17.649 -7.899 -26.937 1.00 93.44 339 ARG A N 1
ATOM 2567 C CA . ARG A 1 339 ? 17.737 -9.033 -26.002 1.00 93.44 339 ARG A CA 1
ATOM 2568 C C . ARG A 1 339 ? 19.069 -9.787 -26.065 1.00 93.44 339 ARG A C 1
ATOM 2570 O O . ARG A 1 339 ? 19.495 -10.342 -25.059 1.00 93.44 339 ARG A O 1
ATOM 2577 N N . GLY A 1 340 ? 19.751 -9.788 -27.211 1.00 91.19 340 GLY A N 1
ATOM 2578 C CA . GLY A 1 340 ? 21.021 -10.496 -27.422 1.00 91.19 340 GLY A CA 1
ATOM 2579 C C . GLY A 1 340 ? 22.244 -9.836 -26.758 1.00 91.19 340 GLY A C 1
ATOM 2580 O O . GLY A 1 340 ? 22.111 -8.829 -26.072 1.00 91.19 340 GLY A O 1
ATOM 2581 N N . PRO A 1 341 ? 23.468 -10.345 -26.975 1.00 90.31 341 PRO A N 1
ATOM 2582 C CA . PRO A 1 341 ? 24.686 -9.813 -26.341 1.00 90.31 341 PRO A CA 1
ATOM 2583 C C . PRO A 1 341 ? 25.356 -8.639 -27.092 1.00 90.31 341 PRO A C 1
ATOM 2585 O O . PRO A 1 341 ? 26.281 -8.010 -26.577 1.00 90.31 341 PRO A O 1
ATOM 2588 N N . ASN A 1 342 ? 24.927 -8.331 -28.319 1.00 90.00 342 ASN A N 1
ATOM 2589 C CA . ASN A 1 342 ? 25.648 -7.432 -29.231 1.00 90.00 342 ASN A CA 1
ATOM 2590 C C . ASN A 1 342 ? 25.530 -5.937 -28.869 1.00 90.00 342 ASN A C 1
ATOM 2592 O O . ASN A 1 342 ? 24.440 -5.390 -28.767 1.00 90.00 342 ASN A O 1
ATOM 2596 N N . LYS A 1 343 ? 26.639 -5.194 -28.793 1.00 89.12 343 LYS A N 1
ATOM 2597 C CA . LYS A 1 343 ? 26.611 -3.767 -28.386 1.00 89.12 343 LYS A CA 1
ATOM 2598 C C . LYS A 1 343 ? 25.948 -2.817 -29.396 1.00 89.12 343 LYS A C 1
ATOM 2600 O O . LYS A 1 343 ? 25.433 -1.765 -29.012 1.00 89.12 343 LYS A O 1
ATOM 2605 N N . GLY A 1 344 ? 25.978 -3.161 -30.682 1.00 91.44 344 GLY A N 1
ATOM 2606 C CA . GLY A 1 344 ? 25.452 -2.335 -31.768 1.00 91.44 344 GLY A CA 1
ATOM 2607 C C . GLY A 1 344 ? 24.863 -3.173 -32.897 1.00 91.44 344 GLY A C 1
ATOM 2608 O O . GLY A 1 344 ? 25.282 -4.310 -33.102 1.00 91.44 344 GLY A O 1
ATOM 2609 N N . ALA A 1 345 ? 23.899 -2.600 -33.608 1.00 93.25 345 ALA A N 1
ATOM 2610 C CA . ALA A 1 345 ? 23.308 -3.161 -34.815 1.00 93.25 345 ALA A CA 1
ATOM 2611 C C . ALA A 1 345 ? 23.101 -2.056 -35.848 1.00 93.25 345 ALA A C 1
ATOM 2613 O O . ALA A 1 345 ? 22.823 -0.906 -35.505 1.00 93.25 345 ALA A O 1
ATOM 2614 N N . ILE A 1 346 ? 23.237 -2.418 -37.119 1.00 92.06 346 ILE A N 1
ATOM 2615 C CA . ILE A 1 346 ? 22.852 -1.556 -38.231 1.00 92.06 346 ILE A CA 1
ATOM 2616 C C . ILE A 1 346 ? 21.504 -2.064 -38.720 1.00 92.06 346 ILE A C 1
ATOM 2618 O O . ILE A 1 346 ? 21.373 -3.229 -39.086 1.00 92.06 346 ILE A O 1
ATOM 2622 N N . VAL A 1 347 ? 20.510 -1.186 -38.701 1.00 90.25 347 VAL A N 1
ATOM 2623 C CA . VAL A 1 347 ? 19.180 -1.468 -39.226 1.00 90.25 347 VAL A CA 1
ATOM 2624 C C . VAL A 1 347 ? 19.107 -0.886 -40.634 1.00 90.25 347 VAL A C 1
ATOM 2626 O O . VAL A 1 347 ? 19.263 0.324 -40.821 1.00 90.25 347 VAL A O 1
ATOM 2629 N N . THR A 1 348 ? 18.910 -1.753 -41.623 1.00 89.88 348 THR A N 1
ATOM 2630 C CA . THR A 1 348 ? 18.783 -1.405 -43.045 1.00 89.88 348 THR A CA 1
ATOM 2631 C C . THR A 1 348 ? 17.523 -2.039 -43.635 1.00 89.88 348 THR A C 1
ATOM 2633 O O . THR A 1 348 ? 16.926 -2.930 -43.034 1.00 89.88 348 THR A O 1
ATOM 2636 N N . GLY A 1 349 ? 17.087 -1.556 -44.801 1.00 86.81 349 GLY A N 1
ATOM 2637 C CA . GLY A 1 349 ? 16.012 -2.181 -45.585 1.00 86.81 349 GLY A CA 1
ATOM 2638 C C . GLY A 1 349 ? 14.578 -1.904 -45.119 1.00 86.81 349 GLY A C 1
ATOM 2639 O O . GLY A 1 349 ? 13.650 -2.243 -45.841 1.00 86.81 349 GLY A O 1
ATOM 2640 N N . ILE A 1 350 ? 14.381 -1.259 -43.964 1.00 90.19 350 ILE A N 1
ATOM 2641 C CA . ILE A 1 350 ? 13.045 -0.905 -43.445 1.00 90.19 350 ILE A CA 1
ATOM 2642 C C . ILE A 1 350 ? 12.640 0.552 -43.706 1.00 90.19 350 ILE A C 1
ATOM 2644 O O . ILE A 1 350 ? 11.496 0.924 -43.475 1.00 90.19 350 ILE A O 1
ATOM 2648 N N . PHE A 1 351 ? 13.577 1.392 -44.151 1.00 91.00 351 PHE A N 1
ATOM 2649 C CA . PHE A 1 351 ? 13.342 2.818 -44.368 1.00 91.00 351 PHE A CA 1
ATOM 2650 C C . PHE A 1 351 ? 13.256 3.104 -45.868 1.00 91.00 351 PHE A C 1
ATOM 2652 O O . PHE A 1 351 ? 14.171 2.758 -46.611 1.00 91.00 351 PHE A O 1
ATOM 2659 N N . SER A 1 352 ? 12.201 3.790 -46.307 1.00 91.12 352 SER A N 1
ATOM 2660 C CA . SER A 1 352 ? 12.063 4.262 -47.694 1.00 91.12 352 SER A CA 1
ATOM 2661 C C . SER A 1 352 ? 12.922 5.497 -47.994 1.00 91.12 352 SER A C 1
ATOM 2663 O O . SER A 1 352 ? 13.156 5.830 -49.153 1.00 91.12 352 SER A O 1
ATOM 2665 N N . GLY A 1 353 ? 13.415 6.181 -46.955 1.00 92.62 353 GLY A N 1
ATOM 2666 C CA . GLY A 1 353 ? 14.279 7.349 -47.085 1.00 92.62 353 GLY A CA 1
ATOM 2667 C C . GLY A 1 353 ? 14.900 7.797 -45.762 1.00 92.62 353 GLY A C 1
ATOM 2668 O O . GLY A 1 353 ? 14.540 7.328 -44.680 1.00 92.62 353 GLY A O 1
ATOM 2669 N N . ILE A 1 354 ? 15.835 8.751 -45.843 1.00 92.69 354 ILE A N 1
ATOM 2670 C CA . ILE A 1 354 ? 16.567 9.279 -44.676 1.00 92.69 354 ILE A CA 1
ATOM 2671 C C . ILE A 1 354 ? 15.646 9.940 -43.638 1.00 92.69 354 ILE A C 1
ATOM 2673 O O . ILE A 1 354 ? 15.971 9.953 -42.453 1.00 92.69 354 ILE A O 1
ATOM 2677 N N . HIS A 1 355 ? 14.487 10.455 -44.062 1.00 93.00 355 HIS A N 1
ATOM 2678 C CA . HIS A 1 355 ? 13.481 11.018 -43.161 1.00 93.00 355 HIS A CA 1
ATOM 2679 C C . HIS A 1 355 ? 12.961 9.966 -42.173 1.00 93.00 355 HIS A C 1
ATOM 2681 O O . HIS A 1 355 ? 13.059 10.165 -40.965 1.00 93.00 355 HIS A O 1
ATOM 2687 N N . GLN A 1 356 ? 12.531 8.804 -42.675 1.00 92.62 356 GLN A N 1
ATOM 2688 C CA . GLN A 1 356 ? 12.037 7.708 -41.837 1.00 92.62 356 GLN A CA 1
ATOM 2689 C C . GLN A 1 356 ? 13.124 7.162 -40.904 1.00 92.62 356 GLN A C 1
ATOM 2691 O O . GLN A 1 356 ? 12.857 6.881 -39.739 1.00 92.62 356 GLN A O 1
ATOM 2696 N N . ALA A 1 357 ? 14.374 7.073 -41.376 1.00 91.31 357 ALA A N 1
ATOM 2697 C CA . ALA A 1 357 ? 15.494 6.665 -40.527 1.00 91.31 357 ALA A CA 1
ATOM 2698 C C . ALA A 1 357 ? 15.742 7.657 -39.373 1.00 91.31 357 ALA A C 1
ATOM 2700 O O . ALA A 1 357 ? 16.073 7.237 -38.263 1.00 91.31 357 ALA A O 1
ATOM 2701 N N . ARG A 1 358 ? 15.567 8.968 -39.604 1.00 93.94 358 ARG A N 1
ATOM 2702 C CA . ARG A 1 358 ? 15.673 10.008 -38.563 1.00 93.94 358 ARG A CA 1
ATOM 2703 C C . ARG A 1 358 ? 14.520 9.947 -37.569 1.00 93.94 358 ARG A C 1
ATOM 2705 O O . ARG A 1 358 ? 14.780 10.001 -36.372 1.00 93.94 358 ARG A O 1
ATOM 2712 N N . GLU A 1 359 ? 13.285 9.797 -38.043 1.00 94.06 359 GLU A N 1
ATOM 2713 C CA . GLU A 1 359 ? 12.108 9.633 -37.177 1.00 94.06 359 GLU A CA 1
ATOM 2714 C C . GLU A 1 359 ? 12.226 8.387 -36.303 1.00 94.06 359 GLU A C 1
ATOM 2716 O O . GLU A 1 359 ? 11.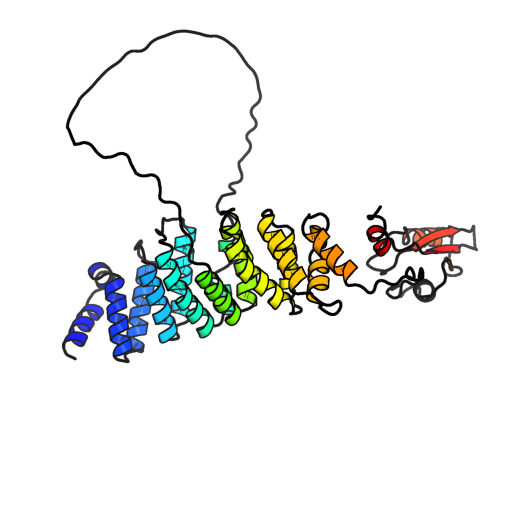972 8.434 -35.101 1.00 94.06 359 GLU A O 1
ATOM 2721 N N . PHE A 1 360 ? 12.679 7.280 -36.888 1.00 92.88 360 PHE A N 1
ATOM 2722 C CA . PHE A 1 360 ? 12.981 6.064 -36.150 1.00 92.88 360 PHE A CA 1
ATOM 2723 C C . PHE A 1 360 ? 14.085 6.301 -35.117 1.00 92.88 360 PHE A C 1
ATOM 2725 O O . PHE A 1 360 ? 13.931 5.925 -33.956 1.00 92.88 360 PHE A O 1
ATOM 2732 N N . ALA A 1 361 ? 15.181 6.965 -35.502 1.00 93.62 361 ALA A N 1
ATOM 2733 C CA . ALA A 1 361 ? 16.285 7.224 -34.589 1.00 93.62 361 ALA A CA 1
ATOM 2734 C C . ALA A 1 361 ? 15.885 8.127 -33.408 1.00 93.62 361 ALA A C 1
ATOM 2736 O O . ALA A 1 361 ? 16.345 7.911 -32.288 1.00 93.62 361 ALA A O 1
ATOM 2737 N N . ALA A 1 362 ? 14.981 9.083 -33.633 1.00 93.38 362 ALA A N 1
ATOM 2738 C CA . ALA A 1 362 ? 14.469 9.981 -32.600 1.00 93.38 362 ALA A CA 1
ATOM 2739 C C . ALA A 1 362 ? 13.724 9.250 -31.466 1.00 93.38 362 ALA A C 1
ATOM 2741 O O . ALA A 1 362 ? 13.642 9.774 -30.357 1.00 93.38 362 ALA A O 1
ATOM 2742 N N . ARG A 1 363 ? 13.239 8.019 -31.697 1.00 91.50 363 ARG A N 1
ATOM 2743 C CA . ARG A 1 363 ? 12.606 7.182 -30.658 1.00 91.50 363 ARG A CA 1
ATOM 2744 C C . ARG A 1 363 ? 13.605 6.646 -29.622 1.00 91.50 363 ARG A C 1
ATOM 2746 O O . ARG A 1 363 ? 13.195 6.219 -28.545 1.00 91.50 363 ARG A O 1
ATOM 2753 N N . PHE A 1 364 ? 14.903 6.681 -29.931 1.00 91.69 364 PHE A N 1
ATOM 2754 C CA . PHE A 1 364 ? 15.982 6.101 -29.129 1.00 91.69 364 PHE A CA 1
ATOM 2755 C C . PHE A 1 364 ? 16.961 7.190 -28.679 1.00 91.69 364 PHE A C 1
ATOM 2757 O O . PHE A 1 364 ? 17.997 7.434 -29.301 1.00 91.69 364 PHE A O 1
ATOM 2764 N N . THR A 1 365 ? 16.629 7.849 -27.571 1.00 88.44 365 THR A N 1
ATOM 2765 C CA . THR A 1 365 ? 17.373 9.000 -27.025 1.00 88.44 365 THR A CA 1
ATOM 2766 C C . THR A 1 365 ? 18.499 8.615 -26.060 1.00 88.44 365 THR A C 1
ATOM 2768 O O . THR A 1 365 ? 19.228 9.477 -25.577 1.00 88.44 365 THR A O 1
ATOM 2771 N N . GLY A 1 366 ? 18.646 7.327 -25.743 1.00 84.69 366 GLY A N 1
ATOM 2772 C CA . GLY A 1 366 ? 19.532 6.819 -24.692 1.00 84.69 366 GLY A CA 1
ATOM 2773 C C . GLY A 1 366 ? 18.906 6.801 -23.295 1.00 84.69 366 GLY A C 1
ATOM 2774 O O . GLY A 1 366 ? 19.443 6.145 -22.402 1.00 84.69 366 GLY A O 1
ATOM 2775 N N . ALA A 1 367 ? 17.758 7.453 -23.092 1.00 85.44 367 ALA A N 1
ATOM 2776 C CA . ALA A 1 367 ? 16.955 7.278 -21.884 1.00 85.44 367 ALA A CA 1
ATOM 2777 C C . ALA A 1 367 ? 16.241 5.913 -21.891 1.00 85.44 367 ALA A C 1
ATOM 2779 O O . ALA A 1 367 ? 16.109 5.273 -22.936 1.00 85.44 367 ALA A O 1
ATOM 2780 N N . TYR A 1 368 ? 15.807 5.442 -20.720 1.00 85.50 368 TYR A N 1
ATOM 2781 C CA . TYR A 1 368 ? 14.956 4.256 -20.639 1.00 85.50 368 TYR A CA 1
ATOM 2782 C C . TYR A 1 368 ? 13.551 4.604 -21.139 1.00 85.50 368 TYR A C 1
ATOM 2784 O O . TYR A 1 368 ? 12.914 5.520 -20.621 1.00 85.50 368 TYR A O 1
ATOM 2792 N N . ASN A 1 369 ? 13.080 3.881 -22.149 1.00 88.38 369 ASN A N 1
ATOM 2793 C CA . ASN A 1 369 ? 11.725 3.985 -22.663 1.00 88.38 369 ASN A CA 1
ATOM 2794 C C . ASN A 1 369 ? 10.859 2.935 -21.954 1.00 88.38 369 ASN A C 1
ATOM 2796 O O . ASN A 1 369 ? 11.051 1.740 -22.169 1.00 88.38 369 ASN A O 1
ATOM 2800 N N . ALA A 1 370 ? 9.918 3.380 -21.114 1.00 86.38 370 ALA A N 1
ATOM 2801 C CA . ALA A 1 370 ? 9.057 2.490 -20.332 1.00 86.38 370 ALA A CA 1
ATOM 2802 C C . ALA A 1 370 ? 8.132 1.632 -21.209 1.00 86.38 370 ALA A C 1
ATOM 2804 O O . ALA A 1 370 ? 7.922 0.462 -20.902 1.00 86.38 370 ALA A O 1
ATOM 2805 N N . THR A 1 371 ? 7.639 2.184 -22.321 1.00 90.12 371 THR A N 1
ATOM 2806 C CA . THR A 1 371 ? 6.768 1.477 -23.269 1.00 90.12 371 THR A CA 1
ATOM 2807 C C . THR A 1 371 ? 7.512 0.343 -23.969 1.00 90.12 371 THR A C 1
ATOM 2809 O O . THR A 1 371 ? 6.991 -0.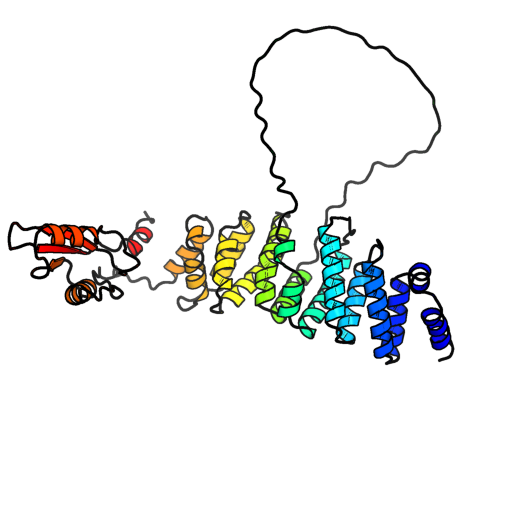759 -24.061 1.00 90.12 371 THR A O 1
ATOM 2812 N N . MET A 1 372 ? 8.746 0.592 -24.419 1.00 91.38 372 MET A N 1
ATOM 2813 C CA . MET A 1 372 ? 9.574 -0.409 -25.115 1.00 91.38 372 MET A CA 1
ATOM 2814 C C . MET A 1 372 ? 10.432 -1.256 -24.165 1.00 91.38 372 MET A C 1
ATOM 2816 O O . MET A 1 372 ? 11.144 -2.154 -24.614 1.00 91.38 372 MET A O 1
ATOM 2820 N N . LYS A 1 373 ? 10.427 -0.933 -22.865 1.00 91.44 373 LYS A N 1
ATOM 2821 C CA . LYS A 1 373 ? 11.266 -1.532 -21.814 1.00 91.44 373 LYS A CA 1
ATOM 2822 C C . LYS A 1 373 ? 12.751 -1.631 -22.191 1.00 91.44 373 LYS A C 1
ATOM 2824 O O . LYS A 1 373 ? 13.425 -2.620 -21.911 1.00 91.44 373 LYS A O 1
ATOM 2829 N N . CYS A 1 374 ? 13.272 -0.611 -22.870 1.00 92.25 374 CYS A N 1
ATOM 2830 C CA . CYS A 1 374 ? 14.622 -0.632 -23.430 1.00 92.25 374 CYS A CA 1
ATOM 2831 C C . CYS A 1 374 ? 15.327 0.723 -23.281 1.00 92.25 374 CYS A C 1
ATOM 2833 O O . CYS A 1 374 ? 14.692 1.759 -23.087 1.00 92.25 374 CYS A O 1
ATOM 2835 N N . SER A 1 375 ? 16.657 0.725 -23.365 1.00 91.69 375 SER A N 1
ATOM 2836 C CA . SER A 1 375 ? 17.485 1.936 -23.373 1.00 91.69 375 SER A CA 1
ATOM 2837 C C . SER A 1 375 ? 18.508 1.826 -24.499 1.00 91.69 375 SER A C 1
ATOM 2839 O O . SER A 1 375 ? 19.459 1.042 -24.435 1.00 91.69 375 SER A O 1
ATOM 2841 N N . ALA A 1 376 ? 18.304 2.595 -25.562 1.00 92.44 376 ALA A N 1
ATOM 2842 C CA . ALA A 1 376 ? 19.212 2.620 -26.695 1.00 92.44 376 ALA A CA 1
ATOM 2843 C C . ALA A 1 376 ? 19.312 4.024 -27.286 1.00 92.44 376 ALA A C 1
ATOM 2845 O O . ALA A 1 376 ? 18.424 4.858 -27.121 1.00 92.44 376 ALA A O 1
ATOM 2846 N N . THR A 1 377 ? 20.415 4.254 -27.984 1.00 93.12 377 THR A N 1
ATOM 2847 C CA . THR A 1 377 ? 20.680 5.434 -28.805 1.00 93.12 377 THR A CA 1
ATOM 2848 C C . THR A 1 377 ? 20.692 5.019 -30.264 1.00 93.12 377 THR A C 1
ATOM 2850 O O . THR A 1 377 ? 21.353 4.042 -30.619 1.00 93.12 377 THR A O 1
ATOM 2853 N N . ALA A 1 378 ? 20.003 5.755 -31.124 1.00 94.12 378 ALA A N 1
ATOM 2854 C CA . ALA A 1 378 ? 20.062 5.534 -32.562 1.00 94.12 378 ALA A CA 1
ATOM 2855 C C . ALA A 1 378 ? 20.625 6.765 -33.268 1.00 94.12 378 ALA A C 1
ATOM 2857 O O . ALA A 1 378 ? 20.359 7.903 -32.886 1.00 94.12 378 ALA A O 1
ATOM 2858 N N . LYS A 1 379 ? 21.385 6.538 -34.337 1.00 95.19 379 LYS A N 1
ATOM 2859 C CA . LYS A 1 379 ? 21.834 7.592 -35.243 1.00 95.19 379 LYS A CA 1
ATOM 2860 C C . LYS A 1 379 ? 21.485 7.205 -36.671 1.00 95.19 379 LYS A C 1
ATOM 2862 O O . LYS A 1 379 ? 21.965 6.192 -37.171 1.00 95.19 379 LYS A O 1
ATOM 2867 N N . ALA A 1 380 ? 20.670 8.026 -37.322 1.00 94.31 380 ALA A N 1
ATOM 2868 C CA . ALA A 1 380 ? 20.393 7.879 -38.743 1.00 94.31 380 ALA A CA 1
ATOM 2869 C C . ALA A 1 380 ? 21.643 8.212 -39.573 1.00 94.31 380 ALA A C 1
ATOM 2871 O O . ALA A 1 380 ? 22.372 9.163 -39.270 1.00 94.31 380 ALA A O 1
ATOM 2872 N N . SER A 1 381 ? 21.882 7.441 -40.626 1.00 91.31 381 SER A N 1
ATOM 2873 C CA . SER A 1 381 ? 22.965 7.636 -41.588 1.00 91.31 381 SER A CA 1
ATOM 2874 C C . SER A 1 381 ? 22.518 7.244 -43.002 1.00 91.31 381 SER A C 1
ATOM 2876 O O . SER A 1 381 ? 21.484 6.607 -43.191 1.00 91.31 381 SER A O 1
ATOM 2878 N N . GLY A 1 382 ? 23.296 7.648 -44.008 1.00 87.88 382 GLY A N 1
ATOM 2879 C CA . GLY A 1 382 ? 23.005 7.394 -45.423 1.00 87.88 382 GLY A CA 1
ATOM 2880 C C . GLY A 1 382 ? 22.424 8.602 -46.163 1.00 87.88 382 GLY A C 1
ATOM 2881 O O . GLY A 1 382 ? 22.030 9.604 -45.560 1.00 87.88 382 GLY A O 1
ATOM 2882 N N . SER A 1 383 ? 22.406 8.506 -47.490 1.00 80.25 383 SER A N 1
ATOM 2883 C CA . SER A 1 383 ? 21.837 9.489 -48.417 1.00 80.25 383 SER A CA 1
ATOM 2884 C C . SER A 1 383 ? 21.039 8.772 -49.513 1.00 80.25 383 SER A C 1
ATOM 2886 O O . SER A 1 383 ? 21.312 7.615 -49.838 1.00 80.25 383 SER A O 1
ATOM 2888 N N . GLY A 1 384 ? 20.029 9.447 -50.070 1.00 77.94 384 GLY A N 1
ATOM 2889 C CA . GLY A 1 384 ? 19.234 8.922 -51.185 1.00 77.94 384 GLY A CA 1
ATOM 2890 C C . GLY A 1 384 ? 18.511 7.606 -50.866 1.00 77.94 384 GLY A C 1
ATOM 2891 O O . GLY A 1 384 ? 17.791 7.517 -49.872 1.00 77.94 384 GLY A O 1
ATOM 2892 N N . SER A 1 385 ? 18.709 6.603 -51.725 1.00 73.94 385 SER A N 1
ATOM 2893 C CA . SER A 1 385 ? 18.021 5.302 -51.720 1.00 73.94 385 SER A CA 1
ATOM 2894 C C . SER A 1 385 ? 18.584 4.266 -50.740 1.00 73.94 385 SER A C 1
ATOM 2896 O O . SER A 1 385 ? 18.056 3.159 -50.678 1.00 73.94 385 SER A O 1
ATOM 2898 N N . SER A 1 386 ? 19.628 4.599 -49.972 1.00 78.94 386 SER A N 1
ATOM 2899 C CA . SER A 1 386 ? 20.248 3.676 -49.003 1.00 78.94 386 SER A CA 1
ATOM 2900 C C . SER A 1 386 ? 20.268 4.242 -47.573 1.00 78.94 386 SER A C 1
ATOM 2902 O O . SER A 1 386 ? 21.344 4.419 -46.992 1.00 78.94 386 SER A O 1
ATOM 2904 N N . PRO A 1 387 ? 19.104 4.576 -46.984 1.00 82.25 387 PRO A N 1
ATOM 2905 C CA . PRO A 1 387 ? 19.018 5.008 -45.592 1.00 82.25 387 PRO A CA 1
ATOM 2906 C C . PRO A 1 387 ? 19.309 3.856 -44.617 1.00 82.25 387 PRO A C 1
ATOM 2908 O O . PRO A 1 387 ? 18.872 2.719 -44.805 1.00 82.25 387 PRO A O 1
ATOM 2911 N N . ALA A 1 388 ? 20.008 4.168 -43.529 1.00 81.06 388 ALA A N 1
ATOM 2912 C CA . ALA A 1 388 ? 20.299 3.241 -42.443 1.00 81.06 388 ALA A CA 1
ATOM 2913 C C . ALA A 1 388 ? 20.135 3.928 -41.081 1.00 81.06 388 ALA A C 1
ATOM 2915 O O . ALA A 1 388 ? 20.225 5.152 -40.956 1.00 81.06 388 ALA A O 1
ATOM 2916 N N . ALA A 1 389 ? 19.935 3.132 -40.036 1.00 77.25 389 ALA A N 1
ATOM 2917 C CA . ALA A 1 389 ? 20.021 3.595 -38.657 1.00 77.25 389 ALA A CA 1
ATOM 2918 C C . ALA A 1 389 ? 21.024 2.727 -37.895 1.00 77.25 389 ALA A C 1
ATOM 2920 O O . ALA A 1 389 ? 20.878 1.508 -37.807 1.00 77.25 389 ALA A O 1
ATOM 2921 N N . LEU A 1 390 ? 22.055 3.358 -37.336 1.00 87.25 390 LEU A N 1
ATOM 2922 C CA . LEU A 1 390 ? 22.975 2.711 -36.412 1.00 87.25 390 LEU A CA 1
ATOM 2923 C C . LEU A 1 390 ? 22.365 2.764 -35.013 1.00 87.25 390 LEU A C 1
ATOM 2925 O O . LEU A 1 390 ? 22.301 3.836 -34.409 1.00 87.25 390 LEU A O 1
ATOM 2929 N N . LEU A 1 391 ? 21.956 1.612 -34.491 1.00 83.75 391 LEU A N 1
ATOM 2930 C CA . LEU A 1 391 ? 21.502 1.474 -33.116 1.00 83.75 391 LEU A CA 1
ATOM 2931 C C . LEU A 1 391 ? 22.678 1.043 -32.233 1.00 83.75 391 LEU A C 1
ATOM 2933 O O . LEU A 1 391 ? 23.366 0.056 -32.503 1.00 83.75 391 LEU A O 1
ATOM 2937 N N . ARG A 1 392 ? 22.903 1.777 -31.148 1.00 85.44 392 ARG A N 1
ATOM 2938 C CA . ARG A 1 392 ? 23.845 1.434 -30.079 1.00 85.44 392 ARG A CA 1
ATOM 2939 C C . ARG A 1 392 ? 23.098 1.393 -28.764 1.00 85.44 392 ARG A C 1
ATOM 2941 O O . ARG A 1 392 ? 22.349 2.315 -28.450 1.00 85.44 392 ARG A O 1
ATOM 2948 N N . ARG A 1 393 ? 23.322 0.354 -27.969 1.00 79.62 393 ARG A N 1
ATOM 2949 C CA . ARG A 1 393 ? 22.723 0.290 -26.634 1.00 79.62 393 ARG A CA 1
ATOM 2950 C C . ARG A 1 393 ? 23.411 1.281 -25.713 1.00 79.62 393 ARG A C 1
ATOM 2952 O O . ARG A 1 393 ? 24.637 1.397 -25.721 1.00 79.62 393 ARG A O 1
ATOM 2959 N N . SER A 1 394 ? 22.625 1.979 -24.912 1.00 75.81 394 SER A N 1
ATOM 2960 C CA . SER A 1 394 ? 23.144 2.722 -23.774 1.00 75.81 394 SER A CA 1
ATOM 2961 C C . SER A 1 394 ? 23.271 1.758 -22.603 1.00 75.81 394 SER A C 1
ATOM 2963 O O . SER A 1 394 ? 22.398 0.921 -22.372 1.00 75.81 394 SER A O 1
ATOM 2965 N N . LEU A 1 395 ? 24.372 1.864 -21.853 1.00 63.38 395 LEU A N 1
ATOM 2966 C CA . LEU A 1 395 ? 24.450 1.238 -20.538 1.00 63.38 395 LEU A CA 1
ATOM 2967 C C . LEU A 1 395 ? 23.261 1.749 -19.735 1.00 63.38 395 LEU A C 1
ATOM 2969 O O . LEU A 1 395 ? 23.159 2.954 -19.484 1.00 63.38 395 LEU A O 1
ATOM 2973 N N . CYS A 1 396 ? 22.358 0.843 -19.369 1.00 53.16 396 CYS A N 1
ATOM 2974 C CA . CYS A 1 396 ? 21.228 1.183 -18.531 1.00 53.16 396 CYS A CA 1
ATOM 2975 C C . CYS A 1 396 ? 21.806 1.619 -17.178 1.00 53.16 396 CYS A C 1
ATOM 2977 O O . CYS A 1 396 ? 22.192 0.801 -16.346 1.00 53.16 396 CYS A O 1
ATOM 2979 N N . ARG A 1 397 ? 21.937 2.935 -16.971 1.00 51.31 397 ARG A N 1
ATOM 2980 C CA . ARG A 1 397 ? 22.530 3.531 -15.760 1.00 51.31 397 ARG A CA 1
ATOM 2981 C C . ARG A 1 397 ? 21.711 3.259 -14.492 1.00 51.31 397 ARG A C 1
ATOM 2983 O O . ARG A 1 397 ? 22.095 3.753 -13.435 1.00 51.31 397 ARG A O 1
ATOM 2990 N N . MET A 1 398 ? 20.624 2.488 -14.576 1.00 43.91 398 MET A N 1
ATOM 2991 C CA . MET A 1 398 ? 19.794 2.135 -13.426 1.00 43.91 398 MET A CA 1
ATOM 2992 C C . MET A 1 398 ? 20.565 1.343 -12.356 1.00 43.91 398 MET A C 1
ATOM 2994 O O . MET A 1 398 ? 20.258 1.507 -11.185 1.00 43.91 398 MET A O 1
ATOM 2998 N N . GLY A 1 399 ? 21.616 0.588 -12.710 1.00 41.31 399 GLY A N 1
ATOM 2999 C CA . GLY A 1 399 ? 22.447 -0.126 -11.722 1.00 41.31 399 GLY A CA 1
ATOM 3000 C C . GLY A 1 399 ? 23.720 0.603 -11.264 1.00 41.31 399 GLY A C 1
ATOM 3001 O O . GLY A 1 399 ? 24.192 0.399 -10.152 1.00 41.31 399 GLY A O 1
ATOM 3002 N N . ALA A 1 400 ? 24.297 1.479 -12.093 1.00 38.06 400 ALA A N 1
ATOM 3003 C CA . ALA A 1 400 ? 25.649 2.001 -11.850 1.00 38.06 400 ALA A CA 1
ATOM 3004 C C . ALA A 1 400 ? 25.710 3.207 -10.893 1.00 38.06 400 ALA A C 1
ATOM 3006 O O . ALA A 1 400 ? 26.774 3.509 -10.356 1.00 38.06 400 ALA A O 1
ATOM 3007 N N . ARG A 1 401 ? 24.590 3.908 -10.658 1.00 40.59 401 ARG A N 1
ATOM 3008 C CA . ARG A 1 401 ? 24.573 5.050 -9.722 1.00 40.59 401 ARG A CA 1
ATOM 3009 C C . ARG A 1 401 ? 24.679 4.625 -8.253 1.00 40.59 401 ARG A C 1
ATOM 3011 O O . ARG A 1 401 ? 25.141 5.419 -7.447 1.00 40.59 401 ARG A O 1
ATOM 3018 N N . VAL A 1 402 ? 24.331 3.378 -7.932 1.00 43.44 402 VAL A N 1
ATOM 3019 C CA . VAL A 1 402 ? 24.475 2.810 -6.581 1.00 43.44 402 VAL A CA 1
ATOM 3020 C C . VAL A 1 402 ? 25.935 2.445 -6.274 1.00 43.44 402 VAL A C 1
ATOM 3022 O O . VAL A 1 402 ? 26.355 2.523 -5.127 1.00 43.44 402 VAL A O 1
ATOM 3025 N N . TRP A 1 403 ? 26.744 2.126 -7.290 1.00 38.62 403 TRP A N 1
ATOM 3026 C CA . TRP A 1 403 ? 28.123 1.667 -7.085 1.00 38.62 403 TRP A CA 1
ATOM 3027 C C . TRP A 1 403 ? 29.123 2.808 -6.812 1.00 38.62 403 TRP A C 1
ATOM 3029 O O . TRP A 1 403 ? 30.071 2.634 -6.056 1.00 38.62 403 TRP A O 1
ATOM 3039 N N . ASN A 1 404 ? 28.919 3.999 -7.385 1.00 36.91 404 ASN A N 1
ATOM 3040 C CA . ASN A 1 404 ? 29.901 5.095 -7.301 1.00 36.91 404 ASN A CA 1
ATOM 3041 C C . ASN A 1 404 ? 29.715 6.051 -6.105 1.00 36.91 404 ASN A C 1
ATOM 3043 O O . ASN A 1 404 ? 30.407 7.061 -6.033 1.00 36.91 404 ASN A O 1
ATOM 3047 N N . GLY A 1 405 ? 28.810 5.754 -5.167 1.00 35.91 405 GLY A N 1
ATOM 3048 C CA . GLY A 1 405 ? 28.597 6.559 -3.952 1.00 35.91 405 GLY A CA 1
ATOM 3049 C C . GLY A 1 405 ? 29.507 6.203 -2.768 1.00 35.91 405 GLY A C 1
ATOM 3050 O O . GLY A 1 405 ? 29.284 6.703 -1.671 1.00 35.91 405 GLY A O 1
ATOM 3051 N N . GLY A 1 406 ? 30.484 5.313 -2.963 1.00 33.25 406 GLY A N 1
ATOM 3052 C CA . GLY A 1 406 ? 31.386 4.829 -1.918 1.00 33.25 406 GLY A CA 1
ATOM 3053 C C . GLY A 1 406 ? 32.853 5.006 -2.285 1.00 33.25 406 GLY A C 1
ATOM 3054 O O . GLY A 1 406 ? 33.541 4.011 -2.498 1.00 33.25 406 GLY A O 1
ATOM 3055 N N . ARG A 1 407 ? 33.318 6.254 -2.378 1.00 33.81 407 ARG A N 1
ATOM 3056 C CA . ARG A 1 407 ? 34.698 6.656 -2.069 1.00 33.81 407 ARG A CA 1
ATOM 3057 C C . ARG A 1 407 ? 34.713 8.070 -1.525 1.00 33.81 407 ARG A C 1
ATOM 3059 O O . ARG A 1 407 ? 33.998 8.911 -2.114 1.00 33.81 407 ARG A O 1
#

Nearest PDB structures (foldseek):
  8bfi-assembly1_B  TM=3.344E-01  e=5.366E-01  Homo sapiens
  6w2q-assembly1_A  TM=3.113E-01  e=6.684E-01  synthetic construct
  6e9r-assembly1_B  TM=2.596E-01  e=9.924E-01  synthetic construct
  7v1l-assembly1_B-2  TM=4.623E-01  e=5.751E+00  Homo sapiens

Mean predicted aligned error: 17.81 Å

Secondary structure (DSSP, 8-state):
-HHHHHHHHHHHHS-TTHHHHHHHHHHHHHHHHHHHHTT-HHHHHHHHHHHHHHHHHS-----HHHHHHHHHHHHHTT-HHHHHHHHHHHHHHHHTT------HHHHHHHHHHHHHHHHHH-HHHHHHHTTHHHHHS-TT-----------------------------------PPPPP-PPPP-PPPHHHHHHHHHHHHHH-HHHHHHHHHHHHHHHHTSTTTHHHHHHHHHHHHHHHTTS--HHHHHHHHHHHH-S-HHHHHHHHHHHHHH--STT-SHHHHHHHH-GGGTTSTTHHHHHHHHHHHS---SSPPP-----TT---TT-HHHHHHHHSS-SEEEEESS-SSHHHHHHHHHT-EEEEETTTTEEEEEEEE--TT--EEEEEE---TTTHHHHTT--